Protein AF-0000000067521130 (afdb_homodimer)

Foldseek 3Di:
DVCLLCVLCVLCVVCLVVLLVLLLVLCPPCVAALLSLLLSLLCSLLVSLLVSQVSCVVVVVVVVVVPDPDALLVNLVSSLVSSVVSSVSSVVSNVVSNVCCCVVVVDPRDNDPQSNVLSVLLNLVLCLPLSLCCLQVNSVVNVVCSVVSSVVSSVSSVVSSVQCVDVVNVVCLVPDPVNVVVVVCSVVVSVVSNVVSSVSSSVNNVVDPD/DVCLLCVLCVLCVVCLVVLLVLLLVLCVPCVAALLSLLLSLLCSLLVSLLVSQVSCVVVVVVVVVVPDPDDLLVNLVSSLVSSVVSSVSSVVSNVVSNVCCCVVVVDPRDNDPQSNVLSVLLNLVLCLPLSLCCLQVNSVVNVVCSVVSSVVSSVSSVVSSVQCVDVVNVVVLVPDPVNVVVVVCSVVVSVVSNVVSSVSSSVNNVVDPD

Nearest PDB structures (foldseek):
  7o0y-assembly1_E  TM=5.458E-01  e=4.432E-02  Stutzerimonas stutzeri ATCC 14405 = CCUG 16156
  7o12-assembly1_E  TM=5.156E-01  e=4.635E-02  Stutzerimonas stutzeri ATCC 14405 = CCUG 16156
  7znq-assembly1_Y  TM=5.043E-01  e=9.487E-02  Stutzerimonas stutzeri ATCC 14405 = CCUG 16156
  7o0y-assembly1_E  TM=5.493E-01  e=5.165E-02  Stutzerimonas stutzeri ATCC 14405 = CCUG 16156
  7o12-assembly1_E  TM=5.156E-01  e=5.165E-02  Stutzerimonas stutzeri ATCC 14405 = CCUG 16156

InterPro domains:
  IPR025699 ABC-2 membrane transporter-like [PF13346] (3-206)

Organism: Bacillus anthracis (NCBI:txid1392)

Structure (mmCIF, N/CA/C/O backbone):
data_AF-0000000067521130-model_v1
#
loop_
_entity.id
_entity.type
_entity.pdbx_description
1 polymer 'ABC transporter substrate-binding protein'
#
loop_
_atom_site.group_PDB
_atom_site.id
_atom_site.type_symbol
_atom_site.label_atom_id
_atom_site.label_alt_id
_atom_site.label_comp_id
_atom_site.label_asym_id
_atom_site.label_entity_id
_atom_site.label_seq_id
_atom_site.pdbx_PDB_ins_code
_atom_site.Cartn_x
_atom_site.Cartn_y
_atom_site.Cartn_z
_atom_site.occupancy
_atom_site.B_iso_or_equiv
_atom_site.auth_seq_id
_atom_site.auth_comp_id
_atom_site.auth_asym_id
_atom_site.auth_atom_id
_atom_site.pdbx_PDB_model_num
ATOM 1 N N . MET A 1 1 ? -17.234 -4.734 -24.766 1 83.69 1 MET A N 1
ATOM 2 C CA . MET A 1 1 ? -16.625 -4.164 -23.562 1 83.69 1 MET A CA 1
ATOM 3 C C . MET A 1 1 ? -17.703 -3.779 -22.547 1 83.69 1 MET A C 1
ATOM 5 O O . MET A 1 1 ? -17.547 -4.043 -21.359 1 83.69 1 MET A O 1
ATOM 9 N N . GLN A 1 2 ? -18.797 -3.291 -23 1 87.56 2 GLN A N 1
ATOM 10 C CA . GLN A 1 2 ? -19.859 -2.873 -22.094 1 87.56 2 GLN A CA 1
ATOM 11 C C . GLN A 1 2 ? -20.375 -4.055 -21.281 1 87.56 2 GLN A C 1
ATOM 13 O O . GLN A 1 2 ? -20.641 -3.926 -20.078 1 87.56 2 GLN A O 1
ATOM 18 N N . GLN A 1 3 ? -20.438 -5.18 -21.906 1 88.44 3 GLN A N 1
ATOM 19 C CA . GLN A 1 3 ? -20.922 -6.359 -21.203 1 88.44 3 GLN A CA 1
ATOM 20 C C . GLN A 1 3 ? -19.938 -6.812 -20.125 1 88.44 3 GLN A C 1
ATOM 22 O O . GLN A 1 3 ? -20.359 -7.316 -19.078 1 88.44 3 GLN A O 1
ATOM 27 N N . LEU A 1 4 ? -18.719 -6.562 -20.406 1 90.06 4 LEU A N 1
ATOM 28 C CA . LEU A 1 4 ? -17.688 -6.926 -19.438 1 90.06 4 LEU A CA 1
ATOM 29 C C . LEU A 1 4 ? -17.75 -6.043 -18.203 1 90.06 4 LEU A C 1
ATOM 31 O O . LEU A 1 4 ? -17.578 -6.523 -17.078 1 90.06 4 LEU A O 1
ATOM 35 N N . ILE A 1 5 ? -18.078 -4.855 -18.484 1 91.38 5 ILE A N 1
ATOM 36 C CA . ILE A 1 5 ? -18.172 -3.883 -17.391 1 91.38 5 ILE A CA 1
ATOM 37 C C . ILE A 1 5 ? -19.422 -4.152 -16.562 1 91.38 5 ILE A C 1
ATOM 39 O O . ILE A 1 5 ? -19.375 -4.148 -15.336 1 91.38 5 ILE A O 1
ATOM 43 N N . LEU A 1 6 ? -20.5 -4.434 -17.266 1 90.06 6 LEU A N 1
ATOM 44 C CA . LEU A 1 6 ? -21.781 -4.629 -16.594 1 90.06 6 LEU A CA 1
ATOM 45 C C . LEU A 1 6 ? -21.797 -5.949 -15.828 1 90.06 6 LEU A C 1
ATOM 47 O O . LEU A 1 6 ? -22.547 -6.109 -14.867 1 90.06 6 LEU A O 1
ATOM 51 N N . LYS A 1 7 ? -20.969 -6.859 -16.281 1 90.38 7 LYS A N 1
ATOM 52 C CA . LYS A 1 7 ? -20.891 -8.164 -15.625 1 90.38 7 LYS A CA 1
ATOM 53 C C . LYS A 1 7 ? -20.562 -8.016 -14.148 1 90.38 7 LYS A C 1
ATOM 55 O O . LYS A 1 7 ? -21.078 -8.766 -13.312 1 90.38 7 LYS A O 1
ATOM 60 N N . GLU A 1 8 ? -19.688 -7.062 -13.805 1 90.25 8 GLU A N 1
ATOM 61 C CA . GLU A 1 8 ? -19.281 -6.863 -12.422 1 90.25 8 GLU A CA 1
ATOM 62 C C . GLU A 1 8 ? -20.453 -6.43 -11.547 1 90.25 8 GLU A C 1
ATOM 64 O O . GLU A 1 8 ? -20.531 -6.812 -10.383 1 90.25 8 GLU A O 1
ATOM 69 N N . PHE A 1 9 ? -21.344 -5.68 -12.148 1 89.88 9 PHE A N 1
ATOM 70 C CA . PHE A 1 9 ? -22.5 -5.199 -11.414 1 89.88 9 PHE A CA 1
ATOM 71 C C . PHE A 1 9 ? -23.547 -6.293 -11.289 1 89.88 9 PHE A C 1
ATOM 73 O O . PHE A 1 9 ? -24.188 -6.43 -10.242 1 89.88 9 PHE A O 1
ATOM 80 N N . PHE A 1 10 ? -23.594 -7.074 -12.297 1 89.25 10 PHE A N 1
ATOM 81 C CA . PHE A 1 10 ? -24.594 -8.148 -12.305 1 89.25 10 PHE A CA 1
ATOM 82 C C . PHE A 1 10 ? -24.203 -9.242 -11.32 1 89.25 10 PHE A C 1
ATOM 84 O O . PHE A 1 10 ? -25.062 -9.812 -10.648 1 89.25 10 PHE A O 1
ATOM 91 N N . LEU A 1 11 ? -22.906 -9.469 -11.242 1 87.88 11 LEU A N 1
ATOM 92 C CA . LEU A 1 11 ? -22.438 -10.539 -10.375 1 87.88 11 LEU A CA 1
ATOM 93 C C . LEU A 1 11 ? -22.641 -10.188 -8.906 1 87.88 11 LEU A C 1
ATOM 95 O O . LEU A 1 11 ? -22.812 -11.078 -8.07 1 87.88 11 LEU A O 1
ATOM 99 N N . GLN A 1 12 ? -22.688 -8.906 -8.609 1 91.56 12 GLN A N 1
ATOM 100 C CA . GLN A 1 12 ? -22.797 -8.5 -7.215 1 91.56 12 GLN A CA 1
ATOM 101 C C . GLN A 1 12 ? -24.188 -7.961 -6.902 1 91.56 12 GLN A C 1
ATOM 103 O O . GLN A 1 12 ? -24.406 -7.359 -5.848 1 91.56 12 GLN A O 1
ATOM 108 N N . LYS A 1 13 ? -25.141 -8.203 -7.738 1 90.94 13 LYS A N 1
ATOM 109 C CA . LYS A 1 13 ? -26.469 -7.602 -7.641 1 90.94 13 LYS A CA 1
ATOM 110 C C . LYS A 1 13 ? -27.125 -7.949 -6.312 1 90.94 13 LYS A C 1
ATOM 112 O O . LYS A 1 13 ? -27.781 -7.102 -5.703 1 90.94 13 LYS A O 1
ATOM 117 N N . LYS A 1 14 ? -26.922 -9.172 -5.863 1 90.81 14 LYS A N 1
ATOM 118 C CA . LYS A 1 14 ? -27.562 -9.617 -4.633 1 90.81 14 LYS A CA 1
ATOM 119 C C . LYS A 1 14 ? -26.906 -8.992 -3.406 1 90.81 14 LYS A C 1
ATOM 121 O O . LYS A 1 14 ? -27.5 -8.953 -2.326 1 90.81 14 LYS A O 1
ATOM 126 N N . MET A 1 15 ? -25.734 -8.484 -3.561 1 92.44 15 MET A N 1
ATOM 127 C CA . MET A 1 15 ? -24.969 -7.965 -2.43 1 92.44 15 MET A CA 1
ATOM 128 C C . MET A 1 15 ? -25.188 -6.465 -2.273 1 92.44 15 MET A C 1
ATOM 130 O O . MET A 1 15 ? -24.812 -5.883 -1.254 1 92.44 15 MET A O 1
ATOM 134 N N . PHE A 1 16 ? -25.828 -5.809 -3.127 1 89.94 16 PHE A N 1
ATOM 135 C CA . PHE A 1 16 ? -25.922 -4.355 -3.188 1 89.94 16 PHE A CA 1
ATOM 136 C C . PHE A 1 16 ? -26.5 -3.793 -1.897 1 89.94 16 PHE A C 1
ATOM 138 O O . PHE A 1 16 ? -25.953 -2.846 -1.325 1 89.94 16 PHE A O 1
ATOM 145 N N . PRO A 1 17 ? -27.562 -4.438 -1.424 1 91.19 17 PRO A N 1
ATOM 146 C CA . PRO A 1 17 ? -28.141 -3.891 -0.19 1 91.19 17 PRO A CA 1
ATOM 147 C C . PRO A 1 17 ? -27.172 -3.986 0.995 1 91.19 17 PRO A C 1
ATOM 149 O O . PRO A 1 17 ? -27.203 -3.139 1.89 1 91.19 17 PRO A O 1
ATOM 152 N N . PHE A 1 18 ? -26.328 -4.93 0.959 1 92.81 18 PHE A N 1
ATOM 153 C CA . PHE A 1 18 ? -25.422 -5.176 2.076 1 92.81 18 PHE A CA 1
ATOM 154 C C . PHE A 1 18 ? -24.344 -4.109 2.139 1 92.81 18 PHE A C 1
ATOM 156 O O . PHE A 1 18 ? -23.719 -3.912 3.186 1 92.81 18 PHE A O 1
ATOM 163 N N . TYR A 1 19 ? -24.125 -3.404 1.028 1 94 19 TYR A N 1
ATOM 164 C CA . TYR A 1 19 ? -23.062 -2.396 0.996 1 94 19 TYR A CA 1
ATOM 165 C C . TYR A 1 19 ? -23.469 -1.169 1.808 1 94 19 TYR A C 1
ATOM 167 O O . TYR A 1 19 ? -22.609 -0.364 2.184 1 94 19 TYR A O 1
ATOM 175 N N . PHE A 1 20 ? -24.75 -1.065 2.182 1 94.44 20 PHE A N 1
ATOM 176 C CA . PHE A 1 20 ? -25.234 0.073 2.953 1 94.44 20 PHE A CA 1
ATOM 177 C C . PHE A 1 20 ? -24.953 -0.12 4.438 1 94.44 20 PHE A C 1
ATOM 179 O O . PHE A 1 20 ? -24.984 0.837 5.215 1 94.44 20 PHE A O 1
ATOM 186 N N . LEU A 1 21 ? -24.656 -1.295 4.773 1 93.62 21 LEU A N 1
ATOM 187 C CA . LEU A 1 21 ? -24.516 -1.629 6.184 1 93.62 21 LEU A CA 1
ATOM 188 C C . LEU A 1 21 ? -23.266 -0.968 6.77 1 93.62 21 LEU A C 1
ATOM 190 O O . LEU A 1 21 ? -23.312 -0.427 7.879 1 93.62 21 LEU A O 1
ATOM 194 N N . ILE A 1 22 ? -22.234 -0.923 5.984 1 92.69 22 ILE A N 1
ATOM 195 C CA . ILE A 1 22 ? -20.969 -0.432 6.508 1 92.69 22 ILE A CA 1
ATOM 196 C C . ILE A 1 22 ? -21.062 1.07 6.766 1 92.69 22 ILE A C 1
ATOM 198 O O . ILE A 1 22 ? -20.75 1.538 7.863 1 92.69 22 ILE A O 1
ATOM 202 N N . PRO A 1 23 ? -21.531 1.847 5.832 1 91.81 23 PRO A N 1
ATOM 203 C CA . PRO A 1 23 ? -21.672 3.275 6.125 1 91.81 23 PRO A CA 1
ATOM 204 C C . PRO A 1 23 ? -22.688 3.549 7.234 1 91.81 23 PRO A C 1
ATOM 206 O O . PRO A 1 23 ? -22.531 4.504 7.996 1 91.81 23 PRO A O 1
ATOM 209 N N . ILE A 1 24 ? -23.672 2.779 7.34 1 90.44 24 ILE A N 1
ATOM 210 C CA . ILE A 1 24 ? -24.656 2.949 8.414 1 90.44 24 ILE A CA 1
ATOM 211 C C . ILE A 1 24 ? -23.984 2.738 9.766 1 90.44 24 ILE A C 1
ATOM 213 O O . ILE A 1 24 ? -24.172 3.527 10.695 1 90.44 24 ILE A O 1
ATOM 217 N N . LEU A 1 25 ? -23.188 1.777 9.875 1 89.06 25 LEU A N 1
ATOM 218 C CA . LEU A 1 25 ? -22.469 1.502 11.109 1 89.06 25 LEU A CA 1
ATOM 219 C C . LEU A 1 25 ? -21.484 2.617 11.422 1 89.06 25 LEU A C 1
ATOM 221 O O . LEU A 1 25 ? -21.266 2.951 12.594 1 89.06 25 LEU A O 1
ATOM 225 N N . SER A 1 26 ? -20.891 3.156 10.375 1 85.75 26 SER A N 1
ATOM 226 C CA . SER A 1 26 ? -19.891 4.211 10.547 1 85.75 26 SER A CA 1
ATOM 227 C C . SER A 1 26 ? -20.531 5.48 11.109 1 85.75 26 SER A C 1
ATOM 229 O O . SER A 1 26 ? -19.906 6.191 11.898 1 85.75 26 SER A O 1
ATOM 231 N N . ILE A 1 27 ? -21.703 5.793 10.75 1 83.06 27 ILE A N 1
ATOM 232 C CA . ILE A 1 27 ? -22.375 7.004 11.203 1 83.06 27 ILE A CA 1
ATOM 233 C C . ILE A 1 27 ? -22.891 6.801 12.625 1 83.06 27 ILE A C 1
ATOM 235 O O . ILE A 1 27 ? -22.984 7.75 13.406 1 83.06 27 ILE A O 1
ATOM 239 N N . PHE A 1 28 ? -23.188 5.594 12.984 1 79.5 28 PHE A N 1
ATOM 240 C CA . PHE A 1 28 ? -23.734 5.324 14.312 1 79.5 28 PHE A CA 1
ATOM 241 C C . PHE A 1 28 ? -22.641 5.312 15.359 1 79.5 28 PHE A C 1
ATOM 243 O O . PHE A 1 28 ? -22.859 5.691 16.516 1 79.5 28 PHE A O 1
ATOM 250 N N . LYS A 1 29 ? -21.547 4.699 15.117 1 66.88 29 LYS A N 1
ATOM 251 C CA . LYS A 1 29 ? -20.484 4.602 16.125 1 66.88 29 LYS A CA 1
ATOM 252 C C . LYS A 1 29 ? -19.922 5.977 16.453 1 66.88 29 LYS A C 1
ATOM 254 O O . LYS A 1 29 ? -19.734 6.316 17.625 1 66.88 29 LYS A O 1
ATOM 259 N N . ASN A 1 30 ? -19.281 6.672 15.516 1 60.44 30 ASN A N 1
ATOM 260 C CA . ASN A 1 30 ? -18.625 7.941 15.828 1 60.44 30 ASN A CA 1
ATOM 261 C C . ASN A 1 30 ? -19.016 9.031 14.836 1 60.44 30 ASN A C 1
ATOM 263 O O . ASN A 1 30 ? -18.234 9.414 13.977 1 60.44 30 ASN A O 1
ATOM 267 N N . SER A 1 31 ? -20.406 9.383 14.875 1 55.72 31 SER A N 1
ATOM 268 C CA . SER A 1 31 ? -21.094 10.219 13.891 1 55.72 31 SER A CA 1
ATOM 269 C C . SER A 1 31 ? -20.375 11.547 13.703 1 55.72 31 SER A C 1
ATOM 271 O O . SER A 1 31 ? -20.422 12.133 12.617 1 55.72 31 SER A O 1
ATOM 273 N N . VAL A 1 32 ? -19.516 11.875 14.703 1 58.59 32 VAL A N 1
ATOM 274 C CA . VAL A 1 32 ? -19.109 13.273 14.609 1 58.59 32 VAL A CA 1
ATOM 275 C C . VAL A 1 32 ? -17.672 13.359 14.094 1 58.59 32 VAL A C 1
ATOM 277 O O . VAL A 1 32 ? -17.234 14.398 13.602 1 58.59 32 VAL A O 1
ATOM 280 N N . GLU A 1 33 ? -17.062 12.266 13.914 1 76.12 33 GLU A N 1
ATOM 281 C CA . GLU A 1 33 ? -15.664 12.414 13.531 1 76.12 33 GLU A CA 1
ATOM 282 C C . GLU A 1 33 ? -15.445 12.055 12.062 1 76.12 33 GLU A C 1
ATOM 284 O O . GLU A 1 33 ? -15.789 10.953 11.633 1 76.12 33 GLU A O 1
ATOM 289 N N . PRO A 1 34 ? -15.055 12.977 11.281 1 83.81 34 PRO A N 1
ATOM 290 C CA . PRO A 1 34 ? -14.805 12.773 9.852 1 83.81 34 PRO A CA 1
ATOM 291 C C . PRO A 1 34 ? -13.961 11.539 9.578 1 83.81 34 PRO A C 1
ATOM 293 O O . PRO A 1 34 ? -14.102 10.906 8.523 1 83.81 34 PRO A O 1
ATOM 296 N N . MET A 1 35 ? -13.195 11.164 10.578 1 86.38 35 MET A N 1
ATOM 297 C CA . MET A 1 35 ? -12.328 10.008 10.398 1 86.38 35 MET A CA 1
ATOM 298 C C . MET A 1 35 ? -13.148 8.727 10.266 1 86.38 35 MET A C 1
ATOM 300 O O . MET A 1 35 ? -12.852 7.883 9.414 1 86.38 35 MET A O 1
ATOM 304 N N . GLY A 1 36 ? -14.211 8.586 11.102 1 86.69 36 GLY A N 1
ATOM 305 C CA . GLY A 1 36 ? -15.062 7.41 11.047 1 86.69 36 GLY A CA 1
ATOM 306 C C . GLY A 1 36 ? -15.773 7.246 9.711 1 86.69 36 GLY A C 1
ATOM 307 O O . GLY A 1 36 ? -15.828 6.145 9.164 1 86.69 36 GLY A O 1
ATOM 308 N N . ILE A 1 37 ? -16.219 8.289 9.172 1 88.94 37 ILE A N 1
ATOM 309 C CA . ILE A 1 37 ? -16.953 8.258 7.91 1 88.94 37 ILE A CA 1
ATOM 310 C C . ILE A 1 37 ? -15.984 7.941 6.77 1 88.94 37 ILE A C 1
ATOM 312 O O . ILE A 1 37 ? -16.328 7.195 5.848 1 88.94 37 ILE A O 1
ATOM 316 N N . ALA A 1 38 ? -14.797 8.531 6.887 1 92.38 38 ALA A N 1
ATOM 317 C CA . ALA A 1 38 ? -13.781 8.273 5.863 1 92.38 38 ALA A CA 1
ATOM 318 C C . ALA A 1 38 ? -13.391 6.801 5.844 1 92.38 38 ALA A C 1
ATOM 320 O O . ALA A 1 38 ? -13.266 6.199 4.773 1 92.38 38 ALA A O 1
ATOM 321 N N . ILE A 1 39 ? -13.234 6.258 7.031 1 91.38 39 ILE A N 1
ATOM 322 C CA . ILE A 1 39 ? -12.898 4.844 7.141 1 91.38 39 ILE A CA 1
ATOM 323 C C . ILE A 1 39 ? -14.047 3.994 6.602 1 91.38 39 ILE A C 1
ATOM 325 O O . ILE A 1 39 ? -13.82 3.016 5.887 1 91.38 39 ILE A O 1
ATOM 329 N N . GLY A 1 40 ? -15.281 4.387 6.973 1 92.31 40 GLY A N 1
ATOM 330 C CA . GLY A 1 40 ? -16.438 3.691 6.449 1 92.31 40 GLY A CA 1
ATOM 331 C C . GLY A 1 40 ? -16.531 3.717 4.934 1 92.31 40 GLY A C 1
ATOM 332 O O . GLY A 1 40 ? -16.844 2.705 4.309 1 92.31 40 GLY A O 1
ATOM 333 N N . LEU A 1 41 ? -16.25 4.84 4.387 1 94.56 41 LEU A N 1
ATOM 334 C CA . LEU A 1 41 ? -16.25 4.988 2.934 1 94.56 41 LEU A CA 1
ATOM 335 C C . LEU A 1 41 ? -15.203 4.09 2.289 1 94.56 41 LEU A C 1
ATOM 337 O O . LEU A 1 41 ? -15.484 3.398 1.31 1 94.56 41 LEU A O 1
ATOM 341 N N . PHE A 1 42 ? -14.016 4.047 2.83 1 96.19 42 PHE A N 1
ATOM 342 C CA . PHE A 1 42 ? -12.93 3.211 2.322 1 96.19 42 PHE A CA 1
ATOM 343 C C . PHE A 1 42 ? -13.312 1.736 2.389 1 96.19 42 PHE A C 1
ATOM 345 O O . PHE A 1 42 ? -13.148 1.002 1.412 1 96.19 42 PHE A O 1
ATOM 352 N N . ILE A 1 43 ? -13.844 1.347 3.531 1 95.38 43 ILE A N 1
ATOM 353 C CA . ILE A 1 43 ? -14.195 -0.057 3.717 1 95.38 43 ILE A CA 1
ATOM 354 C C . ILE A 1 43 ? -15.312 -0.443 2.75 1 95.38 43 ILE A C 1
ATOM 356 O O . ILE A 1 43 ? -15.305 -1.544 2.193 1 95.38 43 ILE A O 1
ATOM 360 N N . THR A 1 44 ? -16.234 0.429 2.566 1 96.31 44 THR A N 1
ATOM 361 C CA . THR A 1 44 ? -17.328 0.16 1.643 1 96.31 44 THR A CA 1
ATOM 362 C C . THR A 1 44 ? -16.812 -0.025 0.221 1 96.31 44 THR A C 1
ATOM 364 O O . THR A 1 44 ? -17.109 -1.026 -0.431 1 96.31 44 THR A O 1
ATOM 367 N N . CYS A 1 45 ? -15.969 0.908 -0.24 1 96.5 45 CYS A N 1
ATOM 368 C CA . CYS A 1 45 ? -15.438 0.833 -1.595 1 96.5 45 CYS A CA 1
ATOM 369 C C . CYS A 1 45 ? -14.539 -0.39 -1.759 1 96.5 45 CYS A C 1
ATOM 371 O O . CYS A 1 45 ? -14.641 -1.111 -2.752 1 96.5 45 CYS A O 1
ATOM 373 N N . SER A 1 46 ? -13.68 -0.657 -0.792 1 95.81 46 SER A N 1
ATOM 374 C CA . SER A 1 46 ? -12.766 -1.793 -0.881 1 95.81 46 SER A CA 1
ATOM 375 C C . SER A 1 46 ? -13.523 -3.115 -0.843 1 95.81 46 SER A C 1
ATOM 377 O O . SER A 1 46 ? -13.141 -4.074 -1.517 1 95.81 46 SER A O 1
ATOM 379 N N . THR A 1 47 ? -14.602 -3.141 -0.022 1 95.44 47 THR A N 1
ATOM 380 C CA . THR A 1 47 ? -15.406 -4.355 0.066 1 95.44 47 THR A CA 1
ATOM 381 C C . THR A 1 47 ? -16.109 -4.641 -1.262 1 95.44 47 THR A C 1
ATOM 383 O O . THR A 1 47 ? -16.156 -5.789 -1.707 1 95.44 47 THR A O 1
ATOM 386 N N . ILE A 1 48 ? -16.641 -3.611 -1.865 1 96.12 48 ILE A N 1
ATOM 387 C CA . ILE A 1 48 ? -17.312 -3.773 -3.152 1 96.12 48 ILE A CA 1
ATOM 388 C C . ILE A 1 48 ? -16.328 -4.348 -4.172 1 96.12 48 ILE A C 1
ATOM 390 O O . ILE A 1 48 ? -16.672 -5.273 -4.914 1 96.12 48 ILE A O 1
ATOM 394 N N . ILE A 1 49 ? -15.109 -3.85 -4.184 1 95.12 49 ILE A N 1
ATOM 395 C CA . ILE A 1 49 ? -14.086 -4.297 -5.121 1 95.12 49 ILE A CA 1
ATOM 396 C C . ILE A 1 49 ? -13.68 -5.734 -4.797 1 95.12 49 ILE A C 1
ATOM 398 O O . ILE A 1 49 ? -13.555 -6.566 -5.695 1 95.12 49 ILE A O 1
ATOM 402 N N . TYR A 1 50 ? -13.516 -5.996 -3.529 1 95.19 50 TYR A N 1
ATOM 403 C CA . TYR A 1 50 ? -13.125 -7.336 -3.109 1 95.19 50 TYR A CA 1
ATOM 404 C C . TYR A 1 50 ? -14.18 -8.359 -3.508 1 95.19 50 TYR A C 1
ATOM 406 O O . TYR A 1 50 ? -13.844 -9.453 -3.971 1 95.19 50 TYR A O 1
ATOM 414 N N . ILE A 1 51 ? -15.422 -8.016 -3.275 1 94.38 51 ILE A N 1
ATOM 415 C CA . ILE A 1 51 ? -16.516 -8.93 -3.602 1 94.38 51 ILE A CA 1
ATOM 416 C C . ILE A 1 51 ? -16.562 -9.164 -5.109 1 94.38 51 ILE A C 1
ATOM 418 O O . ILE A 1 51 ? -16.891 -10.266 -5.562 1 94.38 51 ILE A O 1
ATOM 422 N N . SER A 1 52 ? -16.234 -8.133 -5.855 1 93.81 52 SER A N 1
ATOM 423 C CA . SER A 1 52 ? -16.125 -8.305 -7.305 1 93.81 52 SER A CA 1
ATOM 424 C C . SER A 1 52 ? -15.125 -9.391 -7.66 1 93.81 52 SER A C 1
ATOM 426 O O . SER A 1 52 ? -15.391 -10.234 -8.516 1 93.81 52 SER A O 1
ATOM 428 N N . PHE A 1 53 ? -13.953 -9.453 -7 1 93.75 53 PHE A N 1
ATOM 429 C CA . PHE A 1 53 ? -12.953 -10.484 -7.242 1 93.75 53 PHE A CA 1
ATOM 430 C C . PHE A 1 53 ? -13.445 -11.844 -6.758 1 93.75 53 PHE A C 1
ATOM 432 O O . PHE A 1 53 ? -13.172 -12.867 -7.391 1 93.75 53 PHE A O 1
ATOM 439 N N . TYR A 1 54 ? -14.102 -11.766 -5.688 1 93.56 54 TYR A N 1
ATOM 440 C CA . TYR A 1 54 ? -14.625 -13 -5.113 1 93.56 54 TYR A CA 1
ATOM 441 C C . TYR A 1 54 ? -15.578 -13.688 -6.082 1 93.56 54 TYR A C 1
ATOM 443 O O . TYR A 1 54 ? -15.453 -14.891 -6.34 1 93.56 54 TYR A O 1
ATOM 451 N N . TYR A 1 55 ? -16.469 -13 -6.652 1 93 55 TYR A N 1
ATOM 452 C CA . TYR A 1 55 ? -17.453 -13.586 -7.562 1 93 55 TYR A CA 1
ATOM 453 C C . TYR A 1 55 ? -16.812 -13.961 -8.891 1 93 55 TYR A C 1
ATOM 455 O O . TYR A 1 55 ? -17.219 -14.938 -9.531 1 93 55 TYR A O 1
ATOM 463 N N . ASP A 1 56 ? -15.773 -13.188 -9.289 1 91.88 56 ASP A N 1
ATOM 464 C CA . ASP A 1 56 ? -15.016 -13.586 -10.469 1 91.88 56 ASP A CA 1
ATOM 465 C C . ASP A 1 56 ? -14.383 -14.961 -10.273 1 91.88 56 ASP A C 1
ATOM 467 O O . ASP A 1 56 ? -14.375 -15.781 -11.195 1 91.88 56 ASP A O 1
ATOM 471 N N . GLU A 1 57 ? -13.852 -15.164 -9.094 1 91.88 57 GLU A N 1
ATOM 472 C CA . GLU A 1 57 ? -13.203 -16.438 -8.789 1 91.88 57 GLU A CA 1
ATOM 473 C C . GLU A 1 57 ? -14.227 -17.562 -8.656 1 91.88 57 GLU A C 1
ATOM 475 O O . GLU A 1 57 ? -14.023 -18.656 -9.188 1 91.88 57 GLU A O 1
ATOM 480 N N . LYS A 1 58 ? -15.258 -17.266 -8.023 1 90.94 58 LYS A N 1
ATOM 481 C CA . LYS A 1 58 ? -16.312 -18.25 -7.785 1 90.94 58 LYS A CA 1
ATOM 482 C C . LYS A 1 58 ? -16.938 -18.703 -9.094 1 90.94 58 LYS A C 1
ATOM 484 O O . LYS A 1 58 ? -17.234 -19.891 -9.273 1 90.94 58 LYS A O 1
ATOM 489 N N . SER A 1 59 ? -17.156 -17.875 -10.023 1 89.12 59 SER A N 1
ATOM 490 C CA . SER A 1 59 ? -17.812 -18.172 -11.289 1 89.12 59 SER A CA 1
ATOM 491 C C . SER A 1 59 ? -16.797 -18.578 -12.352 1 89.12 59 SER A C 1
ATOM 493 O O . SER A 1 59 ? -17.172 -18.844 -13.5 1 89.12 59 SER A O 1
ATOM 495 N N . LYS A 1 60 ? -15.461 -18.562 -11.977 1 89.44 60 LYS A N 1
ATOM 496 C CA . LYS A 1 60 ? -14.398 -18.859 -12.938 1 89.44 60 LYS A CA 1
ATOM 497 C C . LYS A 1 60 ? -14.516 -17.953 -14.172 1 89.44 60 LYS A C 1
ATOM 499 O O . LYS A 1 60 ? -14.445 -18.438 -15.305 1 89.44 60 LYS A O 1
ATOM 504 N N . ALA A 1 61 ? -14.898 -16.766 -13.875 1 85.12 61 ALA A N 1
ATOM 505 C CA . ALA A 1 61 ? -15.18 -15.789 -14.93 1 85.12 61 ALA A CA 1
ATOM 506 C C . ALA A 1 61 ? -13.984 -15.633 -15.867 1 85.12 61 ALA A C 1
ATOM 508 O O . ALA A 1 61 ? -14.148 -15.547 -17.078 1 85.12 61 ALA A O 1
ATOM 509 N N . GLU A 1 62 ? -12.82 -15.625 -15.312 1 81.75 62 GLU A N 1
ATOM 510 C CA . GLU A 1 62 ? -11.625 -15.43 -16.125 1 81.75 62 GLU A CA 1
ATOM 511 C C . GLU A 1 62 ? -11.461 -16.547 -17.141 1 81.75 62 GLU A C 1
ATOM 513 O O . GLU A 1 62 ? -11.133 -16.297 -18.312 1 81.75 62 GLU A O 1
ATOM 518 N N . LYS A 1 63 ? -11.688 -17.719 -16.766 1 84.19 63 LYS A N 1
ATOM 519 C CA . LYS A 1 63 ? -11.578 -18.859 -17.672 1 84.19 63 LYS A CA 1
ATOM 520 C C . LYS A 1 63 ? -12.648 -18.797 -18.766 1 84.19 63 LYS A C 1
ATOM 522 O O . LYS A 1 63 ? -12.375 -19.125 -19.922 1 84.19 63 LYS A O 1
ATOM 527 N N . VAL A 1 64 ? -13.766 -18.359 -18.359 1 86.94 64 VAL A N 1
ATOM 528 C CA . VAL A 1 64 ? -14.883 -18.266 -19.297 1 86.94 64 VAL A CA 1
ATOM 529 C C . VAL A 1 64 ? -14.617 -17.156 -20.312 1 86.94 64 VAL A C 1
ATOM 531 O O . VAL A 1 64 ? -14.844 -17.328 -21.5 1 86.94 64 VAL A O 1
ATOM 534 N N . LEU A 1 65 ? -14.102 -16.078 -19.906 1 87.62 65 LEU A N 1
ATOM 535 C CA . LEU A 1 65 ? -13.891 -14.922 -20.766 1 87.62 65 LEU A CA 1
ATOM 536 C C . LEU A 1 65 ? -12.773 -15.188 -21.766 1 87.62 65 LEU A C 1
ATOM 538 O O . LEU A 1 65 ? -12.82 -14.695 -22.891 1 87.62 65 LEU A O 1
ATOM 542 N N . VAL A 1 66 ? -11.773 -15.969 -21.344 1 82.88 66 VAL A N 1
ATOM 543 C CA . VAL A 1 66 ? -10.648 -16.266 -22.219 1 82.88 66 VAL A CA 1
ATOM 544 C C . VAL A 1 66 ? -11.094 -17.203 -23.328 1 82.88 66 VAL A C 1
ATOM 546 O O . VAL A 1 66 ? -10.477 -17.25 -24.391 1 82.88 66 VAL A O 1
ATOM 549 N N . SER A 1 67 ? -12.164 -17.922 -23.078 1 83.69 67 SER A N 1
ATOM 550 C CA . SER A 1 67 ? -12.711 -18.812 -24.094 1 83.69 67 SER A CA 1
ATOM 551 C C . SER A 1 67 ? -13.57 -18.047 -25.094 1 83.69 67 SER A C 1
ATOM 553 O O . SER A 1 67 ? -13.891 -18.578 -26.172 1 83.69 67 SER A O 1
ATOM 555 N N . LEU A 1 68 ? -13.938 -16.891 -24.859 1 83.31 68 LEU A N 1
ATOM 556 C CA . LEU A 1 68 ? -14.727 -16.031 -25.734 1 83.31 68 LEU A CA 1
ATOM 557 C C . LEU A 1 68 ? -13.82 -15.234 -26.672 1 83.31 68 LEU A C 1
ATOM 559 O O . LEU A 1 68 ? -12.625 -15.094 -26.406 1 83.31 68 LEU A O 1
ATOM 563 N N . PRO A 1 69 ? -14.32 -14.82 -27.781 1 88.12 69 PRO A N 1
ATOM 564 C CA . PRO A 1 69 ? -13.508 -14.023 -28.703 1 88.12 69 PRO A CA 1
ATOM 565 C C . PRO A 1 69 ? -13.234 -12.617 -28.203 1 88.12 69 PRO A C 1
ATOM 567 O O . PRO A 1 69 ? -13.617 -11.633 -28.844 1 88.12 69 PRO A O 1
ATOM 570 N N . ILE A 1 70 ? -12.664 -12.453 -27.078 1 88.75 70 ILE A N 1
ATOM 571 C CA . ILE A 1 70 ? -12.297 -11.18 -26.469 1 88.75 70 ILE A CA 1
ATOM 572 C C . ILE A 1 70 ? -10.805 -11.18 -26.141 1 88.75 70 ILE A C 1
ATOM 574 O O . ILE A 1 70 ? -10.258 -12.203 -25.703 1 88.75 70 ILE A O 1
ATOM 578 N N . THR A 1 71 ? -10.258 -10.047 -26.375 1 87.94 71 THR A N 1
ATOM 579 C CA . THR A 1 71 ? -8.82 -9.969 -26.141 1 87.94 71 THR A CA 1
ATOM 580 C C . THR A 1 71 ? -8.523 -9.812 -24.656 1 87.94 71 THR A C 1
ATOM 582 O O . THR A 1 71 ? -9.336 -9.258 -23.906 1 87.94 71 THR A O 1
ATOM 585 N N . ARG A 1 72 ? -7.457 -10.305 -24.266 1 87.25 72 ARG A N 1
ATOM 586 C CA . ARG A 1 72 ? -7.02 -10.18 -22.875 1 87.25 72 ARG A CA 1
ATOM 587 C C . ARG A 1 72 ? -6.898 -8.719 -22.469 1 87.25 72 ARG A C 1
ATOM 589 O O . ARG A 1 72 ? -7.18 -8.359 -21.328 1 87.25 72 ARG A O 1
ATOM 596 N N . LYS A 1 73 ? -6.531 -7.941 -23.422 1 89.12 73 LYS A N 1
ATOM 597 C CA . LYS A 1 73 ? -6.418 -6.508 -23.188 1 89.12 73 LYS A CA 1
ATOM 598 C C . LYS A 1 73 ? -7.773 -5.898 -22.828 1 89.12 73 LYS A C 1
ATOM 600 O O . LYS A 1 73 ? -7.871 -5.07 -21.922 1 89.12 73 LYS A O 1
ATOM 605 N N . GLU A 1 74 ? -8.742 -6.309 -23.453 1 91.06 74 GLU A N 1
ATOM 606 C CA . GLU A 1 74 ? -10.086 -5.797 -23.203 1 91.06 74 GLU A CA 1
ATOM 607 C C . GLU A 1 74 ? -10.602 -6.211 -21.828 1 91.06 74 GLU A C 1
ATOM 609 O O . GLU A 1 74 ? -11.289 -5.441 -21.156 1 91.06 74 GLU A O 1
ATOM 614 N N . ILE A 1 75 ? -10.258 -7.352 -21.453 1 91.06 75 ILE A N 1
ATOM 615 C CA . ILE A 1 75 ? -10.688 -7.871 -20.156 1 91.06 75 ILE A CA 1
ATOM 616 C C . ILE A 1 75 ? -10.086 -7.023 -19.031 1 91.06 75 ILE A C 1
ATOM 618 O O . ILE A 1 75 ? -10.789 -6.629 -18.109 1 91.06 75 ILE A O 1
ATOM 622 N N . ILE A 1 76 ? -8.82 -6.707 -19.203 1 91.12 76 ILE A N 1
ATOM 623 C CA . ILE A 1 76 ? -8.109 -5.961 -18.172 1 91.12 76 ILE A CA 1
ATOM 624 C C . ILE A 1 76 ? -8.617 -4.523 -18.125 1 91.12 76 ILE A C 1
ATOM 626 O O . ILE A 1 76 ? -8.906 -3.992 -17.047 1 91.12 76 ILE A O 1
ATOM 630 N N . ILE A 1 77 ? -8.758 -3.938 -19.266 1 91.62 77 ILE A N 1
ATOM 631 C CA . ILE A 1 77 ? -9.234 -2.561 -19.328 1 91.62 77 ILE A CA 1
ATOM 632 C C . ILE A 1 77 ? -10.641 -2.473 -18.75 1 91.62 77 ILE A C 1
ATOM 634 O O . ILE A 1 77 ? -10.953 -1.533 -18.016 1 91.62 77 ILE A O 1
ATOM 638 N N . ALA A 1 78 ? -11.453 -3.408 -19.047 1 92.19 78 ALA A N 1
ATOM 639 C CA . ALA A 1 78 ? -12.812 -3.441 -18.516 1 92.19 78 ALA A CA 1
ATOM 640 C C . ALA A 1 78 ? -12.805 -3.533 -16.984 1 92.19 78 ALA A C 1
ATOM 642 O O . ALA A 1 78 ? -13.633 -2.914 -16.312 1 92.19 78 ALA A O 1
ATOM 643 N N . LYS A 1 79 ? -11.875 -4.305 -16.484 1 93.12 79 LYS A N 1
ATOM 644 C CA . LYS A 1 79 ? -11.789 -4.457 -15.031 1 93.12 79 LYS A CA 1
ATOM 645 C C . LYS A 1 79 ? -11.43 -3.135 -14.359 1 93.12 79 LYS A C 1
ATOM 647 O O . LYS A 1 79 ? -11.977 -2.797 -13.305 1 93.12 79 LYS A O 1
ATOM 652 N N . TYR A 1 80 ? -10.539 -2.406 -14.922 1 93.56 80 TYR A N 1
ATOM 653 C CA . TYR A 1 80 ? -10.141 -1.119 -14.359 1 93.56 80 TYR A CA 1
ATOM 654 C C . TYR A 1 80 ? -11.273 -0.108 -14.453 1 93.56 80 TYR A C 1
ATOM 656 O O . TYR A 1 80 ? -11.523 0.65 -13.516 1 93.56 80 TYR A O 1
ATOM 664 N N . ILE A 1 81 ? -11.969 -0.151 -15.516 1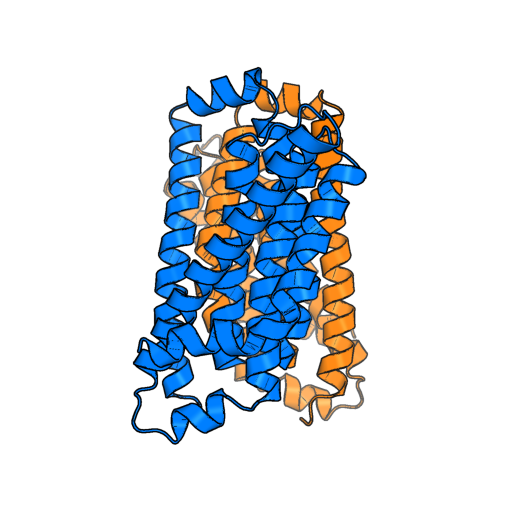 93.19 81 ILE A N 1
ATOM 665 C CA . ILE A 1 81 ? -13.109 0.742 -15.688 1 93.19 81 ILE A CA 1
ATOM 666 C C . ILE A 1 81 ? -14.219 0.359 -14.711 1 93.19 81 ILE A C 1
ATOM 668 O O . ILE A 1 81 ? -14.797 1.224 -14.047 1 93.19 81 ILE A O 1
ATOM 672 N N . SER A 1 82 ? -14.516 -0.903 -14.68 1 94.19 82 SER A N 1
ATOM 673 C CA . SER A 1 82 ? -15.547 -1.382 -13.766 1 94.19 82 SER A CA 1
ATOM 674 C C . SER A 1 82 ? -15.203 -1.04 -12.32 1 94.19 82 SER A C 1
ATOM 676 O O . SER A 1 82 ? -16.094 -0.677 -11.539 1 94.19 82 SER A O 1
ATOM 678 N N . SER A 1 83 ? -13.914 -1.183 -11.977 1 93.12 83 SER A N 1
ATOM 679 C CA . SER A 1 83 ? -13.492 -0.868 -10.617 1 93.12 83 SER A CA 1
ATOM 680 C C . SER A 1 83 ? -13.703 0.609 -10.297 1 93.12 83 SER A C 1
ATOM 682 O O . SER A 1 83 ? -14.078 0.962 -9.18 1 93.12 83 SER A O 1
ATOM 684 N N . THR A 1 84 ? -13.469 1.451 -11.273 1 92.5 84 THR A N 1
ATOM 685 C CA . THR A 1 84 ? -13.711 2.879 -11.094 1 92.5 84 THR A CA 1
ATOM 686 C C . THR A 1 84 ? -15.195 3.154 -10.875 1 92.5 84 THR A C 1
ATOM 688 O O . THR A 1 84 ? -15.562 3.959 -10.016 1 92.5 84 THR A O 1
ATOM 691 N N . LEU A 1 85 ? -15.992 2.488 -11.562 1 94.31 85 LEU A N 1
ATOM 692 C CA . LEU A 1 85 ? -17.438 2.646 -11.414 1 94.31 85 LEU A CA 1
ATOM 693 C C . LEU A 1 85 ? -17.906 2.105 -10.07 1 94.31 85 LEU A C 1
ATOM 695 O O . LEU A 1 85 ? -18.828 2.662 -9.461 1 94.31 85 LEU A O 1
ATOM 699 N N . LEU A 1 86 ? -17.312 1.057 -9.68 1 94.94 86 LEU A N 1
ATOM 700 C CA . LEU A 1 86 ? -17.656 0.48 -8.383 1 94.94 86 LEU A CA 1
ATOM 701 C C . LEU A 1 86 ? -17.266 1.417 -7.246 1 94.94 86 LEU A C 1
ATOM 703 O O . LEU A 1 86 ? -17.969 1.501 -6.238 1 94.94 86 LEU A O 1
ATOM 707 N N . ILE A 1 87 ? -16.172 2.1 -7.41 1 94.94 87 ILE A N 1
ATOM 708 C CA . ILE A 1 87 ? -15.766 3.1 -6.426 1 94.94 87 ILE A CA 1
ATOM 709 C C . ILE A 1 87 ? -16.797 4.223 -6.379 1 94.94 87 ILE A C 1
ATOM 711 O O . ILE A 1 87 ? -17.172 4.68 -5.297 1 94.94 87 ILE A O 1
ATOM 715 N N . MET A 1 88 ? -17.266 4.633 -7.535 1 95.5 88 MET A N 1
ATOM 716 C CA . MET A 1 88 ? -18.297 5.664 -7.602 1 95.5 88 MET A CA 1
ATOM 717 C C . MET A 1 88 ? -19.578 5.195 -6.926 1 95.5 88 MET A C 1
ATOM 719 O O . MET A 1 88 ? -20.266 5.984 -6.27 1 95.5 88 MET A O 1
ATOM 723 N N . ALA A 1 89 ? -19.891 3.975 -7.129 1 94.75 89 ALA A N 1
ATOM 724 C CA . ALA A 1 89 ? -21.062 3.402 -6.477 1 94.75 89 ALA A CA 1
ATOM 725 C C . ALA A 1 89 ? -20.922 3.414 -4.961 1 94.75 89 ALA A C 1
ATOM 727 O O . ALA A 1 89 ? -21.859 3.738 -4.238 1 94.75 89 ALA A O 1
ATOM 728 N N . GLY A 1 90 ? -19.719 3.033 -4.504 1 95.44 90 GLY A N 1
ATOM 729 C CA . GLY A 1 90 ? -19.469 3.078 -3.072 1 95.44 90 GLY A CA 1
ATOM 730 C C . GLY A 1 90 ? -19.578 4.477 -2.49 1 95.44 90 GLY A C 1
ATOM 731 O O . GLY A 1 90 ? -20.109 4.656 -1.391 1 95.44 90 GLY A O 1
ATOM 732 N N . LEU A 1 91 ? -19.047 5.43 -3.213 1 95.94 91 LEU A N 1
ATOM 733 C CA . LEU A 1 91 ? -19.172 6.824 -2.809 1 95.94 91 LEU A CA 1
ATOM 734 C C . LEU A 1 91 ? -20.625 7.242 -2.719 1 95.94 91 LEU A C 1
ATOM 736 O O . LEU A 1 91 ? -21.031 7.887 -1.75 1 95.94 91 LEU A O 1
ATOM 740 N N . SER A 1 92 ? -21.406 6.887 -3.707 1 96.12 92 SER A N 1
ATOM 741 C CA . SER A 1 92 ? -22.812 7.234 -3.75 1 96.12 92 SER A CA 1
ATOM 742 C C . SER A 1 92 ? -23.578 6.609 -2.582 1 96.12 92 SER A C 1
ATOM 744 O O . SER A 1 92 ? -24.391 7.27 -1.938 1 96.12 92 SER A O 1
ATOM 746 N N . VAL A 1 93 ? -23.328 5.348 -2.346 1 95.69 93 VAL A N 1
ATOM 747 C CA . VAL A 1 93 ? -23.969 4.637 -1.249 1 95.69 93 VAL A CA 1
ATOM 748 C C . VAL A 1 93 ? -23.688 5.352 0.069 1 95.69 93 VAL A C 1
ATOM 750 O O . VAL A 1 93 ? -24.594 5.539 0.888 1 95.69 93 VAL A O 1
ATOM 753 N N . THR A 1 94 ? -22.438 5.754 0.27 1 94.56 94 THR A N 1
ATOM 754 C CA . THR A 1 94 ? -22.047 6.434 1.503 1 94.56 94 THR A CA 1
ATOM 755 C C . THR A 1 94 ? -22.734 7.797 1.604 1 94.56 94 THR A C 1
ATOM 757 O O . THR A 1 94 ? -23.219 8.18 2.672 1 94.56 94 THR A O 1
ATOM 760 N N . PHE A 1 95 ? -22.797 8.5 0.515 1 93.94 95 PHE A N 1
ATOM 761 C CA . PHE A 1 95 ? -23.453 9.805 0.496 1 93.94 95 PHE A CA 1
ATOM 762 C C . PHE A 1 95 ? -24.938 9.672 0.819 1 93.94 95 PHE A C 1
ATOM 764 O O . PHE A 1 95 ? -25.484 10.492 1.555 1 93.94 95 PHE A O 1
ATOM 771 N N . ILE A 1 96 ? -25.578 8.742 0.246 1 95.06 96 ILE A N 1
ATOM 772 C CA . ILE A 1 96 ? -27 8.508 0.493 1 95.06 96 ILE A CA 1
ATOM 773 C C . ILE A 1 96 ? -27.219 8.234 1.979 1 95.06 96 ILE A C 1
ATOM 775 O O . ILE A 1 96 ? -28.141 8.781 2.584 1 95.06 96 ILE A O 1
ATOM 779 N N . VAL A 1 97 ? -26.391 7.434 2.625 1 92.75 97 VAL A N 1
ATOM 780 C CA . VAL A 1 97 ? -26.516 7.074 4.031 1 92.75 97 VAL A CA 1
ATOM 781 C C . VAL A 1 97 ? -26.312 8.312 4.906 1 92.75 97 VAL A C 1
ATOM 783 O O . VAL A 1 97 ? -27.031 8.5 5.895 1 92.75 97 VAL A O 1
ATOM 786 N N . VAL A 1 98 ? -25.391 9.172 4.531 1 90.31 98 VAL A N 1
ATOM 787 C CA . VAL A 1 98 ? -25.109 10.383 5.297 1 90.31 98 VAL A CA 1
ATOM 788 C C . VAL A 1 98 ? -26.312 11.32 5.215 1 90.31 98 VAL A C 1
ATOM 790 O O . VAL A 1 98 ? -26.734 11.891 6.227 1 90.31 98 VAL A O 1
ATOM 793 N N . ILE A 1 99 ? -26.844 11.484 4.004 1 91.38 99 ILE A N 1
ATOM 794 C CA . ILE A 1 99 ? -28 12.352 3.811 1 91.38 99 ILE A CA 1
ATOM 795 C C . ILE A 1 99 ? -29.188 11.805 4.609 1 91.38 99 ILE A C 1
ATOM 797 O O . ILE A 1 99 ? -29.859 12.555 5.309 1 91.38 99 ILE A O 1
ATOM 801 N N . LEU A 1 100 ? -29.406 10.516 4.512 1 90.81 100 LEU A N 1
ATOM 802 C CA . LEU A 1 100 ? -30.5 9.883 5.238 1 90.81 100 LEU A CA 1
ATOM 803 C C . LEU A 1 100 ? -30.297 10 6.742 1 90.81 100 LEU A C 1
ATOM 805 O O . LEU A 1 100 ? -31.25 10.164 7.496 1 90.81 100 LEU A O 1
ATOM 809 N N . GLY A 1 101 ? -29.047 9.828 7.184 1 87.38 101 GLY A N 1
ATOM 810 C CA . GLY A 1 101 ? -28.75 10 8.594 1 87.38 101 GLY A CA 1
ATOM 811 C C . GLY A 1 101 ? -29.047 11.398 9.102 1 87.38 101 GLY A C 1
ATOM 812 O O . GLY A 1 101 ? -29.531 11.562 10.227 1 87.38 101 GLY A O 1
ATOM 813 N N . ASN A 1 102 ? -28.781 12.375 8.234 1 88.31 102 ASN A N 1
ATOM 814 C CA . ASN A 1 102 ? -29.062 13.758 8.609 1 88.31 102 ASN A CA 1
ATOM 815 C C . ASN A 1 102 ? -30.562 14.039 8.648 1 88.31 102 ASN A C 1
ATOM 817 O O . ASN A 1 102 ? -31.031 14.773 9.523 1 88.31 102 ASN A O 1
ATOM 821 N N . ILE A 1 103 ? -31.234 13.43 7.762 1 90.06 103 ILE A N 1
ATOM 822 C CA . ILE A 1 103 ? -32.688 13.672 7.66 1 90.06 103 ILE A CA 1
ATOM 823 C C . ILE A 1 103 ? -33.406 12.891 8.75 1 90.06 103 ILE A C 1
ATOM 825 O O . ILE A 1 103 ? -34.281 13.438 9.438 1 90.06 103 ILE A O 1
ATOM 829 N N . LEU A 1 104 ? -33.062 11.633 8.961 1 88.31 104 LEU A N 1
ATOM 830 C CA . LEU A 1 104 ? -33.812 10.727 9.82 1 88.31 104 LEU A CA 1
ATOM 831 C C . LEU A 1 104 ? -33.375 10.875 11.273 1 88.31 104 LEU A C 1
ATOM 833 O O . LEU A 1 104 ? -34.188 10.68 12.188 1 88.31 104 LEU A O 1
ATOM 837 N N . LEU A 1 105 ? -32.125 11.109 11.477 1 84.31 105 LEU A N 1
ATOM 838 C CA . LEU A 1 105 ? -31.594 11.102 12.836 1 84.31 105 LEU A CA 1
ATOM 839 C C . LEU A 1 105 ? -31.266 12.516 13.297 1 84.31 105 LEU A C 1
ATOM 841 O O . LEU A 1 105 ? -30.844 12.719 14.438 1 84.31 105 LEU A O 1
ATOM 845 N N . ASP A 1 106 ? -31.469 13.508 12.422 1 80.75 106 ASP A N 1
ATOM 846 C CA . ASP A 1 106 ? -31.188 14.906 12.727 1 80.75 106 ASP A CA 1
ATOM 847 C C . ASP A 1 106 ? -29.766 15.094 13.242 1 80.75 106 ASP A C 1
ATOM 849 O O . ASP A 1 106 ? -29.562 15.703 14.297 1 80.75 106 ASP A O 1
ATOM 853 N N . ARG A 1 107 ? -28.969 14.297 12.531 1 77.69 107 ARG A N 1
ATOM 854 C CA . ARG A 1 107 ? -27.547 14.445 12.852 1 77.69 107 ARG A CA 1
ATOM 855 C C . ARG A 1 107 ? -26.875 15.445 11.93 1 77.69 107 ARG A C 1
ATOM 857 O O . ARG A 1 107 ? -27.375 15.734 10.844 1 77.69 107 ARG A O 1
ATOM 864 N N . ASP A 1 108 ? -26.031 16.359 12.344 1 81.31 108 ASP A N 1
ATOM 865 C CA . ASP A 1 108 ? -25.266 17.297 11.539 1 81.31 108 ASP A CA 1
ATOM 866 C C . ASP A 1 108 ? -23.938 16.672 11.094 1 81.31 108 ASP A C 1
ATOM 868 O O . ASP A 1 108 ? -22.859 17.188 11.43 1 81.31 108 ASP A O 1
ATOM 872 N N . ILE A 1 109 ? -24.328 15.594 10.32 1 83.62 109 ILE A N 1
ATOM 873 C CA . ILE A 1 109 ? -23.141 14.898 9.852 1 83.62 109 ILE A CA 1
ATOM 874 C C . ILE A 1 109 ? -22.578 15.602 8.625 1 83.62 109 ILE A C 1
ATOM 876 O O . ILE A 1 109 ? -23.281 15.789 7.629 1 83.62 109 ILE A O 1
ATOM 880 N N . VAL A 1 110 ? -21.438 16.109 8.727 1 83.12 110 VAL A N 1
ATOM 881 C CA . VAL A 1 110 ? -20.75 16.75 7.609 1 83.12 110 VAL A CA 1
ATOM 882 C C . VAL A 1 110 ? -19.625 15.867 7.109 1 83.12 110 VAL A C 1
ATOM 884 O O . VAL A 1 110 ? -18.906 15.266 7.91 1 83.12 110 VAL A O 1
ATOM 887 N N . MET A 1 111 ? -19.578 15.695 5.898 1 86 111 MET A N 1
ATOM 888 C CA . MET A 1 111 ? -18.484 14.977 5.258 1 86 111 MET A CA 1
ATOM 889 C C . MET A 1 111 ? -17.5 15.938 4.594 1 86 111 MET A C 1
ATOM 891 O O . MET A 1 111 ? -17.688 16.312 3.436 1 86 111 MET A O 1
ATOM 895 N N . PRO A 1 112 ? -16.469 16.203 5.352 1 88.25 112 PRO A N 1
ATOM 896 C CA . PRO A 1 112 ? -15.547 17.172 4.785 1 88.25 112 PRO A CA 1
ATOM 897 C C . PRO A 1 112 ? -14.781 16.625 3.582 1 88.25 112 PRO A C 1
ATOM 899 O O . PRO A 1 112 ? -14.586 15.414 3.465 1 88.25 112 PRO A O 1
ATOM 902 N N . GLY A 1 113 ? -14.328 17.516 2.674 1 87.69 113 GLY A N 1
ATOM 903 C CA . GLY A 1 113 ? -13.617 17.156 1.46 1 87.69 113 GLY A CA 1
ATOM 904 C C . GLY A 1 113 ? -12.344 16.375 1.726 1 87.69 113 GLY A C 1
ATOM 905 O O . GLY A 1 113 ? -12.016 15.445 0.988 1 87.69 113 GLY A O 1
ATOM 906 N N . TYR A 1 114 ? -11.656 16.766 2.846 1 87.06 114 TYR A N 1
ATOM 907 C CA . TYR A 1 114 ? -10.391 16.094 3.129 1 87.06 114 TYR A CA 1
ATOM 908 C C . TYR A 1 114 ? -10.617 14.648 3.531 1 87.06 114 TYR A C 1
ATOM 910 O O . TYR A 1 114 ? -9.773 13.789 3.273 1 87.06 114 TYR A O 1
ATOM 918 N N . ALA A 1 115 ? -11.773 14.367 4.184 1 90.12 115 ALA A N 1
ATOM 919 C CA . ALA A 1 115 ? -12.109 13 4.559 1 90.12 115 ALA A CA 1
ATOM 920 C C . ALA A 1 115 ? -12.391 12.148 3.324 1 90.12 115 ALA A C 1
ATOM 922 O O . ALA A 1 115 ? -11.883 11.031 3.205 1 90.12 115 ALA A O 1
ATOM 923 N N . VAL A 1 116 ? -13.141 12.695 2.395 1 92 116 VAL A N 1
ATOM 924 C CA . VAL A 1 116 ? -13.469 12.016 1.147 1 92 116 VAL A CA 1
ATOM 925 C C . VAL A 1 116 ? -12.195 11.773 0.339 1 92 116 VAL A C 1
ATOM 927 O O . VAL A 1 116 ? -11.984 10.68 -0.192 1 92 116 VAL A O 1
ATOM 930 N N . PHE A 1 117 ? -11.375 12.75 0.33 1 88.25 117 PHE A N 1
ATOM 931 C CA . PHE A 1 117 ? -10.109 12.664 -0.397 1 88.25 117 PHE A CA 1
ATOM 932 C C . PHE A 1 117 ? -9.242 11.547 0.16 1 88.25 117 PHE A C 1
ATOM 934 O O . PHE A 1 117 ? -8.711 10.727 -0.597 1 88.25 117 PHE A O 1
ATOM 941 N N . SER A 1 118 ? -9.102 11.516 1.434 1 89.31 118 SER A N 1
ATOM 942 C CA . SER A 1 118 ? -8.266 10.508 2.072 1 89.31 118 SER A CA 1
ATOM 943 C C . SER A 1 118 ? -8.789 9.102 1.792 1 89.31 118 SER A C 1
ATOM 945 O O . SER A 1 118 ? -8.016 8.18 1.521 1 89.31 118 SER A O 1
ATOM 947 N N . ALA A 1 119 ? -10.086 8.961 1.829 1 93.69 119 ALA A N 1
ATOM 948 C CA . ALA A 1 119 ? -10.703 7.656 1.594 1 93.69 119 ALA A CA 1
ATOM 949 C C . ALA A 1 119 ? -10.508 7.211 0.146 1 93.69 119 ALA A C 1
ATOM 951 O O . ALA A 1 119 ? -10.203 6.047 -0.118 1 93.69 119 ALA A O 1
ATOM 952 N N . ILE A 1 120 ? -10.617 8.133 -0.756 1 92.5 120 ILE A N 1
ATOM 953 C CA . ILE A 1 120 ? -10.508 7.805 -2.174 1 92.5 120 ILE A CA 1
ATOM 954 C C . ILE A 1 120 ? -9.062 7.457 -2.514 1 92.5 120 ILE A C 1
ATOM 956 O O . ILE A 1 120 ? -8.805 6.5 -3.25 1 92.5 120 ILE A O 1
ATOM 960 N N . VAL A 1 121 ? -8.148 8.211 -1.959 1 89.44 121 VAL A N 1
ATOM 961 C CA . VAL A 1 121 ? -6.734 7.93 -2.195 1 89.44 121 VAL A CA 1
ATOM 962 C C . VAL A 1 121 ? -6.391 6.531 -1.687 1 89.44 121 VAL A C 1
ATOM 964 O O . VAL A 1 121 ? -5.727 5.758 -2.381 1 89.44 121 VAL A O 1
ATOM 967 N N . ALA A 1 122 ? -6.848 6.246 -0.503 1 91.38 122 ALA A N 1
ATOM 968 C CA . ALA A 1 122 ? -6.602 4.922 0.063 1 91.38 122 ALA A CA 1
ATOM 969 C C . ALA A 1 122 ? -7.215 3.828 -0.808 1 91.38 122 ALA A C 1
ATOM 971 O O . ALA A 1 122 ? -6.602 2.783 -1.029 1 91.38 122 ALA A O 1
ATOM 972 N N . THR A 1 123 ? -8.398 4.074 -1.327 1 95 123 THR A N 1
ATOM 973 C CA . THR A 1 123 ? -9.078 3.102 -2.172 1 95 123 THR A CA 1
ATOM 974 C C . THR A 1 123 ? -8.328 2.893 -3.48 1 95 123 THR A C 1
ATOM 976 O O . THR A 1 123 ? -8.203 1.763 -3.959 1 95 123 THR A O 1
ATOM 979 N N . LEU A 1 124 ? -7.832 3.963 -4.023 1 92.31 124 LEU A N 1
ATOM 980 C CA . LEU A 1 124 ? -7.094 3.867 -5.277 1 92.31 124 LEU A CA 1
ATOM 981 C C . LEU A 1 124 ? -5.801 3.08 -5.086 1 92.31 124 LEU A C 1
ATOM 983 O O . LEU A 1 124 ? -5.422 2.281 -5.945 1 92.31 124 LEU A O 1
ATOM 987 N N . ILE A 1 125 ? -5.148 3.311 -3.967 1 91.19 125 ILE A N 1
ATOM 988 C CA . ILE A 1 125 ? -3.949 2.543 -3.656 1 91.19 125 ILE A CA 1
ATOM 989 C C . ILE A 1 125 ? -4.297 1.061 -3.543 1 91.19 125 ILE A C 1
ATOM 991 O O . ILE A 1 125 ? -3.58 0.205 -4.066 1 91.19 125 ILE A O 1
ATOM 995 N N . TYR A 1 126 ? -5.363 0.812 -2.881 1 93.38 126 TYR A N 1
ATOM 996 C CA . TYR A 1 126 ? -5.855 -0.554 -2.742 1 93.38 126 TYR A CA 1
ATOM 997 C C . TYR A 1 126 ? -6.07 -1.195 -4.109 1 93.38 126 TYR A C 1
ATOM 999 O O . TYR A 1 126 ? -5.652 -2.334 -4.34 1 93.38 126 TYR A O 1
ATOM 1007 N N . CYS A 1 127 ? -6.637 -0.497 -5.047 1 92 127 CYS A N 1
ATOM 1008 C CA . CYS A 1 127 ? -6.949 -1.014 -6.375 1 92 127 CYS A CA 1
ATOM 1009 C C . CYS A 1 127 ? -5.68 -1.226 -7.191 1 92 127 CYS A C 1
ATOM 1011 O O . CYS A 1 127 ? -5.559 -2.217 -7.914 1 92 127 CYS A O 1
ATOM 1013 N N . VAL A 1 128 ? -4.805 -0.294 -7.039 1 90.62 128 VAL A N 1
ATOM 1014 C CA . VAL A 1 128 ? -3.57 -0.332 -7.816 1 90.62 128 VAL A CA 1
ATOM 1015 C C . VAL A 1 128 ? -2.785 -1.597 -7.477 1 90.62 128 VAL A C 1
ATOM 1017 O O . VAL A 1 128 ? -2.119 -2.172 -8.344 1 90.62 128 VAL A O 1
ATOM 1020 N N . VAL A 1 129 ? -2.93 -2.09 -6.297 1 91.12 129 VAL A N 1
ATOM 1021 C CA . VAL A 1 129 ? -2.184 -3.258 -5.844 1 91.12 129 VAL A CA 1
ATOM 1022 C C . VAL A 1 129 ? -2.982 -4.527 -6.133 1 91.12 129 VAL A C 1
ATOM 1024 O O . VAL A 1 129 ? -2.445 -5.496 -6.672 1 91.12 129 VAL A O 1
ATOM 1027 N N . THR A 1 130 ? -4.223 -4.508 -5.898 1 92.75 130 THR A N 1
ATOM 1028 C CA . THR A 1 130 ? -5.008 -5.738 -5.887 1 92.75 130 THR A CA 1
ATOM 1029 C C . THR A 1 130 ? -5.309 -6.195 -7.312 1 92.75 130 THR A C 1
ATOM 1031 O O . THR A 1 130 ? -5.312 -7.398 -7.594 1 92.75 130 THR A O 1
ATOM 1034 N N . ILE A 1 131 ? -5.523 -5.254 -8.242 1 93.12 131 ILE A N 1
ATOM 1035 C CA . ILE A 1 131 ? -5.965 -5.645 -9.578 1 93.12 131 ILE A CA 1
ATOM 1036 C C . ILE A 1 131 ? -4.852 -6.418 -10.281 1 93.12 131 ILE A C 1
ATOM 1038 O O . ILE A 1 131 ? -5.059 -7.551 -10.727 1 93.12 131 ILE A O 1
ATOM 1042 N N . PRO A 1 132 ? -3.688 -5.906 -10.352 1 90.88 132 PRO A N 1
ATOM 1043 C CA . PRO A 1 132 ? -2.629 -6.68 -11.008 1 90.88 132 PRO A CA 1
ATOM 1044 C C . PRO A 1 132 ? -2.287 -7.965 -10.258 1 90.88 132 PRO A C 1
ATOM 1046 O O . PRO A 1 132 ? -1.956 -8.977 -10.883 1 90.88 132 PRO A O 1
ATOM 1049 N N . THR A 1 133 ? -2.312 -7.922 -8.961 1 91.19 133 THR A N 1
ATOM 1050 C CA . THR A 1 133 ? -2.002 -9.102 -8.164 1 91.19 133 THR A CA 1
ATOM 1051 C C . THR A 1 133 ? -2.98 -10.234 -8.469 1 91.19 133 THR A C 1
ATOM 1053 O O . THR A 1 133 ? -2.602 -11.406 -8.484 1 91.19 133 THR A O 1
ATOM 1056 N N . ASN A 1 134 ? -4.188 -9.812 -8.719 1 91.69 134 ASN A N 1
ATOM 1057 C CA . ASN A 1 134 ? -5.188 -10.828 -9.039 1 91.69 134 ASN A CA 1
ATOM 1058 C C . ASN A 1 134 ? -4.883 -11.508 -10.375 1 91.69 134 ASN A C 1
ATOM 1060 O O . ASN A 1 134 ? -5.004 -12.727 -10.492 1 91.69 134 ASN A O 1
ATOM 1064 N N . TYR A 1 135 ? -4.43 -10.758 -11.305 1 88.62 135 TYR A N 1
ATOM 1065 C CA . TYR A 1 135 ? -4.234 -11.305 -12.641 1 88.62 135 TYR A CA 1
ATOM 1066 C C . TYR A 1 135 ? -2.924 -12.07 -12.734 1 88.62 135 TYR A C 1
ATOM 1068 O O . TYR A 1 135 ? -2.762 -12.938 -13.602 1 88.62 135 TYR A O 1
ATOM 1076 N N . ILE A 1 136 ? -2.027 -11.812 -11.82 1 87.38 136 ILE A N 1
ATOM 1077 C CA . ILE A 1 136 ? -0.725 -12.461 -11.906 1 87.38 136 ILE A CA 1
ATOM 1078 C C . ILE A 1 136 ? -0.647 -13.594 -10.875 1 87.38 136 ILE A C 1
ATOM 1080 O O . ILE A 1 136 ? -0.158 -14.68 -11.18 1 87.38 136 ILE A O 1
ATOM 1084 N N . GLY A 1 137 ? -1.099 -13.375 -9.672 1 87.31 137 GLY A N 1
ATOM 1085 C CA . GLY A 1 137 ? -0.957 -14.328 -8.578 1 87.31 137 GLY A CA 1
ATOM 1086 C C . GLY A 1 137 ? -2.232 -15.094 -8.289 1 87.31 137 GLY A C 1
ATOM 1087 O O . GLY A 1 137 ? -2.191 -16.172 -7.68 1 87.31 137 GLY A O 1
ATOM 1088 N N . GLY A 1 138 ? -3.373 -14.477 -8.641 1 88.62 138 GLY A N 1
ATOM 1089 C CA . GLY A 1 138 ? -4.633 -15.172 -8.422 1 88.62 138 GLY A CA 1
ATOM 1090 C C . GLY A 1 138 ? -5.383 -14.672 -7.199 1 88.62 138 GLY A C 1
ATOM 1091 O O . GLY A 1 138 ? -4.887 -13.812 -6.465 1 88.62 138 GLY A O 1
ATOM 1092 N N . TYR A 1 139 ? -6.496 -15.219 -7.039 1 91.31 139 TYR A N 1
ATOM 1093 C CA . TYR A 1 139 ? -7.434 -14.773 -6.012 1 91.31 139 TYR A CA 1
ATOM 1094 C C . TYR A 1 139 ? -6.887 -15.07 -4.617 1 91.31 139 TYR A C 1
ATOM 1096 O O . TYR A 1 139 ? -7.141 -14.312 -3.674 1 91.31 139 TYR A O 1
ATOM 1104 N N . LYS A 1 140 ? -6.117 -16.094 -4.473 1 90 140 LYS A N 1
ATOM 1105 C CA . LYS A 1 140 ? -5.562 -16.469 -3.174 1 90 140 LYS A CA 1
ATOM 1106 C C . LYS A 1 140 ? -4.719 -15.328 -2.6 1 90 140 LYS A C 1
ATOM 1108 O O . LYS A 1 140 ? -4.773 -15.055 -1.399 1 90 140 LYS A O 1
ATOM 1113 N N . VAL A 1 141 ? -3.967 -14.664 -3.447 1 90.5 141 VAL A N 1
ATOM 1114 C CA . VAL A 1 141 ? -3.1 -13.578 -3.01 1 90.5 141 VAL A CA 1
ATOM 1115 C C . VAL A 1 141 ? -3.945 -12.383 -2.568 1 90.5 141 VAL A C 1
ATOM 1117 O O . VAL A 1 141 ? -3.645 -11.742 -1.562 1 90.5 141 VAL A O 1
ATOM 1120 N N . ILE A 1 142 ? -5.027 -12.188 -3.266 1 91.38 142 ILE A N 1
ATOM 1121 C CA . ILE A 1 142 ? -5.867 -11.023 -3.004 1 91.38 142 ILE A CA 1
ATOM 1122 C C . ILE A 1 142 ? -6.57 -11.188 -1.659 1 91.38 142 ILE A C 1
ATOM 1124 O O . ILE A 1 142 ? -6.789 -10.203 -0.942 1 91.38 142 ILE A O 1
ATOM 1128 N N . THR A 1 143 ? -6.906 -12.383 -1.31 1 91.38 143 THR A N 1
ATOM 1129 C CA . THR A 1 143 ? -7.574 -12.633 -0.039 1 91.38 143 THR A CA 1
ATOM 1130 C C . THR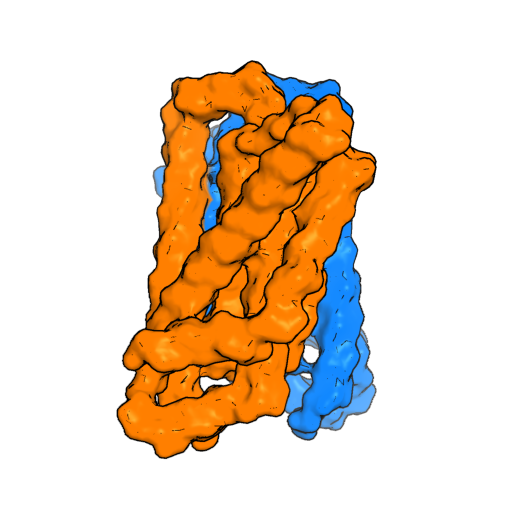 A 1 143 ? -6.68 -12.242 1.133 1 91.38 143 THR A C 1
ATOM 1132 O O . THR A 1 143 ? -7.152 -11.664 2.113 1 91.38 143 THR A O 1
ATOM 1135 N N . VAL A 1 144 ? -5.438 -12.453 0.972 1 89.56 144 VAL A N 1
ATOM 1136 C CA . VAL A 1 144 ? -4.473 -12.141 2.02 1 89.56 144 VAL A CA 1
ATOM 1137 C C . VAL A 1 144 ? -4.172 -10.641 2.008 1 89.56 144 VAL A C 1
ATOM 1139 O O . VAL A 1 144 ? -4.141 -10 3.059 1 89.56 144 VAL A O 1
ATOM 1142 N N . LEU A 1 145 ? -4.008 -10.094 0.848 1 90.31 145 LEU A N 1
ATOM 1143 C CA . LEU A 1 145 ? -3.686 -8.672 0.713 1 90.31 145 LEU A CA 1
ATOM 1144 C C . LEU A 1 145 ? -4.824 -7.805 1.23 1 90.31 145 LEU A C 1
ATOM 1146 O O . LEU A 1 145 ? -4.59 -6.73 1.79 1 90.31 145 LEU A O 1
ATOM 1150 N N . ASN A 1 146 ? -6.039 -8.297 0.982 1 91.75 146 ASN A N 1
ATOM 1151 C CA . ASN A 1 146 ? -7.199 -7.551 1.461 1 91.75 146 ASN A CA 1
ATOM 1152 C C . ASN A 1 146 ? -7.148 -7.344 2.971 1 91.75 146 ASN A C 1
ATOM 1154 O O . ASN A 1 146 ? -7.445 -6.254 3.465 1 91.75 146 ASN A O 1
ATOM 1158 N N . LEU A 1 147 ? -6.719 -8.336 3.627 1 89.06 147 LEU A N 1
ATOM 1159 C CA . LEU A 1 147 ? -6.672 -8.273 5.082 1 89.06 147 LEU A CA 1
ATOM 1160 C C . LEU A 1 147 ? -5.477 -7.457 5.555 1 89.06 147 LEU A C 1
ATOM 1162 O O . LEU A 1 147 ? -5.609 -6.605 6.438 1 89.06 147 LEU A O 1
ATOM 1166 N N . ILE A 1 148 ? -4.387 -7.633 4.945 1 88.81 148 ILE A N 1
ATOM 1167 C CA . ILE A 1 148 ? -3.139 -7.035 5.41 1 88.81 148 ILE A CA 1
ATOM 1168 C C . ILE A 1 148 ? -3.133 -5.543 5.098 1 88.81 148 ILE A C 1
ATOM 1170 O O . ILE A 1 148 ? -2.639 -4.738 5.891 1 88.81 148 ILE A O 1
ATOM 1174 N N . MET A 1 149 ? -3.684 -5.133 3.99 1 89.81 149 MET A N 1
ATOM 1175 C CA . MET A 1 149 ? -3.602 -3.744 3.549 1 89.81 149 MET A CA 1
ATOM 1176 C C . MET A 1 149 ? -4.59 -2.871 4.316 1 89.81 149 MET A C 1
ATOM 1178 O O . MET A 1 149 ? -4.449 -1.647 4.348 1 89.81 149 MET A O 1
ATOM 1182 N N . LEU A 1 150 ? -5.539 -3.469 4.969 1 89.88 150 LEU A N 1
ATOM 1183 C CA . LEU A 1 150 ? -6.566 -2.725 5.688 1 89.88 150 LEU A CA 1
ATOM 1184 C C . LEU A 1 150 ? -5.949 -1.876 6.797 1 89.88 150 LEU A C 1
ATOM 1186 O O . LEU A 1 150 ? -6.273 -0.694 6.93 1 89.88 150 LEU A O 1
ATOM 1190 N N . PHE A 1 151 ? -4.965 -2.273 7.445 1 87.56 151 PHE A N 1
ATOM 1191 C CA . PHE A 1 151 ? -4.457 -1.629 8.648 1 87.56 151 PHE A CA 1
ATOM 1192 C C . PHE A 1 151 ? -3.625 -0.402 8.297 1 87.56 151 PHE A C 1
ATOM 1194 O O . PHE A 1 151 ? -3.91 0.704 8.766 1 87.56 151 PHE A O 1
ATOM 1201 N N . PRO A 1 152 ? -2.646 -0.614 7.414 1 86.38 152 PRO A N 1
ATOM 1202 C CA . PRO A 1 152 ? -1.885 0.589 7.07 1 86.38 152 PRO A CA 1
ATOM 1203 C C . PRO A 1 152 ? -2.732 1.642 6.355 1 86.38 152 PRO A C 1
ATOM 1205 O O . PRO A 1 152 ? -2.514 2.842 6.539 1 86.38 152 PRO A O 1
ATOM 1208 N N . LEU A 1 153 ? -3.705 1.267 5.582 1 89.69 153 LEU A N 1
ATOM 1209 C CA . LEU A 1 153 ? -4.523 2.225 4.848 1 89.69 153 LEU A CA 1
ATOM 1210 C C . LEU A 1 153 ? -5.484 2.949 5.781 1 89.69 153 LEU A C 1
ATOM 1212 O O . LEU A 1 153 ? -5.715 4.152 5.629 1 89.69 153 LEU A O 1
ATOM 1216 N N . ILE A 1 154 ? -6.004 2.209 6.758 1 88.75 154 ILE A N 1
ATOM 1217 C CA . ILE A 1 154 ? -6.84 2.846 7.77 1 88.75 154 ILE A CA 1
ATOM 1218 C C . ILE A 1 154 ? -6.004 3.826 8.594 1 88.75 154 ILE A C 1
ATOM 1220 O O . ILE A 1 154 ? -6.461 4.926 8.914 1 88.75 154 ILE A O 1
ATOM 1224 N N . GLY A 1 155 ? -4.816 3.424 8.922 1 85.25 155 GLY A N 1
ATOM 1225 C CA . GLY A 1 155 ? -3.91 4.324 9.617 1 85.25 155 GLY A CA 1
ATOM 1226 C C . GLY A 1 155 ? -3.594 5.582 8.82 1 85.25 155 GLY A C 1
ATOM 1227 O O . GLY A 1 155 ? -3.527 6.676 9.391 1 85.25 155 GLY A O 1
ATOM 1228 N N . MET A 1 156 ? -3.42 5.406 7.551 1 85.81 156 MET A N 1
ATOM 1229 C CA . MET A 1 156 ? -3.139 6.539 6.672 1 85.81 156 MET A CA 1
ATOM 1230 C C . MET A 1 156 ? -4.32 7.5 6.633 1 85.81 156 MET A C 1
ATOM 1232 O O . MET A 1 156 ? -4.133 8.719 6.672 1 85.81 156 MET A O 1
ATOM 1236 N N . ILE A 1 157 ? -5.5 6.934 6.551 1 88.25 157 ILE A N 1
ATOM 1237 C CA . ILE A 1 157 ? -6.703 7.758 6.559 1 88.25 157 ILE A CA 1
ATOM 1238 C C . ILE A 1 157 ? -6.789 8.539 7.867 1 88.25 157 ILE A C 1
ATOM 1240 O O . ILE A 1 157 ? -7.074 9.734 7.867 1 88.25 157 ILE A O 1
ATOM 1244 N N . GLY A 1 158 ? -6.57 7.859 8.969 1 85 158 GLY A N 1
ATOM 1245 C CA . GLY A 1 158 ? -6.582 8.523 10.266 1 85 158 GLY A CA 1
ATOM 1246 C C . GLY A 1 158 ? -5.578 9.656 10.359 1 85 158 GLY A C 1
ATOM 1247 O O . GLY A 1 158 ? -5.898 10.734 10.875 1 85 158 GLY A O 1
ATOM 1248 N N . LEU A 1 159 ? -4.434 9.445 9.883 1 82.69 159 LEU A N 1
ATOM 1249 C CA . LEU A 1 159 ? -3.398 10.477 9.914 1 82.69 159 LEU A CA 1
ATOM 1250 C C . LEU A 1 159 ? -3.799 11.68 9.07 1 82.69 159 LEU A C 1
ATOM 1252 O O . LEU A 1 159 ? -3.686 12.82 9.516 1 82.69 159 LEU A O 1
ATOM 1256 N N . MET A 1 160 ? -4.289 11.43 7.895 1 84.5 160 MET A N 1
ATOM 1257 C CA . MET A 1 160 ? -4.68 12.5 6.98 1 84.5 160 MET A CA 1
ATOM 1258 C C . MET A 1 160 ? -5.844 13.305 7.555 1 84.5 160 MET A C 1
ATOM 1260 O O . MET A 1 160 ? -5.848 14.539 7.48 1 84.5 160 MET A O 1
ATOM 1264 N N . CYS A 1 161 ? -6.77 12.602 8.141 1 84.5 161 CYS A N 1
ATOM 1265 C CA . CYS A 1 161 ? -7.941 13.281 8.68 1 84.5 161 CYS A CA 1
ATOM 1266 C C . CYS A 1 161 ? -7.574 14.117 9.898 1 84.5 161 CYS A C 1
ATOM 1268 O O . CYS A 1 161 ? -8.156 15.172 10.133 1 84.5 161 CYS A O 1
ATOM 1270 N N . ASN A 1 162 ? -6.617 13.664 10.656 1 81.19 162 ASN A N 1
ATOM 1271 C CA . ASN A 1 162 ? -6.191 14.43 11.828 1 81.19 162 ASN A CA 1
ATOM 1272 C C . ASN A 1 162 ? -5.383 15.664 11.43 1 81.19 162 ASN A C 1
ATOM 1274 O O . ASN A 1 162 ? -5.504 16.719 12.062 1 81.19 162 ASN A O 1
ATOM 1278 N N . ILE A 1 163 ? -4.68 15.547 10.461 1 79.38 163 ILE A N 1
ATOM 1279 C CA . ILE A 1 163 ? -3.852 16.656 10.016 1 79.38 163 ILE A CA 1
ATOM 1280 C C . ILE A 1 163 ? -4.719 17.688 9.305 1 79.38 163 ILE A C 1
ATOM 1282 O O . ILE A 1 163 ? -4.645 18.891 9.609 1 79.38 163 ILE A O 1
ATOM 1286 N N . PHE A 1 164 ? -5.562 17.234 8.5 1 81.5 164 PHE A N 1
ATOM 1287 C CA . PHE A 1 164 ? -6.332 18.156 7.676 1 81.5 164 PHE A CA 1
ATOM 1288 C C . PHE A 1 164 ? -7.621 18.578 8.375 1 81.5 164 PHE A C 1
ATOM 1290 O O . PHE A 1 164 ? -8.297 19.5 7.945 1 81.5 164 PHE A O 1
ATOM 1297 N N . GLY A 1 165 ? -7.922 17.812 9.391 1 81 165 GLY A N 1
ATOM 1298 C CA . GLY A 1 165 ? -9.094 18.188 10.164 1 81 165 GLY A CA 1
ATOM 1299 C C . GLY A 1 165 ? -8.898 19.453 10.977 1 81 165 GLY A C 1
ATOM 1300 O O . GLY A 1 165 ? -9.867 20.109 11.367 1 81 165 GLY A O 1
ATOM 1301 N N . ASP A 1 166 ? -7.633 19.766 11.266 1 80.38 166 ASP A N 1
ATOM 1302 C CA . ASP A 1 166 ? -7.309 21.016 11.93 1 80.38 166 ASP A CA 1
ATOM 1303 C C . ASP A 1 166 ? -7.297 22.188 10.938 1 80.38 166 ASP A C 1
ATOM 1305 O O . ASP A 1 166 ? -6.477 22.203 10.016 1 80.38 166 ASP A O 1
ATOM 1309 N N . LYS A 1 167 ? -8.156 23.109 11.156 1 80.06 167 LYS A N 1
ATOM 1310 C CA . LYS A 1 167 ? -8.344 24.219 10.227 1 80.06 167 LYS A CA 1
ATOM 1311 C C . LYS A 1 167 ? -7.055 25.016 10.047 1 80.06 167 LYS A C 1
ATOM 1313 O O . LYS A 1 167 ? -6.73 25.438 8.945 1 80.06 167 LYS A O 1
ATOM 1318 N N . THR A 1 168 ? -6.359 25.156 11.172 1 78.88 168 THR A N 1
ATOM 1319 C CA . THR A 1 168 ? -5.129 25.938 11.117 1 78.88 168 THR A CA 1
ATOM 1320 C C . THR A 1 168 ? -4.078 25.234 10.266 1 78.88 168 THR A C 1
ATOM 1322 O O . THR A 1 168 ? -3.414 25.859 9.438 1 78.88 168 THR A O 1
ATOM 1325 N N . ILE A 1 169 ? -4.078 23.984 10.445 1 78 169 ILE A N 1
ATOM 1326 C CA . ILE A 1 169 ? -3.105 23.219 9.68 1 78 169 ILE A CA 1
ATOM 1327 C C . ILE A 1 169 ? -3.539 23.156 8.211 1 78 169 ILE A C 1
ATOM 1329 O O . ILE A 1 169 ? -2.719 23.312 7.309 1 78 169 ILE A O 1
ATOM 1333 N N . MET A 1 170 ? -4.781 22.906 8.047 1 80.06 170 MET A N 1
ATOM 1334 C CA . MET A 1 170 ? -5.316 22.797 6.695 1 80.06 170 MET A CA 1
ATOM 1335 C C . MET A 1 170 ? -5.07 24.078 5.906 1 80.06 170 MET A C 1
ATOM 1337 O O . MET A 1 170 ? -4.629 24.031 4.758 1 80.06 170 MET A O 1
ATOM 1341 N N . LEU A 1 171 ? -5.336 25.172 6.5 1 77.38 171 LEU A N 1
ATOM 1342 C CA . LEU A 1 171 ? -5.141 26.453 5.836 1 77.38 171 LEU A CA 1
ATOM 1343 C C . LEU A 1 171 ? -3.664 26.688 5.535 1 77.38 171 LEU A C 1
ATOM 1345 O O . LEU A 1 171 ? -3.316 27.188 4.465 1 77.38 171 LEU A O 1
ATOM 1349 N N . LYS A 1 172 ? -2.869 26.297 6.441 1 78 172 LYS A N 1
ATOM 1350 C CA . LYS A 1 172 ? -1.435 26.469 6.227 1 78 172 LYS A CA 1
ATOM 1351 C C . LYS A 1 172 ? -0.945 25.578 5.09 1 78 172 LYS A C 1
ATOM 1353 O O . LYS A 1 172 ? -0.137 26 4.262 1 78 172 LYS A O 1
ATOM 1358 N N . VAL A 1 173 ? -1.469 24.375 5.102 1 74.44 173 VAL A N 1
ATOM 1359 C CA . VAL A 1 173 ? -1.085 23.422 4.066 1 74.44 173 VAL A CA 1
ATOM 1360 C C . VAL A 1 173 ? -1.574 23.906 2.705 1 74.44 173 VAL A C 1
ATOM 1362 O O . VAL A 1 173 ? -0.85 23.812 1.711 1 74.44 173 VAL A O 1
ATOM 1365 N N . LEU A 1 174 ? -2.779 24.422 2.664 1 73.69 174 LEU A N 1
ATOM 1366 C CA . LEU A 1 174 ? -3.363 24.875 1.41 1 73.69 174 LEU A CA 1
ATOM 1367 C C . LEU A 1 174 ? -2.668 26.141 0.919 1 73.69 174 LEU A C 1
ATOM 1369 O O . LEU A 1 174 ? -2.592 26.391 -0.287 1 73.69 174 LEU A O 1
ATOM 1373 N N . HIS A 1 175 ? -2.15 26.859 1.917 1 76.19 175 HIS A N 1
ATOM 1374 C CA . HIS A 1 175 ? -1.503 28.109 1.535 1 76.19 175 HIS A CA 1
ATOM 1375 C C . HIS A 1 175 ? -0.006 27.906 1.32 1 76.19 175 HIS A C 1
ATOM 1377 O O . HIS A 1 175 ? 0.671 28.781 0.791 1 76.19 175 HIS A O 1
ATOM 1383 N N . SER A 1 176 ? 0.412 26.781 1.754 1 75.94 176 SER A N 1
ATOM 1384 C CA . SER A 1 176 ? 1.818 26.484 1.518 1 75.94 176 SER A CA 1
ATOM 1385 C C . SER A 1 176 ? 2.029 25.875 0.13 1 75.94 176 SER A C 1
ATOM 1387 O O . SER A 1 176 ? 1.401 24.875 -0.224 1 75.94 176 SER A O 1
ATOM 1389 N N . GLN A 1 177 ? 2.719 26.453 -0.713 1 73.75 177 GLN A N 1
ATOM 1390 C CA . GLN A 1 177 ? 3.006 25.984 -2.066 1 73.75 177 GLN A CA 1
ATOM 1391 C C . GLN A 1 177 ? 3.639 24.594 -2.047 1 73.75 177 GLN A C 1
ATOM 1393 O O . GLN A 1 177 ? 3.303 23.75 -2.869 1 73.75 177 GLN A O 1
ATOM 1398 N N . GLU A 1 178 ? 4.465 24.391 -1.031 1 71.38 178 GLU A N 1
ATOM 1399 C CA . GLU A 1 178 ? 5.172 23.109 -0.949 1 71.38 178 GLU A CA 1
ATOM 1400 C C . GLU A 1 178 ? 4.219 21.969 -0.615 1 71.38 178 GLU A C 1
ATOM 1402 O O . GLU A 1 178 ? 4.297 20.891 -1.211 1 71.38 178 GLU A O 1
ATOM 1407 N N . ALA A 1 179 ? 3.303 22.312 0.246 1 71.25 179 ALA A N 1
ATOM 1408 C CA . ALA A 1 179 ? 2.369 21.266 0.668 1 71.25 179 ALA A CA 1
ATOM 1409 C C . ALA A 1 179 ? 1.363 20.953 -0.435 1 71.25 179 ALA A C 1
ATOM 1411 O O . ALA A 1 179 ? 1.023 19.797 -0.66 1 71.25 179 ALA A O 1
ATOM 1412 N N . THR A 1 180 ? 0.922 22 -1.108 1 72.06 180 THR A N 1
ATOM 1413 C CA . THR A 1 180 ? -0.023 21.797 -2.199 1 72.06 180 THR A CA 1
ATOM 1414 C C . THR A 1 180 ? 0.633 21.016 -3.34 1 72.06 180 THR A C 1
ATOM 1416 O O . THR A 1 180 ? 0.005 20.156 -3.949 1 72.06 180 THR A O 1
ATOM 1419 N N . GLN A 1 181 ? 1.858 21.328 -3.537 1 74.56 181 GLN A N 1
ATOM 1420 C CA . GLN A 1 181 ? 2.602 20.594 -4.559 1 74.56 181 GLN A CA 1
ATOM 1421 C C . GLN A 1 181 ? 2.777 19.125 -4.168 1 74.56 181 GLN A C 1
ATOM 1423 O O . GLN A 1 181 ? 2.672 18.234 -5.016 1 74.56 181 GLN A O 1
ATOM 1428 N N . ALA A 1 182 ? 2.975 18.953 -2.871 1 73.25 182 ALA A N 1
ATOM 1429 C CA . ALA A 1 182 ? 3.166 17.594 -2.395 1 73.25 182 ALA A CA 1
ATOM 1430 C C . ALA A 1 182 ? 1.885 16.766 -2.545 1 73.25 182 ALA A C 1
ATOM 1432 O O . ALA A 1 182 ? 1.929 15.602 -2.936 1 73.25 182 ALA A O 1
ATOM 1433 N N . MET A 1 183 ? 0.748 17.312 -2.275 1 75.06 183 MET A N 1
ATOM 1434 C CA . MET A 1 183 ? -0.534 16.641 -2.449 1 75.06 183 MET A CA 1
ATOM 1435 C C . MET A 1 183 ? -0.784 16.312 -3.92 1 75.06 183 MET A C 1
ATOM 1437 O O . MET A 1 183 ? -1.296 15.242 -4.246 1 75.06 183 MET A O 1
ATOM 1441 N N . GLY A 1 184 ? -0.407 17.25 -4.727 1 74 184 GLY A N 1
ATOM 1442 C CA . GLY A 1 184 ? -0.512 17.031 -6.16 1 74 184 GLY A CA 1
ATOM 1443 C C . GLY A 1 184 ? 0.363 15.898 -6.652 1 74 184 GLY A C 1
ATOM 1444 O O . GLY A 1 184 ? -0.079 15.062 -7.445 1 74 184 GLY A O 1
ATOM 1445 N N . VAL A 1 185 ? 1.543 15.859 -6.105 1 73 185 VAL A N 1
ATOM 1446 C CA . VAL A 1 185 ? 2.484 14.82 -6.492 1 73 185 VAL A CA 1
ATOM 1447 C C . VAL A 1 185 ? 1.963 13.453 -6.039 1 73 185 VAL A C 1
ATOM 1449 O O . VAL A 1 185 ? 2.064 12.469 -6.77 1 73 185 VAL A O 1
ATOM 1452 N N . LEU A 1 186 ? 1.382 13.398 -4.84 1 75.38 186 LEU A N 1
ATOM 1453 C CA . LEU A 1 186 ? 0.792 12.148 -4.371 1 75.38 186 LEU A CA 1
ATOM 1454 C C . LEU A 1 186 ? -0.353 11.711 -5.277 1 75.38 186 LEU A C 1
ATOM 1456 O O . LEU A 1 186 ? -0.423 10.547 -5.68 1 75.38 186 LEU A O 1
ATOM 1460 N N . GLY A 1 187 ? -1.198 12.695 -5.625 1 76.38 187 GLY A N 1
ATOM 1461 C CA . GLY A 1 187 ? -2.311 12.391 -6.512 1 76.38 187 GLY A CA 1
ATOM 1462 C C . GLY A 1 187 ? -1.87 11.898 -7.875 1 76.38 187 GLY A C 1
ATOM 1463 O O . GLY A 1 187 ? -2.355 10.875 -8.359 1 76.38 187 GLY A O 1
ATOM 1464 N N . ILE A 1 188 ? -0.904 12.562 -8.398 1 76.44 188 ILE A N 1
ATOM 1465 C CA . ILE A 1 188 ? -0.376 12.188 -9.703 1 76.44 188 ILE 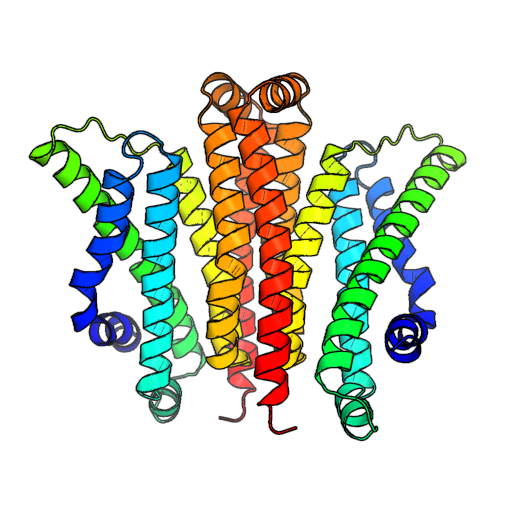A CA 1
ATOM 1466 C C . ILE A 1 188 ? 0.333 10.836 -9.602 1 76.44 188 ILE A C 1
ATOM 1468 O O . ILE A 1 188 ? 0.217 10 -10.5 1 76.44 188 ILE A O 1
ATOM 1472 N N . GLY A 1 189 ? 1.013 10.758 -8.5 1 77.69 189 GLY A N 1
ATOM 1473 C CA . GLY A 1 189 ? 1.688 9.484 -8.297 1 77.69 189 GLY A CA 1
ATOM 1474 C C . GLY A 1 189 ? 0.741 8.297 -8.297 1 77.69 189 GLY A C 1
ATOM 1475 O O . GLY A 1 189 ? 1.02 7.273 -8.914 1 77.69 189 GLY A O 1
ATOM 1476 N N . VAL A 1 190 ? -0.371 8.469 -7.691 1 83.06 190 VAL A N 1
ATOM 1477 C CA . VAL A 1 190 ? -1.356 7.395 -7.617 1 83.06 190 VAL A CA 1
ATOM 1478 C C . VAL A 1 190 ? -1.949 7.141 -9 1 83.06 190 VAL A C 1
ATOM 1480 O O . VAL A 1 190 ? -2.131 5.988 -9.406 1 83.06 190 VAL A O 1
ATOM 1483 N N . LEU A 1 191 ? -2.16 8.203 -9.773 1 82.38 191 LEU A N 1
ATOM 1484 C CA . LEU A 1 191 ? -2.725 8.055 -11.109 1 82.38 191 LEU A CA 1
ATOM 1485 C C . LEU A 1 191 ? -1.741 7.355 -12.039 1 82.38 191 LEU A C 1
ATOM 1487 O O . LEU A 1 191 ? -2.131 6.477 -12.812 1 82.38 191 LEU A O 1
ATOM 1491 N N . VAL A 1 192 ? -0.498 7.715 -11.938 1 83.94 192 VAL A N 1
ATOM 1492 C CA . VAL A 1 192 ? 0.545 7.062 -12.719 1 83.94 192 VAL A CA 1
ATOM 1493 C C . VAL A 1 192 ? 0.629 5.586 -12.352 1 83.94 192 VAL A C 1
ATOM 1495 O O . VAL A 1 192 ? 0.762 4.727 -13.219 1 83.94 192 VAL A O 1
ATOM 1498 N N . SER A 1 193 ? 0.468 5.355 -11.078 1 86.19 193 SER A N 1
ATOM 1499 C CA . SER A 1 193 ? 0.526 3.975 -10.609 1 86.19 193 SER A CA 1
ATOM 1500 C C . SER A 1 193 ? -0.611 3.145 -11.195 1 86.19 193 SER A C 1
ATOM 1502 O O . SER A 1 193 ? -0.441 1.954 -11.469 1 86.19 193 SER A O 1
ATOM 1504 N N . ILE A 1 194 ? -1.691 3.812 -11.438 1 88 194 ILE A N 1
ATOM 1505 C CA . ILE A 1 194 ? -2.832 3.107 -12.008 1 88 194 ILE A CA 1
ATOM 1506 C C . ILE A 1 194 ? -2.523 2.713 -13.453 1 88 194 ILE A C 1
ATOM 1508 O O . ILE A 1 194 ? -2.793 1.582 -13.859 1 88 194 ILE A O 1
ATOM 1512 N N . PHE A 1 195 ? -1.904 3.605 -14.125 1 88.88 195 PHE A N 1
ATOM 1513 C CA . PHE A 1 195 ? -1.566 3.33 -15.516 1 88.88 195 PHE A CA 1
ATOM 1514 C C . PHE A 1 195 ? -0.497 2.25 -15.609 1 88.88 195 PHE A C 1
ATOM 1516 O O . PHE A 1 195 ? -0.601 1.336 -16.438 1 88.88 195 PHE A O 1
ATOM 1523 N N . ILE A 1 196 ? 0.46 2.316 -14.789 1 88.5 196 ILE A N 1
ATOM 1524 C CA . ILE A 1 196 ? 1.518 1.312 -14.766 1 88.5 196 ILE A CA 1
ATOM 1525 C C . ILE A 1 196 ? 0.936 -0.041 -14.367 1 88.5 196 ILE A C 1
ATOM 1527 O O . ILE A 1 196 ? 1.271 -1.069 -14.953 1 88.5 196 ILE A O 1
ATOM 1531 N N . SER A 1 197 ? 0.109 0.04 -13.375 1 89.56 197 SER A N 1
ATOM 1532 C CA . SER A 1 197 ? -0.565 -1.169 -12.914 1 89.56 197 SER A CA 1
ATOM 1533 C C . SER A 1 197 ? -1.359 -1.823 -14.039 1 89.56 197 SER A C 1
ATOM 1535 O O . SER A 1 197 ? -1.306 -3.041 -14.219 1 89.56 197 SER A O 1
ATOM 1537 N N . MET A 1 198 ? -2.037 -1.008 -14.805 1 90.38 198 MET A N 1
ATOM 1538 C CA . MET A 1 198 ? -2.84 -1.523 -15.906 1 90.38 198 MET A CA 1
ATOM 1539 C C . MET A 1 198 ? -1.951 -2.135 -16.984 1 90.38 198 MET A C 1
ATOM 1541 O O . MET A 1 198 ? -2.215 -3.242 -17.469 1 90.38 198 MET A O 1
ATOM 1545 N N . PHE A 1 199 ? -0.878 -1.514 -17.312 1 89.81 199 PHE A N 1
ATOM 1546 C CA . PHE A 1 199 ? 0.036 -1.971 -18.359 1 89.81 199 PHE A CA 1
ATOM 1547 C C . PHE A 1 199 ? 0.722 -3.268 -17.938 1 89.81 199 PHE A C 1
ATOM 1549 O O . PHE A 1 199 ? 0.828 -4.199 -18.734 1 89.81 199 PHE A O 1
ATOM 1556 N N . LEU A 1 200 ? 1.092 -3.338 -16.719 1 85.81 200 LEU A N 1
ATOM 1557 C CA . LEU A 1 200 ? 1.777 -4.527 -16.234 1 85.81 200 LEU A CA 1
ATOM 1558 C C . LEU A 1 200 ? 0.813 -5.707 -16.125 1 85.81 200 LEU A C 1
ATOM 1560 O O . LEU A 1 200 ? 1.187 -6.848 -16.406 1 85.81 200 LEU A O 1
ATOM 1564 N N . SER A 1 201 ? -0.41 -5.355 -15.742 1 86.12 201 SER A N 1
ATOM 1565 C CA . SER A 1 201 ? -1.431 -6.398 -15.703 1 86.12 201 SER A CA 1
ATOM 1566 C C . SER A 1 201 ? -1.68 -6.98 -17.094 1 86.12 201 SER A C 1
ATOM 1568 O O . SER A 1 201 ? -1.831 -8.195 -17.234 1 86.12 201 SER A O 1
ATOM 1570 N N . MET A 1 202 ? -1.683 -6.121 -18.094 1 88.5 202 MET A N 1
ATOM 1571 C CA . MET A 1 202 ? -1.893 -6.566 -19.469 1 88.5 202 MET A CA 1
ATOM 1572 C C . MET A 1 202 ? -0.745 -7.457 -19.938 1 88.5 202 MET A C 1
ATOM 1574 O O . MET A 1 202 ? -0.975 -8.516 -20.531 1 88.5 202 MET A O 1
ATOM 1578 N N . LYS A 1 203 ? 0.446 -7.102 -19.625 1 86.12 203 LYS A N 1
ATOM 1579 C CA . LYS A 1 203 ? 1.629 -7.84 -20.062 1 86.12 203 LYS A CA 1
ATOM 1580 C C . LYS A 1 203 ? 1.715 -9.195 -19.359 1 86.12 203 LYS A C 1
ATOM 1582 O O . LYS A 1 203 ? 1.997 -10.211 -20 1 86.12 203 LYS A O 1
ATOM 1587 N N . MET A 1 204 ? 1.378 -9.234 -18.141 1 83.19 204 MET A N 1
ATOM 1588 C CA . MET A 1 204 ? 1.549 -10.461 -17.375 1 83.19 204 MET A CA 1
ATOM 1589 C C . MET A 1 204 ? 0.388 -11.414 -17.609 1 83.19 204 MET A C 1
ATOM 1591 O O . MET A 1 204 ? 0.575 -12.633 -17.609 1 83.19 204 MET A O 1
ATOM 1595 N N . PHE A 1 205 ? -0.725 -10.781 -17.734 1 82.31 205 PHE A N 1
ATOM 1596 C CA . PHE A 1 205 ? -1.889 -11.617 -18.016 1 82.31 205 PHE A CA 1
ATOM 1597 C C . PHE A 1 205 ? -1.762 -12.289 -19.375 1 82.31 205 PHE A C 1
ATOM 1599 O O . PHE A 1 205 ? -2.209 -13.422 -19.562 1 82.31 205 PHE A O 1
ATOM 1606 N N . GLN A 1 206 ? -1.147 -11.641 -20.25 1 81 206 GLN A N 1
ATOM 1607 C CA . GLN A 1 206 ? -0.922 -12.203 -21.578 1 81 206 GLN A CA 1
ATOM 1608 C C . GLN A 1 206 ? 0.046 -13.383 -21.516 1 81 206 GLN A C 1
ATOM 1610 O O . GLN A 1 206 ? -0.055 -14.32 -22.312 1 81 206 GLN A O 1
ATOM 1615 N N . GLN A 1 207 ? 0.925 -13.391 -20.531 1 76.5 207 GLN A N 1
ATOM 1616 C CA . GLN A 1 207 ? 1.928 -14.445 -20.391 1 76.5 207 GLN A CA 1
ATOM 16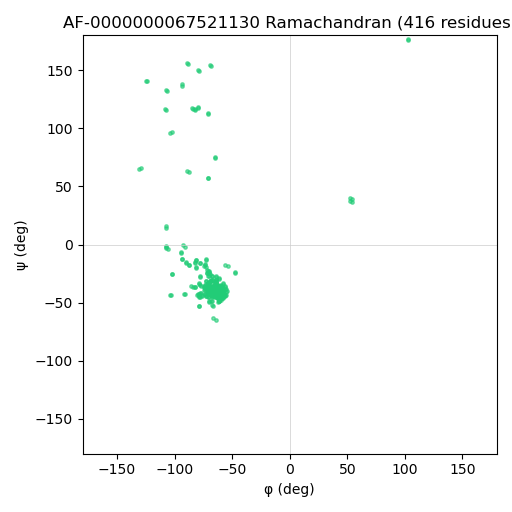17 C C . GLN A 1 207 ? 1.39 -15.625 -19.594 1 76.5 207 GLN A C 1
ATOM 1619 O O . GLN A 1 207 ? 1.975 -16.703 -19.594 1 76.5 207 GLN A O 1
ATOM 1624 N N . ALA A 1 208 ? 0.404 -15.375 -18.953 1 71.12 208 ALA A N 1
ATOM 1625 C CA . ALA A 1 208 ? -0.135 -16.422 -18.078 1 71.12 208 ALA A CA 1
ATOM 1626 C C . ALA A 1 208 ? -0.768 -17.547 -18.891 1 71.12 208 ALA A C 1
ATOM 1628 O O . ALA A 1 208 ? -1.49 -17.281 -19.859 1 71.12 208 ALA A O 1
ATOM 1629 N N . GLU A 1 209 ? -0.069 -18.688 -18.781 1 59.41 209 GLU A N 1
ATOM 1630 C CA . GLU A 1 209 ? -0.618 -19.875 -19.438 1 59.41 209 GLU A CA 1
ATOM 1631 C C . GLU A 1 209 ? -1.943 -20.281 -18.797 1 59.41 209 GLU A C 1
ATOM 1633 O O . GLU A 1 209 ? -1.997 -20.609 -17.609 1 59.41 209 GLU A O 1
ATOM 1638 N N . LEU A 1 210 ? -3.045 -19.578 -19.062 1 50.94 210 LEU A N 1
ATOM 1639 C CA . LEU A 1 210 ? -4.312 -20.078 -18.547 1 50.94 210 LEU A CA 1
ATOM 1640 C C . LEU A 1 210 ? -4.758 -21.312 -19.328 1 50.94 210 LEU A C 1
ATOM 1642 O O . LEU A 1 210 ? -4.43 -21.469 -20.5 1 50.94 210 LEU A O 1
ATOM 1646 N N . MET B 1 1 ? 18.078 -21.797 12.07 1 83.81 1 MET B N 1
ATOM 1647 C CA . MET B 1 1 ? 17.438 -20.531 11.734 1 83.81 1 MET B CA 1
ATOM 1648 C C . MET B 1 1 ? 18.484 -19.469 11.422 1 83.81 1 MET B C 1
ATOM 1650 O O . MET B 1 1 ? 18.344 -18.703 10.461 1 83.81 1 MET B O 1
ATOM 1654 N N . GLN B 1 2 ? 19.578 -19.484 12.094 1 87.5 2 GLN B N 1
ATOM 1655 C CA . GLN B 1 2 ? 20.609 -18.484 11.867 1 87.5 2 GLN B CA 1
ATOM 1656 C C . GLN B 1 2 ? 21.172 -18.562 10.445 1 87.5 2 GLN B C 1
ATOM 1658 O O . GLN B 1 2 ? 21.406 -17.547 9.805 1 87.5 2 GLN B O 1
ATOM 1663 N N . GLN B 1 3 ? 21.266 -19.766 9.969 1 88.31 3 GLN B N 1
ATOM 1664 C CA . GLN B 1 3 ? 21.781 -19.938 8.617 1 88.31 3 GLN B CA 1
ATOM 1665 C C . GLN B 1 3 ? 20.812 -19.406 7.574 1 88.31 3 GLN B C 1
ATOM 1667 O O . GLN B 1 3 ? 21.219 -18.906 6.531 1 88.31 3 GLN B O 1
ATOM 1672 N N . LEU B 1 4 ? 19.578 -19.484 7.918 1 90.12 4 LEU B N 1
ATOM 1673 C CA . LEU B 1 4 ? 18.531 -19 7.016 1 90.12 4 LEU B CA 1
ATOM 1674 C C . LEU B 1 4 ? 18.562 -17.469 6.93 1 90.12 4 LEU B C 1
ATOM 1676 O O . LEU B 1 4 ? 18.391 -16.906 5.852 1 90.12 4 LEU B O 1
ATOM 1680 N N . ILE B 1 5 ? 18.859 -16.953 8.047 1 91.31 5 ILE B N 1
ATOM 1681 C CA . ILE B 1 5 ? 18.906 -15.492 8.125 1 91.31 5 ILE B CA 1
ATOM 1682 C C . ILE B 1 5 ? 20.156 -14.977 7.414 1 91.31 5 ILE B C 1
ATOM 1684 O O . ILE B 1 5 ? 20.078 -14.008 6.648 1 91.31 5 ILE B O 1
ATOM 1688 N N . LEU B 1 6 ? 21.25 -15.664 7.656 1 89.94 6 LEU B N 1
ATOM 1689 C CA . LEU B 1 6 ? 22.516 -15.219 7.098 1 89.94 6 LEU B CA 1
ATOM 1690 C C . LEU B 1 6 ? 22.562 -15.445 5.59 1 89.94 6 LEU B C 1
ATOM 1692 O O . LEU B 1 6 ? 23.312 -14.773 4.879 1 89.94 6 LEU B O 1
ATOM 1696 N N . LYS B 1 7 ? 21.781 -16.391 5.145 1 90.12 7 LYS B N 1
ATOM 1697 C CA . LYS B 1 7 ? 21.719 -16.703 3.719 1 90.12 7 LYS B CA 1
ATOM 1698 C C . LYS B 1 7 ? 21.375 -15.469 2.9 1 90.12 7 LYS B C 1
ATOM 1700 O O . LYS B 1 7 ? 21.906 -15.266 1.806 1 90.12 7 LYS B O 1
ATOM 1705 N N . GLU B 1 8 ? 20.469 -14.625 3.426 1 90.12 8 GLU B N 1
ATOM 1706 C CA . GLU B 1 8 ? 20.031 -13.43 2.709 1 90.12 8 GLU B CA 1
ATOM 1707 C C . GLU B 1 8 ? 21.188 -12.445 2.52 1 90.12 8 GLU B C 1
ATOM 1709 O O . GLU B 1 8 ? 21.281 -11.773 1.491 1 90.12 8 GLU B O 1
ATOM 1714 N N . PHE B 1 9 ? 22.062 -12.422 3.502 1 89.69 9 PHE B N 1
ATOM 1715 C CA . PHE B 1 9 ? 23.203 -11.508 3.438 1 89.69 9 PHE B CA 1
ATOM 1716 C C . PHE B 1 9 ? 24.297 -12.07 2.521 1 89.69 9 PHE B C 1
ATOM 1718 O O . PHE B 1 9 ? 24.922 -11.32 1.772 1 89.69 9 PHE B O 1
ATOM 1725 N N . PHE B 1 10 ? 24.375 -13.352 2.543 1 89.06 10 PHE B N 1
ATOM 1726 C CA . PHE B 1 10 ? 25.391 -13.992 1.729 1 89.06 10 PHE B CA 1
ATOM 1727 C C . PHE B 1 10 ? 25.031 -13.922 0.25 1 89.06 10 PHE B C 1
ATOM 1729 O O . PHE B 1 10 ? 25.906 -13.734 -0.6 1 89.06 10 PHE B O 1
ATOM 1736 N N . LEU B 1 11 ? 23.75 -14.031 0.005 1 87.69 11 LEU B N 1
ATOM 1737 C CA . LEU B 1 11 ? 23.297 -14.039 -1.381 1 87.69 11 LEU B CA 1
ATOM 1738 C C . LEU B 1 11 ? 23.469 -12.664 -2.021 1 87.69 11 LEU B C 1
ATOM 1740 O O . LEU B 1 11 ? 23.656 -12.562 -3.234 1 87.69 11 LEU B O 1
ATOM 1744 N N . GLN B 1 12 ? 23.484 -11.641 -1.203 1 91.44 12 GLN B N 1
ATOM 1745 C CA . GLN B 1 12 ? 23.562 -10.289 -1.745 1 91.44 12 GLN B CA 1
ATOM 1746 C C . GLN B 1 12 ? 24.938 -9.672 -1.512 1 91.44 12 GLN B C 1
ATOM 1748 O O . GLN B 1 12 ? 25.125 -8.469 -1.693 1 91.44 12 GLN B O 1
ATOM 1753 N N . LYS B 1 13 ? 25.891 -10.445 -1.168 1 90.88 13 LYS B N 1
ATOM 1754 C CA . LYS B 1 13 ? 27.203 -9.961 -0.744 1 90.88 13 LYS B CA 1
ATOM 1755 C C . LYS B 1 13 ? 27.859 -9.117 -1.838 1 90.88 13 LYS B C 1
ATOM 1757 O O . LYS B 1 13 ? 28.484 -8.102 -1.552 1 90.88 13 LYS B O 1
ATOM 1762 N N . LYS B 1 14 ? 27.688 -9.539 -3.074 1 90.81 14 LYS B N 1
ATOM 1763 C CA . LYS B 1 14 ? 28.328 -8.844 -4.184 1 90.81 14 LYS B CA 1
ATOM 1764 C C . LYS B 1 14 ? 27.625 -7.512 -4.473 1 90.81 14 LYS B C 1
ATOM 1766 O O . LYS B 1 14 ? 28.203 -6.633 -5.113 1 90.81 14 LYS B O 1
ATOM 1771 N N . MET B 1 15 ? 26.438 -7.352 -3.984 1 92.44 15 MET B N 1
ATOM 1772 C CA . MET B 1 15 ? 25.656 -6.164 -4.297 1 92.44 15 MET B CA 1
ATOM 1773 C C . MET B 1 15 ? 25.828 -5.098 -3.221 1 92.44 15 MET B C 1
ATOM 1775 O O . MET B 1 15 ? 25.422 -3.949 -3.406 1 92.44 15 MET B O 1
ATOM 1779 N N . PHE B 1 16 ? 26.469 -5.336 -2.172 1 89.81 16 PHE B N 1
ATOM 1780 C CA . PHE B 1 16 ? 26.516 -4.469 -0.999 1 89.81 16 PHE B CA 1
ATOM 1781 C C . PHE B 1 16 ? 27.062 -3.096 -1.36 1 89.81 16 PHE B C 1
ATOM 1783 O O . PHE B 1 16 ? 26.484 -2.072 -0.993 1 89.81 16 PHE B O 1
ATOM 1790 N N . PRO B 1 17 ? 28.141 -3.104 -2.148 1 91.12 17 PRO B N 1
ATOM 1791 C CA . PRO B 1 17 ? 28.672 -1.783 -2.486 1 91.12 17 PRO B CA 1
ATOM 1792 C C . PRO B 1 17 ? 27.703 -0.947 -3.318 1 91.12 17 PRO B C 1
ATOM 1794 O O . PRO B 1 17 ? 27.703 0.282 -3.217 1 91.12 17 PRO B O 1
ATOM 1797 N N . PHE B 1 18 ? 26.875 -1.589 -4.043 1 92.81 18 PHE B N 1
ATOM 1798 C CA . PHE B 1 18 ? 25.969 -0.897 -4.949 1 92.81 18 PHE B CA 1
ATOM 1799 C C . PHE B 1 18 ? 24.844 -0.216 -4.176 1 92.81 18 PHE B C 1
ATOM 1801 O O . PHE B 1 18 ? 24.219 0.709 -4.684 1 92.81 18 PHE B O 1
ATOM 1808 N N . TYR B 1 19 ? 24.625 -0.65 -2.938 1 94 19 TYR B N 1
ATOM 1809 C CA . TYR B 1 19 ? 23.547 -0.075 -2.148 1 94 19 TYR B CA 1
ATOM 1810 C C . TYR B 1 19 ? 23.891 1.337 -1.693 1 94 19 TYR B C 1
ATOM 1812 O O . TYR B 1 19 ? 23.016 2.111 -1.319 1 94 19 TYR B O 1
ATOM 1820 N N . PHE B 1 20 ? 25.172 1.717 -1.822 1 94.5 20 PHE B N 1
ATOM 1821 C CA . PHE B 1 20 ? 25.625 3.043 -1.407 1 94.5 20 PHE B CA 1
ATOM 1822 C C . PHE B 1 20 ? 25.328 4.074 -2.488 1 94.5 20 PHE B C 1
ATOM 1824 O O . PHE B 1 20 ? 25.328 5.281 -2.223 1 94.5 20 PHE B O 1
ATOM 1831 N N . LEU B 1 21 ? 25.062 3.6 -3.613 1 93.75 21 LEU B N 1
ATOM 1832 C CA . LEU B 1 21 ? 24.906 4.492 -4.758 1 93.75 21 LEU B CA 1
ATOM 1833 C C . LEU B 1 21 ? 23.641 5.324 -4.629 1 93.75 21 LEU B C 1
ATOM 1835 O O . LEU B 1 21 ? 23.656 6.523 -4.91 1 93.75 21 LEU B O 1
ATOM 1839 N N . ILE B 1 22 ? 22.609 4.703 -4.117 1 92.88 22 ILE B N 1
ATOM 1840 C CA . ILE B 1 22 ? 21.328 5.383 -4.086 1 92.88 22 ILE B CA 1
ATOM 1841 C C . ILE B 1 22 ? 21.359 6.527 -3.078 1 92.88 22 ILE B C 1
ATOM 1843 O O . ILE B 1 22 ? 21.031 7.668 -3.41 1 92.88 22 ILE B O 1
ATOM 1847 N N . PRO B 1 23 ? 21.812 6.305 -1.875 1 92.06 23 PRO B N 1
ATOM 1848 C CA . PRO B 1 23 ? 21.906 7.434 -0.945 1 92.06 23 PRO B CA 1
ATOM 1849 C C . PRO B 1 23 ? 22.906 8.5 -1.411 1 92.06 23 PRO B C 1
ATOM 1851 O O . PRO B 1 23 ? 22.703 9.688 -1.149 1 92.06 23 PRO B O 1
ATOM 1854 N N . ILE B 1 24 ? 23.922 8.125 -2.055 1 90.75 24 ILE B N 1
ATOM 1855 C CA . ILE B 1 24 ? 24.875 9.086 -2.576 1 90.75 24 ILE B CA 1
ATOM 1856 C C . ILE B 1 24 ? 24.203 9.992 -3.602 1 90.75 24 ILE B C 1
ATOM 1858 O O . ILE B 1 24 ? 24.359 11.211 -3.564 1 90.75 24 ILE B O 1
ATOM 1862 N N . LEU B 1 25 ? 23.453 9.445 -4.441 1 89.38 25 LEU B N 1
ATOM 1863 C CA . LEU B 1 25 ? 22.719 10.211 -5.445 1 89.38 25 LEU B CA 1
ATOM 1864 C C . LEU B 1 25 ? 21.688 11.125 -4.789 1 89.38 25 LEU B C 1
ATOM 1866 O O . LEU B 1 25 ? 21.453 12.242 -5.262 1 89.38 25 LEU B O 1
ATOM 1870 N N . SER B 1 26 ? 21.094 10.633 -3.721 1 86.12 26 SER B N 1
ATOM 1871 C CA . SER B 1 26 ? 20.062 11.406 -3.02 1 86.12 26 SER B CA 1
ATOM 1872 C C . SER B 1 26 ? 20.656 12.656 -2.375 1 86.12 26 SER B C 1
ATOM 1874 O O . SER B 1 26 ? 20.016 13.703 -2.346 1 86.12 26 SER B O 1
ATOM 1876 N N . ILE B 1 27 ? 21.812 12.602 -1.886 1 83.44 27 ILE B N 1
ATOM 1877 C CA . ILE B 1 27 ? 22.438 13.742 -1.222 1 83.44 27 ILE B CA 1
ATOM 1878 C C . ILE B 1 27 ? 22.953 14.734 -2.266 1 83.44 27 ILE B C 1
ATOM 1880 O O . ILE B 1 27 ? 23 15.938 -2.02 1 83.44 27 ILE B O 1
ATOM 1884 N N . PHE B 1 28 ? 23.266 14.266 -3.428 1 79.94 28 PHE B N 1
ATOM 1885 C CA . PHE B 1 28 ? 23.812 15.141 -4.465 1 79.94 28 PHE B CA 1
ATOM 1886 C C . PHE B 1 28 ? 22.688 15.914 -5.145 1 79.94 28 PHE B C 1
ATOM 1888 O O . PHE B 1 28 ? 22.891 17.062 -5.562 1 79.94 28 PHE B O 1
ATOM 1895 N N . LYS B 1 29 ? 21.609 15.312 -5.465 1 67.19 29 LYS B N 1
ATOM 1896 C CA . LYS B 1 29 ? 20.547 16 -6.191 1 67.19 29 LYS B CA 1
ATOM 1897 C C . LYS B 1 29 ? 19.922 17.094 -5.332 1 67.19 29 LYS B C 1
ATOM 1899 O O . LYS B 1 29 ? 19.719 18.219 -5.805 1 67.19 29 LYS B O 1
ATOM 1904 N N . ASN B 1 30 ? 19.281 16.781 -4.211 1 60.69 30 ASN B N 1
ATOM 1905 C CA . ASN B 1 30 ? 18.578 17.781 -3.424 1 60.69 30 ASN B CA 1
ATOM 1906 C C . ASN B 1 30 ? 18.984 17.719 -1.952 1 60.69 30 ASN B C 1
ATOM 1908 O O . ASN B 1 30 ? 18.219 17.25 -1.111 1 60.69 30 ASN B O 1
ATOM 1912 N N . SER B 1 31 ? 20.359 18.078 -1.685 1 56.12 31 SER B N 1
ATOM 1913 C CA . SER B 1 31 ? 21.047 17.859 -0.419 1 56.12 31 SER B CA 1
ATOM 1914 C C . SER B 1 31 ? 20.297 18.516 0.738 1 56.12 31 SER B C 1
ATOM 1916 O O . SER B 1 31 ? 20.359 18.047 1.873 1 56.12 31 SER B O 1
ATOM 1918 N N . VAL B 1 32 ? 19.406 19.453 0.366 1 59.09 32 VAL B N 1
ATOM 1919 C CA . VAL B 1 32 ? 18.969 20.234 1.519 1 59.09 32 VAL B CA 1
ATOM 1920 C C . VAL B 1 32 ? 17.531 19.859 1.888 1 59.09 32 VAL B C 1
ATOM 1922 O O . VAL B 1 32 ? 17.078 20.109 3.006 1 59.09 32 VAL B O 1
ATOM 1925 N N . GLU B 1 33 ? 16.969 19 1.141 1 76.56 33 GLU B N 1
ATOM 1926 C CA . GLU B 1 33 ? 15.562 18.75 1.476 1 76.5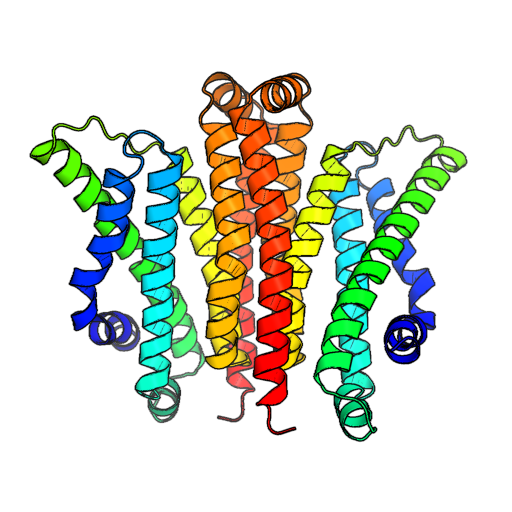6 33 GLU B CA 1
ATOM 1927 C C . GLU B 1 33 ? 15.383 17.375 2.105 1 76.56 33 GLU B C 1
ATOM 1929 O O . GLU B 1 33 ? 15.766 16.359 1.517 1 76.56 33 GLU B O 1
ATOM 1934 N N . PRO B 1 34 ? 14.969 17.328 3.307 1 84.06 34 PRO B N 1
ATOM 1935 C CA . PRO B 1 34 ? 14.742 16.062 4.031 1 84.06 34 PRO B CA 1
ATOM 1936 C C . PRO B 1 34 ? 13.938 15.055 3.223 1 84.06 34 PRO B C 1
ATOM 1938 O O . PRO B 1 34 ? 14.102 13.852 3.395 1 84.06 34 PRO B O 1
ATOM 1941 N N . MET B 1 35 ? 13.18 15.594 2.285 1 86.56 35 MET B N 1
ATOM 1942 C CA . MET B 1 35 ? 12.352 14.711 1.476 1 86.56 35 MET B CA 1
ATOM 1943 C C . MET B 1 35 ? 13.211 13.828 0.578 1 86.56 35 MET B C 1
ATOM 1945 O O . MET B 1 35 ? 12.953 12.633 0.443 1 86.56 35 MET B O 1
ATOM 1949 N N . GLY B 1 36 ? 14.258 14.422 -0.03 1 86.94 36 GLY B N 1
ATOM 1950 C CA . GLY B 1 36 ? 15.156 13.672 -0.896 1 86.94 36 GLY B CA 1
ATOM 1951 C C . GLY B 1 36 ? 15.875 12.547 -0.177 1 86.94 36 GLY B C 1
ATOM 1952 O O . GLY B 1 36 ? 15.977 11.438 -0.694 1 86.94 36 GLY B O 1
ATOM 1953 N N . ILE B 1 37 ? 16.312 12.789 0.979 1 89.12 37 ILE B N 1
ATOM 1954 C CA . ILE B 1 37 ? 17.047 11.805 1.76 1 89.12 37 ILE B CA 1
ATOM 1955 C C . ILE B 1 37 ? 16.094 10.688 2.207 1 89.12 37 ILE B C 1
ATOM 1957 O O . ILE B 1 37 ? 16.469 9.516 2.215 1 89.12 37 ILE B O 1
ATOM 1961 N N . ALA B 1 38 ? 14.891 11.117 2.574 1 92.5 38 ALA B N 1
ATOM 1962 C CA . ALA B 1 38 ? 13.898 10.133 2.992 1 92.5 38 ALA B CA 1
ATOM 1963 C C . ALA B 1 38 ? 13.547 9.18 1.848 1 92.5 38 ALA B C 1
ATOM 1965 O O . ALA B 1 38 ? 13.461 7.969 2.045 1 92.5 38 ALA B O 1
ATOM 1966 N N . ILE B 1 39 ? 13.406 9.758 0.676 1 91.56 39 ILE B N 1
ATOM 1967 C CA . ILE B 1 39 ? 13.109 8.953 -0.504 1 91.56 39 ILE B CA 1
ATOM 1968 C C . ILE B 1 39 ? 14.289 8.031 -0.808 1 91.56 39 ILE B C 1
ATOM 1970 O O . ILE B 1 39 ? 14.102 6.859 -1.128 1 91.56 39 ILE B O 1
ATOM 1974 N N . GLY B 1 40 ? 15.508 8.602 -0.718 1 92.44 40 GLY B N 1
ATOM 1975 C CA . GLY B 1 40 ? 16.703 7.789 -0.911 1 92.44 40 GLY B CA 1
ATOM 1976 C C . GLY B 1 40 ? 16.797 6.625 0.057 1 92.44 40 GLY B C 1
ATOM 1977 O O . GLY B 1 40 ? 17.156 5.512 -0.334 1 92.44 40 GLY B O 1
ATOM 1978 N N . LEU B 1 41 ? 16.484 6.898 1.271 1 94.69 41 LEU B N 1
ATOM 1979 C CA . LEU B 1 41 ? 16.484 5.859 2.297 1 94.69 41 LEU B CA 1
ATOM 1980 C C . LEU B 1 41 ? 15.477 4.77 1.979 1 94.69 41 LEU B C 1
ATOM 1982 O O . LEU B 1 41 ? 15.789 3.58 2.059 1 94.69 41 LEU B O 1
ATOM 1986 N N . PHE B 1 42 ? 14.289 5.125 1.587 1 96.19 42 PHE B N 1
ATOM 1987 C CA . PHE B 1 42 ? 13.234 4.18 1.231 1 96.19 42 PHE B CA 1
ATOM 1988 C C . PHE B 1 42 ? 13.656 3.32 0.045 1 96.19 42 PHE B C 1
ATOM 1990 O O . PHE B 1 42 ? 13.523 2.096 0.08 1 96.19 42 PHE B O 1
ATOM 1997 N N . ILE B 1 43 ? 14.188 3.98 -0.96 1 95.5 43 ILE B N 1
ATOM 1998 C CA . ILE B 1 43 ? 14.578 3.256 -2.164 1 95.5 43 ILE B CA 1
ATOM 1999 C C . ILE B 1 43 ? 15.719 2.293 -1.842 1 95.5 43 ILE B C 1
ATOM 2001 O O . ILE B 1 43 ? 15.758 1.172 -2.354 1 95.5 43 ILE B O 1
ATOM 2005 N N . THR B 1 44 ? 16.625 2.725 -1.035 1 96.31 44 THR B N 1
ATOM 2006 C CA . THR B 1 44 ? 17.734 1.866 -0.645 1 96.31 44 THR B CA 1
ATOM 2007 C C . THR B 1 44 ? 17.234 0.626 0.089 1 96.31 44 THR B C 1
ATOM 2009 O O . THR B 1 44 ? 17.562 -0.5 -0.28 1 96.31 44 THR B O 1
ATOM 2012 N N . CYS B 1 45 ? 16.359 0.824 1.088 1 96.5 45 CYS B N 1
ATOM 2013 C CA . CYS B 1 45 ? 15.844 -0.295 1.867 1 96.5 45 CYS B CA 1
ATOM 2014 C C . CYS B 1 45 ? 14.992 -1.212 1.001 1 96.5 45 CYS B C 1
ATOM 2016 O O . CYS B 1 45 ? 15.125 -2.436 1.06 1 96.5 45 CYS B O 1
ATOM 2018 N N . SER B 1 46 ? 14.133 -0.64 0.184 1 95.88 46 SER B N 1
ATOM 2019 C CA . SER B 1 46 ? 13.25 -1.444 -0.66 1 95.88 46 SER B CA 1
ATOM 2020 C C . SER B 1 46 ? 14.047 -2.221 -1.703 1 95.88 46 SER B C 1
ATOM 2022 O O . SER B 1 46 ? 13.703 -3.355 -2.037 1 95.88 46 SER B O 1
ATOM 2024 N N . THR B 1 47 ? 15.117 -1.566 -2.23 1 95.38 47 THR B N 1
ATOM 2025 C CA . THR B 1 47 ? 15.953 -2.234 -3.219 1 95.38 47 THR B CA 1
ATOM 2026 C C . THR B 1 47 ? 16.672 -3.43 -2.6 1 95.38 47 THR B C 1
ATOM 2028 O O . THR B 1 47 ? 16.766 -4.492 -3.215 1 95.38 47 THR B O 1
ATOM 2031 N N . ILE B 1 48 ? 17.188 -3.244 -1.403 1 96.06 48 ILE B N 1
ATOM 2032 C CA . ILE B 1 48 ? 17.875 -4.332 -0.713 1 96.06 48 ILE B CA 1
ATOM 2033 C C . ILE B 1 48 ? 16.922 -5.512 -0.538 1 96.06 48 ILE B C 1
ATOM 2035 O O . ILE B 1 48 ? 17.297 -6.66 -0.791 1 96.06 48 ILE B O 1
ATOM 2039 N N . ILE B 1 49 ? 15.688 -5.246 -0.165 1 95.06 49 ILE B N 1
ATOM 2040 C CA . ILE B 1 49 ? 14.688 -6.285 0.058 1 95.06 49 ILE B CA 1
ATOM 2041 C C . ILE B 1 49 ? 14.32 -6.941 -1.271 1 95.06 49 ILE B C 1
ATOM 2043 O O . ILE B 1 49 ? 14.227 -8.172 -1.359 1 95.06 49 ILE B O 1
ATOM 2047 N N . TYR B 1 50 ? 14.148 -6.129 -2.264 1 95.19 50 TYR B N 1
ATOM 2048 C CA . TYR B 1 50 ? 13.789 -6.648 -3.576 1 95.19 50 TYR B CA 1
ATOM 2049 C C . TYR B 1 50 ? 14.875 -7.574 -4.113 1 95.19 50 TYR B C 1
ATOM 2051 O O . TYR B 1 50 ? 14.578 -8.625 -4.684 1 95.19 50 TYR B O 1
ATOM 2059 N N . ILE B 1 51 ? 16.109 -7.133 -3.971 1 94.38 51 ILE B N 1
ATOM 2060 C CA . ILE B 1 51 ? 17.234 -7.926 -4.457 1 94.38 51 ILE B CA 1
ATOM 2061 C C . ILE B 1 51 ? 17.297 -9.242 -3.695 1 94.38 51 ILE B C 1
ATOM 2063 O O . ILE B 1 51 ? 17.672 -10.281 -4.262 1 94.38 51 ILE B O 1
ATOM 2067 N N . SER B 1 52 ? 16.953 -9.195 -2.434 1 93.75 52 SER B N 1
ATOM 2068 C CA . SER B 1 52 ? 16.875 -10.43 -1.658 1 93.75 52 SER B CA 1
ATOM 2069 C C . SER B 1 52 ? 15.906 -11.422 -2.295 1 93.75 52 SER B C 1
ATOM 2071 O O . SER B 1 52 ? 16.203 -12.609 -2.408 1 93.75 52 SER B O 1
ATOM 2073 N N . PHE B 1 53 ? 14.734 -10.977 -2.771 1 93.69 53 PHE B N 1
ATOM 2074 C CA . PHE B 1 53 ? 13.766 -11.836 -3.438 1 93.69 53 PHE B CA 1
ATOM 2075 C C . PHE B 1 53 ? 14.297 -12.297 -4.789 1 93.69 53 PHE B C 1
ATOM 2077 O O . PHE B 1 53 ? 14.062 -13.438 -5.199 1 93.69 53 PHE B O 1
ATOM 2084 N N . TYR B 1 54 ? 14.938 -11.398 -5.406 1 93.44 54 TYR B N 1
ATOM 2085 C CA . TYR B 1 54 ? 15.5 -11.703 -6.715 1 93.44 54 TYR B CA 1
ATOM 2086 C C . TYR B 1 54 ? 16.484 -12.867 -6.629 1 93.44 54 TYR B C 1
ATOM 2088 O O . TYR B 1 54 ? 16.391 -13.82 -7.41 1 93.44 54 TYR B O 1
ATOM 2096 N N . TYR B 1 55 ? 17.359 -12.859 -5.719 1 92.94 55 TYR B N 1
ATOM 2097 C CA . TYR B 1 55 ? 18.359 -13.906 -5.586 1 92.94 55 TYR B CA 1
ATOM 2098 C C . TYR B 1 55 ? 17.734 -15.195 -5.062 1 92.94 55 TYR B C 1
ATOM 2100 O O . TYR B 1 55 ? 18.172 -16.297 -5.414 1 92.94 55 TYR B O 1
ATOM 2108 N N . ASP B 1 56 ? 16.688 -15.047 -4.227 1 91.88 56 ASP B N 1
ATOM 2109 C CA . ASP B 1 56 ? 15.953 -16.234 -3.811 1 91.88 56 ASP B CA 1
ATOM 2110 C C . ASP B 1 56 ? 15.352 -16.969 -5.016 1 91.88 56 ASP B C 1
ATOM 2112 O O . ASP B 1 56 ? 15.383 -18.188 -5.078 1 91.88 56 ASP B O 1
ATOM 2116 N N . GLU B 1 57 ? 14.812 -16.172 -5.918 1 92 57 GLU B N 1
ATOM 2117 C CA . GLU B 1 57 ? 14.195 -16.75 -7.109 1 92 57 GLU B CA 1
ATOM 2118 C C . GLU B 1 57 ? 15.25 -17.312 -8.055 1 92 57 GLU B C 1
ATOM 2120 O O . GLU B 1 57 ? 15.086 -18.422 -8.586 1 92 57 GLU B O 1
ATOM 2125 N N . LYS B 1 58 ? 16.281 -16.609 -8.211 1 90.94 58 LYS B N 1
ATOM 2126 C CA . LYS B 1 58 ? 17.344 -17.016 -9.117 1 90.94 58 LYS B CA 1
ATOM 2127 C C . LYS B 1 58 ? 18.016 -18.312 -8.641 1 90.94 58 LYS B C 1
ATOM 2129 O O . LYS B 1 58 ? 18.344 -19.172 -9.453 1 90.94 58 LYS B O 1
ATOM 2134 N N . SER B 1 59 ? 18.203 -18.516 -7.406 1 88.94 59 SER B N 1
ATOM 2135 C CA . SER B 1 59 ? 18.891 -19.672 -6.848 1 88.94 59 SER B CA 1
ATOM 2136 C C . SER B 1 59 ? 17.891 -20.781 -6.504 1 88.94 59 SER B C 1
ATOM 2138 O O . SER B 1 59 ? 18.281 -21.828 -5.992 1 88.94 59 SER B O 1
ATOM 2140 N N . LYS B 1 60 ? 16.562 -20.516 -6.758 1 89.56 60 LYS B N 1
ATOM 2141 C CA . LYS B 1 60 ? 15.516 -21.469 -6.395 1 89.56 60 LYS B CA 1
ATOM 2142 C C . LYS B 1 60 ? 15.625 -21.875 -4.926 1 89.56 60 LYS B C 1
ATOM 2144 O O . LYS B 1 60 ? 15.578 -23.062 -4.59 1 89.56 60 LYS B O 1
ATOM 2149 N N . ALA B 1 61 ? 15.969 -20.891 -4.164 1 85.12 61 ALA B N 1
ATOM 2150 C CA . ALA B 1 61 ? 16.234 -21.094 -2.746 1 85.12 61 ALA B CA 1
ATOM 2151 C C . ALA B 1 61 ? 15.047 -21.75 -2.051 1 85.12 61 ALA B C 1
ATOM 2153 O O . ALA B 1 61 ? 15.219 -22.641 -1.22 1 85.12 61 ALA B O 1
ATOM 2154 N N . GLU B 1 62 ? 13.883 -21.328 -2.4 1 81.81 62 GLU B N 1
ATOM 2155 C CA . GLU B 1 62 ? 12.688 -21.875 -1.751 1 81.81 62 GLU B CA 1
ATOM 2156 C C . GLU B 1 62 ? 12.562 -23.375 -1.992 1 81.81 62 GLU B C 1
ATOM 2158 O O . GLU B 1 62 ? 12.234 -24.125 -1.073 1 81.81 62 GLU B O 1
ATOM 2163 N N . LYS B 1 63 ? 12.812 -23.797 -3.137 1 84.19 63 LYS B N 1
ATOM 2164 C CA . LYS B 1 63 ? 12.742 -25.219 -3.465 1 84.19 63 LYS B CA 1
ATOM 2165 C C . LYS B 1 63 ? 13.82 -26.016 -2.727 1 84.19 63 LYS B C 1
ATOM 2167 O O . LYS B 1 63 ? 13.57 -27.125 -2.25 1 84.19 63 LYS B O 1
ATOM 2172 N N . VAL B 1 64 ? 14.914 -25.391 -2.615 1 87.12 64 VAL B N 1
ATOM 2173 C CA . VAL B 1 64 ? 16.047 -26.047 -1.947 1 87.12 64 VAL B CA 1
ATOM 2174 C C . VAL B 1 64 ? 15.758 -26.156 -0.45 1 87.12 64 VAL B C 1
ATOM 2176 O O . VAL B 1 64 ? 16 -27.188 0.161 1 87.12 64 VAL B O 1
ATOM 2179 N N . LEU B 1 65 ? 15.211 -25.172 0.13 1 87.5 65 LEU B N 1
ATOM 2180 C CA . LEU B 1 65 ? 14.984 -25.125 1.569 1 87.5 65 LEU B CA 1
ATOM 2181 C C . LEU B 1 65 ? 13.883 -26.094 1.979 1 87.5 65 LEU B C 1
ATOM 2183 O O . LEU B 1 65 ? 13.938 -26.672 3.066 1 87.5 65 LEU B O 1
ATOM 2187 N N . VAL B 1 66 ? 12.898 -26.281 1.082 1 83 66 VAL B N 1
ATOM 2188 C CA . VAL B 1 66 ? 11.789 -27.172 1.387 1 83 66 VAL B CA 1
ATOM 2189 C C . VAL B 1 66 ? 12.266 -28.625 1.358 1 83 66 VAL B C 1
ATOM 2191 O O . VAL B 1 66 ? 11.656 -29.5 1.979 1 83 66 VAL B O 1
ATOM 2194 N N . SER B 1 67 ? 13.359 -28.844 0.653 1 83.69 67 SER B N 1
ATOM 2195 C CA . SER B 1 67 ? 13.945 -30.188 0.594 1 83.69 67 SER B CA 1
ATOM 2196 C C . SER B 1 67 ? 14.797 -30.469 1.825 1 83.69 67 SER B C 1
ATOM 2198 O O . SER B 1 67 ? 15.133 -31.625 2.094 1 83.69 67 SER B O 1
ATOM 2200 N N . LEU B 1 68 ? 15.133 -29.547 2.594 1 83.56 68 LEU B N 1
ATOM 2201 C CA . LEU B 1 68 ? 15.906 -29.688 3.822 1 83.56 68 LEU B CA 1
ATOM 2202 C C . LEU B 1 68 ? 14.984 -29.938 5.016 1 83.56 68 LEU B C 1
ATOM 2204 O O . LEU B 1 68 ? 13.781 -29.672 4.945 1 83.56 68 LEU B O 1
ATOM 2208 N N . PRO B 1 69 ? 15.484 -30.531 6.031 1 88.12 69 PRO B N 1
ATOM 2209 C CA . PRO B 1 69 ? 14.664 -30.781 7.219 1 88.12 69 PRO B CA 1
ATOM 2210 C C . PRO B 1 69 ? 14.344 -29.5 7.996 1 88.12 69 PRO B C 1
ATOM 2212 O O . PRO B 1 69 ? 14.703 -29.391 9.172 1 88.12 69 PRO B O 1
ATOM 2215 N N . ILE B 1 70 ? 13.758 -28.547 7.414 1 88.62 70 ILE B N 1
ATOM 2216 C CA . ILE B 1 70 ? 13.344 -27.281 8.016 1 88.62 70 ILE B CA 1
ATOM 2217 C C . ILE B 1 70 ? 11.852 -27.062 7.781 1 88.62 70 ILE B C 1
ATOM 2219 O O . ILE B 1 70 ? 11.336 -27.375 6.711 1 88.62 70 ILE B O 1
ATOM 2223 N N . THR B 1 71 ? 11.281 -26.547 8.805 1 88.19 71 THR B N 1
ATOM 2224 C CA . THR B 1 71 ? 9.836 -26.359 8.688 1 88.19 71 THR B CA 1
ATOM 2225 C C . THR B 1 71 ? 9.523 -25.109 7.875 1 88.19 71 THR B C 1
ATOM 2227 O O . THR B 1 71 ? 10.312 -24.156 7.855 1 88.19 71 THR B O 1
ATOM 2230 N N . ARG B 1 72 ? 8.461 -25.125 7.23 1 87.25 72 ARG B N 1
ATOM 2231 C CA . ARG B 1 72 ? 8 -23.984 6.461 1 87.25 72 ARG B CA 1
ATOM 2232 C C . ARG B 1 72 ? 7.84 -22.75 7.352 1 87.25 72 ARG B C 1
ATOM 2234 O O . ARG B 1 72 ? 8.102 -21.625 6.918 1 87.25 72 ARG B O 1
ATOM 2241 N N . LYS B 1 73 ? 7.457 -23.031 8.547 1 89.19 73 LYS B N 1
ATOM 2242 C CA . LYS B 1 73 ? 7.301 -21.953 9.516 1 89.19 73 LYS B CA 1
ATOM 2243 C C . LYS B 1 73 ? 8.633 -21.266 9.781 1 89.19 73 LYS B C 1
ATOM 2245 O O . LYS B 1 73 ? 8.703 -20.031 9.867 1 89.19 73 LYS B O 1
ATOM 2250 N N . GLU B 1 74 ? 9.617 -21.984 9.867 1 91 74 GLU B N 1
ATOM 2251 C CA . GLU B 1 74 ? 10.953 -21.438 10.141 1 91 74 GLU B CA 1
ATOM 2252 C C . GLU B 1 74 ? 11.453 -20.609 8.961 1 91 74 GLU B C 1
ATOM 2254 O O . GLU B 1 74 ? 12.109 -19.578 9.156 1 91 74 GLU B O 1
ATOM 2259 N N . ILE B 1 75 ? 11.148 -21.031 7.832 1 91.06 75 ILE B N 1
ATOM 2260 C CA . ILE B 1 75 ? 11.578 -20.328 6.621 1 91.06 75 ILE B CA 1
ATOM 2261 C C . ILE B 1 75 ? 10.945 -18.953 6.574 1 91.06 75 ILE B C 1
ATOM 2263 O O . ILE B 1 75 ? 11.625 -17.953 6.312 1 91.06 75 ILE B O 1
ATOM 2267 N N . ILE B 1 76 ? 9.672 -18.906 6.902 1 91.12 76 ILE B N 1
ATOM 2268 C CA . ILE B 1 76 ? 8.922 -17.656 6.832 1 91.12 76 ILE B CA 1
ATOM 2269 C C . ILE B 1 76 ? 9.391 -16.719 7.934 1 91.12 76 ILE B C 1
ATOM 2271 O O . ILE B 1 76 ? 9.656 -15.531 7.68 1 91.12 76 ILE B O 1
ATOM 2275 N N . ILE B 1 77 ? 9.531 -17.234 9.102 1 91.62 77 ILE B N 1
ATOM 2276 C CA . ILE B 1 77 ? 9.969 -16.406 10.227 1 91.62 77 ILE B CA 1
ATOM 2277 C C . ILE B 1 77 ? 11.367 -15.859 9.953 1 91.62 77 ILE B C 1
ATOM 2279 O O . ILE B 1 77 ? 11.641 -14.695 10.227 1 91.62 77 ILE B O 1
ATOM 2283 N N . ALA B 1 78 ? 12.203 -16.656 9.422 1 92.19 78 ALA B N 1
ATOM 2284 C CA . ALA B 1 78 ? 13.562 -16.234 9.086 1 92.19 78 ALA B CA 1
ATOM 2285 C C . ALA B 1 78 ? 13.539 -15.102 8.055 1 92.19 78 ALA B C 1
ATOM 2287 O O . ALA B 1 78 ? 14.344 -14.164 8.133 1 92.19 78 ALA B O 1
ATOM 2288 N N . LYS B 1 79 ? 12.617 -15.203 7.113 1 93.19 79 LYS B N 1
ATOM 2289 C CA . LYS B 1 79 ? 12.516 -14.172 6.086 1 93.19 79 LYS B CA 1
ATOM 2290 C C . LYS B 1 79 ? 12.109 -12.828 6.691 1 93.19 79 LYS B C 1
ATOM 2292 O O . LYS B 1 79 ? 12.633 -11.781 6.305 1 93.19 79 LYS B O 1
ATOM 2297 N N . TYR B 1 80 ? 11.211 -12.836 7.598 1 93.56 80 TYR B N 1
ATOM 2298 C CA . TYR B 1 80 ? 10.766 -11.609 8.25 1 93.56 80 TYR B CA 1
ATOM 2299 C C . TYR B 1 80 ? 11.875 -11.016 9.117 1 93.56 80 TYR B C 1
ATOM 2301 O O . TYR B 1 80 ? 12.086 -9.805 9.125 1 93.56 80 TYR B O 1
ATOM 2309 N N . ILE B 1 81 ? 12.57 -11.852 9.758 1 93.12 81 ILE B N 1
ATOM 2310 C CA . ILE B 1 81 ? 13.688 -11.391 10.586 1 93.12 81 ILE B CA 1
ATOM 2311 C C . ILE B 1 81 ? 14.797 -10.836 9.695 1 93.12 81 ILE B C 1
ATOM 2313 O O . ILE B 1 81 ? 15.336 -9.766 9.961 1 93.12 81 ILE B O 1
ATOM 2317 N N . SER B 1 82 ? 15.133 -11.594 8.695 1 94.06 82 SER B N 1
ATOM 2318 C CA . SER B 1 82 ? 16.172 -11.148 7.77 1 94.06 82 SER B CA 1
ATOM 2319 C C . SER B 1 82 ? 15.797 -9.82 7.125 1 94.06 82 SER B C 1
ATOM 2321 O O . SER B 1 82 ? 16.656 -8.961 6.93 1 94.06 82 SER B O 1
ATOM 2323 N N . SER B 1 83 ? 14.508 -9.688 6.777 1 93 83 SER B N 1
ATOM 2324 C CA . SER B 1 83 ? 14.062 -8.438 6.164 1 93 83 SER B CA 1
ATOM 2325 C C . SER B 1 83 ? 14.227 -7.262 7.121 1 93 83 SER B C 1
ATOM 2327 O O . SER B 1 83 ? 14.578 -6.156 6.703 1 93 83 SER B O 1
ATOM 2329 N N . THR B 1 84 ? 13.984 -7.496 8.375 1 92.5 84 THR B N 1
ATOM 2330 C CA . THR B 1 84 ? 14.188 -6.457 9.383 1 92.5 84 THR B CA 1
ATOM 2331 C C . THR B 1 84 ? 15.656 -6.078 9.484 1 92.5 84 THR B C 1
ATOM 2333 O O . THR B 1 84 ? 15.992 -4.895 9.586 1 92.5 84 THR B O 1
ATOM 2336 N N . LEU B 1 85 ? 16.484 -7.004 9.414 1 94.19 85 LEU B N 1
ATOM 2337 C CA . LEU B 1 85 ? 17.922 -6.754 9.469 1 94.19 85 LEU B CA 1
ATOM 2338 C C . LEU B 1 85 ? 18.391 -6.027 8.211 1 94.19 85 LEU B C 1
ATOM 2340 O O . LEU B 1 85 ? 19.281 -5.18 8.281 1 94.19 85 LEU B O 1
ATOM 2344 N N . LEU B 1 86 ? 17.812 -6.398 7.141 1 94.88 86 LEU B N 1
ATOM 2345 C CA . LEU B 1 86 ? 18.156 -5.738 5.887 1 94.88 86 LEU B CA 1
ATOM 2346 C C . LEU B 1 86 ? 17.734 -4.277 5.902 1 94.88 86 LEU B C 1
ATOM 2348 O O . LEU B 1 86 ? 18.422 -3.416 5.348 1 94.88 86 LEU B O 1
ATOM 2352 N N . ILE B 1 87 ? 16.609 -4 6.512 1 94.88 87 ILE B N 1
ATOM 2353 C CA . ILE B 1 87 ? 16.172 -2.621 6.672 1 94.88 87 ILE B CA 1
ATOM 2354 C C . ILE B 1 87 ? 17.156 -1.854 7.539 1 94.88 87 ILE B C 1
ATOM 2356 O O . ILE B 1 87 ? 17.516 -0.716 7.227 1 94.88 87 ILE B O 1
ATOM 2360 N N . MET B 1 88 ? 17.625 -2.482 8.586 1 95.44 88 MET B N 1
ATOM 2361 C CA . MET B 1 88 ? 18.625 -1.861 9.453 1 95.44 88 MET B CA 1
ATOM 2362 C C . MET B 1 88 ? 19.922 -1.59 8.68 1 95.44 88 MET B C 1
ATOM 2364 O O . MET B 1 88 ? 20.578 -0.568 8.898 1 95.44 88 MET B O 1
ATOM 2368 N N . ALA B 1 89 ? 20.281 -2.5 7.867 1 94.62 89 ALA B N 1
ATOM 2369 C CA . ALA B 1 89 ? 21.469 -2.318 7.031 1 94.62 89 ALA B CA 1
ATOM 2370 C C . ALA B 1 89 ? 21.297 -1.13 6.09 1 94.62 89 ALA B C 1
ATOM 2372 O O . ALA B 1 89 ? 22.219 -0.335 5.906 1 94.62 89 ALA B O 1
ATOM 2373 N N . GLY B 1 90 ? 20.109 -1.051 5.488 1 95.5 90 GLY B N 1
ATOM 2374 C CA . GLY B 1 90 ? 19.844 0.087 4.625 1 95.5 90 GLY B CA 1
ATOM 2375 C C . GLY B 1 90 ? 19.906 1.417 5.352 1 95.5 90 GLY B C 1
ATOM 2376 O O . GLY B 1 90 ? 20.406 2.402 4.812 1 95.5 90 GLY B O 1
ATOM 2377 N N . LEU B 1 91 ? 19.344 1.432 6.535 1 96 91 LEU B N 1
ATOM 2378 C CA . LEU B 1 91 ? 19.422 2.623 7.375 1 96 91 LEU B CA 1
ATOM 2379 C C . LEU B 1 91 ? 20.875 2.996 7.668 1 96 91 LEU B C 1
ATOM 2381 O O . LEU B 1 91 ? 21.25 4.168 7.574 1 96 91 LEU B O 1
ATOM 2385 N N . SER B 1 92 ? 21.656 2.02 8.023 1 96.19 92 SER B N 1
ATOM 2386 C CA . SER B 1 92 ? 23.062 2.242 8.336 1 96.19 92 SER B CA 1
ATOM 2387 C C . SER B 1 92 ? 23.812 2.783 7.133 1 96.19 92 SER B C 1
ATOM 2389 O O . SER B 1 92 ? 24.609 3.723 7.258 1 9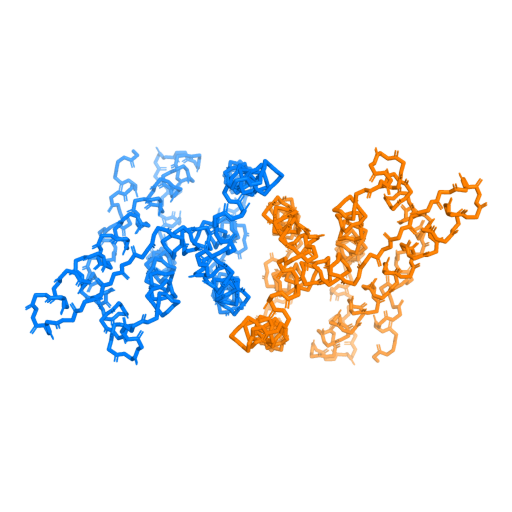6.19 92 SER B O 1
ATOM 2391 N N . VAL B 1 93 ? 23.609 2.178 5.996 1 95.69 93 VAL B N 1
ATOM 2392 C CA . VAL B 1 93 ? 24.266 2.607 4.766 1 95.69 93 VAL B CA 1
ATOM 2393 C C . VAL B 1 93 ? 23.953 4.074 4.496 1 95.69 93 VAL B C 1
ATOM 2395 O O . VAL B 1 93 ? 24.828 4.859 4.148 1 95.69 93 VAL B O 1
ATOM 2398 N N . THR B 1 94 ? 22.672 4.445 4.664 1 94.69 94 THR B N 1
ATOM 2399 C CA . THR B 1 94 ? 22.266 5.82 4.418 1 94.69 94 THR B CA 1
ATOM 2400 C C . THR B 1 94 ? 22.891 6.77 5.43 1 94.69 94 THR B C 1
ATOM 2402 O O . THR B 1 94 ? 23.344 7.859 5.066 1 94.69 94 THR B O 1
ATOM 2405 N N . PHE B 1 95 ? 22.953 6.363 6.656 1 94 95 PHE B N 1
ATOM 2406 C CA . PHE B 1 95 ? 23.562 7.184 7.695 1 94 95 PHE B CA 1
ATOM 2407 C C . PHE B 1 95 ? 25.047 7.398 7.418 1 94 95 PHE B C 1
ATOM 2409 O O . PHE B 1 95 ? 25.562 8.5 7.602 1 94 95 PHE B O 1
ATOM 2416 N N . ILE B 1 96 ? 25.719 6.371 7.055 1 95.06 96 ILE B N 1
ATOM 2417 C CA . ILE B 1 96 ? 27.141 6.461 6.742 1 95.06 96 ILE B CA 1
ATOM 2418 C C . ILE B 1 96 ? 27.359 7.453 5.602 1 95.06 96 ILE B C 1
ATOM 2420 O O . ILE B 1 96 ? 28.266 8.289 5.664 1 95.06 96 ILE B O 1
ATOM 2424 N N . VAL B 1 97 ? 26.547 7.438 4.562 1 92.88 97 VAL B N 1
ATOM 2425 C CA . VAL B 1 97 ? 26.672 8.312 3.4 1 92.88 97 VAL B CA 1
ATOM 2426 C C . VAL B 1 97 ? 26.422 9.758 3.812 1 92.88 97 VAL B C 1
ATOM 2428 O O . VAL B 1 97 ? 27.125 10.672 3.352 1 92.88 97 VAL B O 1
ATOM 2431 N N . VAL B 1 98 ? 25.453 9.992 4.695 1 90.38 98 VAL B N 1
ATOM 2432 C CA . VAL B 1 98 ? 25.141 11.336 5.152 1 90.38 98 VAL B CA 1
ATOM 2433 C C . VAL B 1 98 ? 26.312 11.898 5.957 1 90.38 98 VAL B C 1
ATOM 2435 O O . VAL B 1 98 ? 26.703 13.055 5.773 1 90.38 98 VAL B O 1
ATOM 2438 N N . ILE B 1 99 ? 26.844 11.062 6.848 1 91.44 99 ILE B N 1
ATOM 2439 C CA . ILE B 1 99 ? 27.984 11.484 7.664 1 91.44 99 ILE B CA 1
ATOM 2440 C C . ILE B 1 99 ? 29.172 11.797 6.762 1 91.44 99 ILE B C 1
ATOM 2442 O O . ILE B 1 99 ? 29.812 12.836 6.918 1 91.44 99 ILE B O 1
ATOM 2446 N N . LEU B 1 100 ? 29.438 10.922 5.832 1 90.94 100 LEU B N 1
ATOM 2447 C CA . LEU B 1 100 ? 30.547 11.125 4.906 1 90.94 100 LEU B CA 1
ATOM 2448 C C . LEU B 1 100 ? 30.328 12.367 4.047 1 90.94 100 LEU B C 1
ATOM 2450 O O . LEU B 1 100 ? 31.281 13.086 3.725 1 90.94 100 LEU B O 1
ATOM 2454 N N . GLY B 1 101 ? 29.078 12.562 3.615 1 87.44 101 GLY B N 1
ATOM 2455 C CA . GLY B 1 101 ? 28.766 13.766 2.859 1 87.44 101 GLY B CA 1
ATOM 2456 C C . GLY B 1 101 ? 29.016 15.039 3.633 1 87.44 101 GLY B C 1
ATOM 2457 O O . GLY B 1 101 ? 29.469 16.031 3.066 1 87.44 101 GLY B O 1
ATOM 2458 N N . ASN B 1 102 ? 28.719 14.969 4.93 1 88.38 102 ASN B N 1
ATOM 2459 C CA . ASN B 1 102 ? 28.953 16.141 5.77 1 88.38 102 ASN B CA 1
ATOM 2460 C C . ASN B 1 102 ? 30.438 16.391 5.992 1 88.38 102 ASN B C 1
ATOM 2462 O O . ASN B 1 102 ? 30.875 17.547 6.02 1 88.38 102 ASN B O 1
ATOM 2466 N N . ILE B 1 103 ? 31.141 15.336 6.078 1 90.06 103 ILE B N 1
ATOM 2467 C CA . ILE B 1 103 ? 32.562 15.453 6.355 1 90.06 103 ILE B CA 1
ATOM 2468 C C . ILE B 1 103 ? 33.312 15.828 5.074 1 90.06 103 ILE B C 1
ATOM 2470 O O . ILE B 1 103 ? 34.156 16.734 5.082 1 90.06 103 ILE B O 1
ATOM 2474 N N . LEU B 1 104 ? 33.031 15.195 3.969 1 88.44 104 LEU B N 1
ATOM 2475 C CA . LEU B 1 104 ? 33.781 15.32 2.732 1 88.44 104 LEU B CA 1
ATOM 2476 C C . LEU B 1 104 ? 33.312 16.531 1.934 1 88.44 104 LEU B C 1
ATOM 2478 O O . LEU B 1 104 ? 34.125 17.156 1.224 1 88.44 104 LEU B O 1
ATOM 2482 N N . LEU B 1 105 ? 32.062 16.797 1.968 1 84.31 105 LEU B N 1
ATOM 2483 C CA . LEU B 1 105 ? 31.5 17.844 1.11 1 84.31 105 LEU B CA 1
ATOM 2484 C C . LEU B 1 105 ? 31.125 19.078 1.927 1 84.31 105 LEU B C 1
ATOM 2486 O O . LEU B 1 105 ? 30.688 20.078 1.369 1 84.31 105 LEU B O 1
ATOM 2490 N N . ASP B 1 106 ? 31.297 19.016 3.248 1 81 106 ASP B N 1
ATOM 2491 C CA . ASP B 1 106 ? 31 20.125 4.148 1 81 106 ASP B CA 1
ATOM 2492 C C . ASP B 1 106 ? 29.562 20.609 3.959 1 81 106 ASP B C 1
ATOM 2494 O O . ASP B 1 106 ? 29.328 21.812 3.779 1 81 106 ASP B O 1
ATOM 2498 N N . ARG B 1 107 ? 28.797 19.547 3.775 1 77.88 107 ARG B N 1
ATOM 2499 C CA . ARG B 1 107 ? 27.375 19.844 3.664 1 77.88 107 ARG B CA 1
ATOM 2500 C C . ARG B 1 107 ? 26.688 19.734 5.016 1 77.88 107 ARG B C 1
ATOM 2502 O O . ARG B 1 107 ? 27.219 19.094 5.938 1 77.88 107 ARG B O 1
ATOM 2509 N N . ASP B 1 108 ? 25.797 20.594 5.43 1 81.25 108 ASP B N 1
ATOM 2510 C CA . ASP B 1 108 ? 25.016 20.5 6.656 1 81.25 108 ASP B CA 1
ATOM 2511 C C . ASP B 1 108 ? 23.719 19.734 6.422 1 81.25 108 ASP B C 1
ATOM 2513 O O . ASP B 1 108 ? 22.625 20.281 6.594 1 81.25 108 ASP B O 1
ATOM 2517 N N . ILE B 1 109 ? 24.141 18.484 6.07 1 83.69 109 ILE B N 1
ATOM 2518 C CA . ILE B 1 109 ? 22.969 17.641 5.797 1 83.69 109 ILE B CA 1
ATOM 2519 C C . ILE B 1 109 ? 22.406 17.109 7.105 1 83.69 109 ILE B C 1
ATOM 2521 O O . ILE B 1 109 ? 23.125 16.469 7.883 1 83.69 109 ILE B O 1
ATOM 2525 N N . VAL B 1 110 ? 21.266 17.453 7.414 1 83.19 110 VAL B N 1
ATOM 2526 C CA . VAL B 1 110 ? 20.578 16.969 8.602 1 83.19 110 VAL B CA 1
ATOM 2527 C C . VAL B 1 110 ? 19.484 15.984 8.203 1 83.19 110 VAL B C 1
ATOM 2529 O O . VAL B 1 110 ? 18.781 16.203 7.215 1 83.19 110 VAL B O 1
ATOM 2532 N N . MET B 1 111 ? 19.438 14.938 8.844 1 86.12 111 MET B N 1
ATOM 2533 C CA . MET B 1 111 ? 18.375 13.953 8.664 1 86.12 111 MET B CA 1
ATOM 2534 C C . MET B 1 111 ? 17.375 14.016 9.82 1 86.12 111 MET B C 1
ATOM 2536 O O . MET B 1 111 ? 17.562 13.336 10.836 1 86.12 111 MET B O 1
ATOM 2540 N N . PRO B 1 112 ? 16.359 14.75 9.531 1 88.31 112 PRO B N 1
ATOM 2541 C CA . PRO B 1 112 ? 15.398 14.898 10.633 1 88.31 112 PRO B CA 1
ATOM 2542 C C . PRO B 1 112 ? 14.664 13.594 10.945 1 88.31 112 PRO B C 1
ATOM 2544 O O . PRO B 1 112 ? 14.508 12.742 10.07 1 88.31 112 PRO B O 1
ATOM 2547 N N . GLY B 1 113 ? 14.195 13.43 12.203 1 87.69 113 GLY B N 1
ATOM 2548 C CA . GLY B 1 113 ? 13.508 12.234 12.664 1 87.69 113 GLY B CA 1
ATOM 2549 C C . GLY B 1 113 ? 12.25 11.922 11.875 1 87.69 113 GLY B C 1
ATOM 2550 O O . GLY B 1 113 ? 11.961 10.758 11.602 1 87.69 113 GLY B O 1
ATOM 2551 N N . TYR B 1 114 ? 11.547 13.031 11.469 1 87.12 114 TYR B N 1
ATOM 2552 C CA . TYR B 1 114 ? 10.297 12.797 10.75 1 87.12 114 TYR B CA 1
ATOM 2553 C C . TYR B 1 114 ? 10.57 12.211 9.367 1 87.12 114 TYR B C 1
ATOM 2555 O O . TYR B 1 114 ? 9.75 11.453 8.836 1 87.12 114 TYR B O 1
ATOM 2563 N N . ALA B 1 115 ? 11.719 12.586 8.758 1 90.31 115 ALA B N 1
ATOM 2564 C CA . ALA B 1 115 ? 12.094 12.031 7.461 1 90.31 115 ALA B CA 1
ATOM 2565 C C . ALA B 1 115 ? 12.414 10.539 7.57 1 90.31 115 ALA B C 1
ATOM 2567 O O . ALA B 1 115 ? 11.945 9.734 6.766 1 90.31 115 ALA B O 1
ATOM 2568 N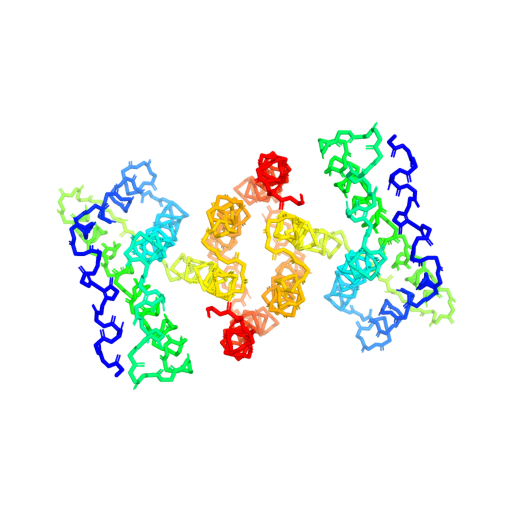 N . VAL B 1 116 ? 13.156 10.188 8.602 1 92.12 116 VAL B N 1
ATOM 2569 C CA . VAL B 1 116 ? 13.516 8.797 8.844 1 92.12 116 VAL B CA 1
ATOM 2570 C C . VAL B 1 116 ? 12.266 7.98 9.148 1 92.12 116 VAL B C 1
ATOM 2572 O O . VAL B 1 116 ? 12.094 6.879 8.625 1 92.12 116 VAL B O 1
ATOM 2575 N N . PHE B 1 117 ? 11.414 8.555 9.898 1 88.38 117 PHE B N 1
ATOM 2576 C CA . PHE B 1 117 ? 10.164 7.902 10.266 1 88.38 117 PHE B CA 1
ATOM 2577 C C . PHE B 1 117 ? 9.32 7.613 9.031 1 88.38 117 PHE B C 1
ATOM 2579 O O . PHE B 1 117 ? 8.82 6.5 8.859 1 88.38 117 PHE B O 1
ATOM 2586 N N . SER B 1 118 ? 9.172 8.586 8.211 1 89.44 118 SER B N 1
ATOM 2587 C CA . SER B 1 118 ? 8.359 8.43 7.004 1 89.44 118 SER B CA 1
ATOM 2588 C C . SER B 1 118 ? 8.93 7.344 6.094 1 89.44 118 SER B C 1
ATOM 2590 O O . SER B 1 118 ? 8.18 6.539 5.535 1 89.44 118 SER B O 1
ATOM 2592 N N . ALA B 1 119 ? 10.234 7.316 5.988 1 93.81 119 ALA B N 1
ATOM 2593 C CA . ALA B 1 119 ? 10.883 6.332 5.125 1 93.81 119 ALA B CA 1
ATOM 2594 C C . ALA B 1 119 ? 10.719 4.922 5.684 1 93.81 119 ALA B C 1
ATOM 2596 O O . ALA B 1 119 ? 10.453 3.977 4.938 1 93.81 119 ALA B O 1
ATOM 2597 N N . ILE B 1 120 ? 10.812 4.797 6.961 1 92.69 120 ILE B N 1
ATOM 2598 C CA . ILE B 1 120 ? 10.727 3.484 7.594 1 92.69 120 ILE B CA 1
ATOM 2599 C C . ILE B 1 120 ? 9.297 2.961 7.508 1 92.69 120 ILE B C 1
ATOM 2601 O O . ILE B 1 120 ? 9.07 1.783 7.223 1 92.69 120 ILE B O 1
ATOM 2605 N N . VAL B 1 121 ? 8.352 3.842 7.734 1 89.62 121 VAL B N 1
ATOM 2606 C CA . VAL B 1 121 ? 6.953 3.445 7.641 1 89.62 121 VAL B CA 1
ATOM 2607 C C . VAL B 1 121 ? 6.645 2.957 6.227 1 89.62 121 VAL B C 1
ATOM 2609 O O . VAL B 1 121 ? 6.016 1.911 6.051 1 89.62 121 VAL B O 1
ATOM 2612 N N . ALA B 1 122 ? 7.086 3.713 5.27 1 91.56 122 ALA B N 1
ATOM 2613 C CA . ALA B 1 122 ? 6.875 3.32 3.881 1 91.56 122 ALA B CA 1
ATOM 2614 C C . ALA B 1 122 ? 7.531 1.975 3.584 1 91.56 122 ALA B C 1
ATOM 2616 O O . ALA B 1 122 ? 6.949 1.131 2.898 1 91.56 122 ALA B O 1
ATOM 2617 N N . THR B 1 123 ? 8.719 1.757 4.117 1 95 123 THR B N 1
ATOM 2618 C CA . THR B 1 123 ? 9.445 0.51 3.898 1 95 123 THR B CA 1
ATOM 2619 C C . THR B 1 123 ? 8.711 -0.662 4.543 1 95 123 THR B C 1
ATOM 2621 O O . THR B 1 123 ? 8.625 -1.745 3.959 1 95 123 THR B O 1
ATOM 2624 N N . LEU B 1 124 ? 8.188 -0.431 5.707 1 92.31 124 LEU B N 1
ATOM 2625 C CA . LEU B 1 124 ? 7.465 -1.488 6.406 1 92.31 124 LEU B CA 1
ATOM 2626 C C . LEU B 1 124 ? 6.195 -1.868 5.652 1 92.31 124 LEU B C 1
ATOM 2628 O O . LEU B 1 124 ? 5.848 -3.049 5.566 1 92.31 124 LEU B O 1
ATOM 2632 N N . ILE B 1 125 ? 5.527 -0.867 5.121 1 91.19 125 ILE B N 1
ATOM 2633 C CA . ILE B 1 125 ? 4.348 -1.139 4.312 1 91.19 125 ILE B CA 1
ATOM 2634 C C . ILE B 1 125 ? 4.742 -1.968 3.09 1 91.19 125 ILE B C 1
ATOM 2636 O O . ILE B 1 125 ? 4.055 -2.93 2.738 1 91.19 125 ILE B O 1
ATOM 2640 N N . TYR B 1 126 ? 5.797 -1.577 2.494 1 93.44 126 TYR B N 1
ATOM 2641 C CA . TYR B 1 126 ? 6.332 -2.311 1.353 1 93.44 126 TYR B CA 1
ATOM 2642 C C . TYR B 1 126 ? 6.578 -3.771 1.712 1 93.44 126 TYR B C 1
ATOM 2644 O O . TYR B 1 126 ? 6.203 -4.676 0.961 1 93.44 126 TYR B O 1
ATOM 2652 N N . CYS B 1 127 ? 7.137 -4.051 2.861 1 92 127 CYS B N 1
ATOM 2653 C CA . CYS B 1 127 ? 7.473 -5.402 3.295 1 92 127 CYS B CA 1
ATOM 2654 C C . CYS B 1 127 ? 6.219 -6.203 3.617 1 92 127 CYS B C 1
ATOM 2656 O O . CYS B 1 127 ? 6.133 -7.387 3.295 1 92 127 CYS B O 1
ATOM 2658 N N . VAL B 1 128 ? 5.316 -5.527 4.234 1 90.62 128 VAL B N 1
ATOM 2659 C CA . VAL B 1 128 ? 4.086 -6.188 4.668 1 90.62 128 VAL B CA 1
ATOM 2660 C C . VAL B 1 128 ? 3.34 -6.738 3.459 1 90.62 128 VAL B C 1
ATOM 2662 O O . VAL B 1 128 ? 2.701 -7.789 3.541 1 90.62 128 VAL B O 1
ATOM 2665 N N . VAL B 1 129 ? 3.484 -6.121 2.344 1 91.19 129 VAL B N 1
ATOM 2666 C CA . VAL B 1 129 ? 2.77 -6.52 1.135 1 91.19 129 VAL B CA 1
ATOM 2667 C C . VAL B 1 129 ? 3.611 -7.516 0.34 1 91.19 129 VAL B C 1
ATOM 2669 O O . VAL B 1 129 ? 3.111 -8.562 -0.082 1 91.19 129 VAL B O 1
ATOM 2672 N N . THR B 1 130 ? 4.84 -7.289 0.221 1 92.69 130 THR B N 1
ATOM 2673 C CA . THR B 1 130 ? 5.668 -8.023 -0.729 1 92.69 130 THR B CA 1
ATOM 2674 C C . THR B 1 130 ? 5.996 -9.414 -0.193 1 92.69 130 THR B C 1
ATOM 2676 O O . THR B 1 130 ? 6.039 -10.383 -0.953 1 92.69 130 THR B O 1
ATOM 2679 N N . ILE B 1 131 ? 6.195 -9.547 1.125 1 93.06 131 ILE B N 1
ATOM 2680 C CA . ILE B 1 131 ? 6.668 -10.812 1.66 1 93.06 131 ILE B CA 1
ATOM 2681 C C . ILE B 1 131 ? 5.586 -11.883 1.488 1 93.06 131 ILE B C 1
ATOM 2683 O O . ILE B 1 131 ? 5.828 -12.93 0.882 1 93.06 131 ILE B O 1
ATOM 2687 N N . PRO B 1 132 ? 4.414 -11.648 1.907 1 90.94 132 PRO B N 1
ATOM 2688 C CA . PRO B 1 132 ? 3.385 -12.672 1.704 1 90.94 132 PRO B CA 1
ATOM 2689 C C . PRO B 1 132 ? 3.068 -12.906 0.228 1 90.94 132 PRO B C 1
ATOM 2691 O O . PRO B 1 132 ? 2.775 -14.031 -0.174 1 90.94 132 PRO B O 1
ATOM 2694 N N . THR B 1 133 ? 3.072 -11.867 -0.547 1 91.25 133 THR B N 1
ATOM 2695 C CA . THR B 1 133 ? 2.785 -11.992 -1.972 1 91.25 133 THR B CA 1
ATOM 2696 C C . THR B 1 133 ? 3.801 -12.906 -2.646 1 91.25 133 THR B C 1
ATOM 2698 O O . THR B 1 133 ? 3.455 -13.664 -3.557 1 91.25 133 THR B O 1
ATOM 2701 N N . ASN B 1 134 ? 5.008 -12.805 -2.154 1 91.75 134 ASN B N 1
ATOM 2702 C CA . ASN B 1 134 ? 6.043 -13.664 -2.727 1 91.75 134 ASN B CA 1
ATOM 2703 C C . ASN B 1 134 ? 5.777 -15.141 -2.424 1 91.75 134 ASN B C 1
ATOM 2705 O O . ASN B 1 134 ? 5.934 -15.992 -3.297 1 91.75 134 ASN B O 1
ATOM 2709 N N . TYR B 1 135 ? 5.312 -15.398 -1.262 1 88.69 135 TYR B N 1
ATOM 2710 C CA . TYR B 1 135 ? 5.152 -16.797 -0.848 1 88.69 135 TYR B CA 1
ATOM 2711 C C . TYR B 1 135 ? 3.867 -17.391 -1.409 1 88.69 135 TYR B C 1
ATOM 2713 O O . TYR B 1 135 ? 3.748 -18.609 -1.551 1 88.69 135 TYR B O 1
ATOM 2721 N N . ILE B 1 136 ? 2.949 -16.531 -1.781 1 87.38 136 ILE B N 1
ATOM 2722 C CA . ILE B 1 136 ? 1.67 -17.047 -2.26 1 87.38 136 ILE B CA 1
ATOM 2723 C C . ILE B 1 136 ? 1.614 -16.953 -3.783 1 87.38 136 ILE B C 1
ATOM 2725 O O . ILE B 1 136 ? 1.165 -17.891 -4.453 1 87.38 136 ILE B O 1
ATOM 2729 N N . GLY B 1 137 ? 2.037 -15.875 -4.371 1 87.31 137 GLY B N 1
ATOM 2730 C CA . GLY B 1 137 ? 1.909 -15.625 -5.797 1 87.31 137 GLY B CA 1
ATOM 2731 C C . GLY B 1 137 ? 3.203 -15.844 -6.559 1 87.31 137 GLY B C 1
ATOM 2732 O O . GLY B 1 137 ? 3.188 -16.031 -7.777 1 87.31 137 GLY B O 1
ATOM 2733 N N . GLY B 1 138 ? 4.32 -15.695 -5.848 1 88.62 138 GLY B N 1
ATOM 2734 C CA . GLY B 1 138 ? 5.598 -15.914 -6.504 1 88.62 138 GLY B CA 1
ATOM 2735 C C . GLY B 1 138 ? 6.316 -14.633 -6.867 1 88.62 138 GLY B C 1
ATOM 2736 O O . GLY B 1 138 ? 5.781 -13.539 -6.672 1 88.62 138 GLY B O 1
ATOM 2737 N N . TYR B 1 139 ? 7.457 -14.812 -7.363 1 91.44 139 TYR B N 1
ATOM 2738 C CA . TYR B 1 139 ? 8.367 -13.703 -7.648 1 91.44 139 TYR B CA 1
ATOM 2739 C C . TYR B 1 139 ? 7.812 -12.82 -8.758 1 91.44 139 TYR B C 1
ATOM 2741 O O . TYR B 1 139 ? 8.031 -11.602 -8.758 1 91.44 139 TYR B O 1
ATOM 2749 N N . LYS B 1 140 ? 7.066 -13.375 -9.664 1 90 140 LYS B N 1
ATOM 2750 C CA . LYS B 1 140 ? 6.504 -12.609 -10.773 1 90 140 LYS B CA 1
ATOM 2751 C C . LYS B 1 140 ? 5.617 -11.477 -10.258 1 90 140 LYS B C 1
ATOM 2753 O O . LYS B 1 140 ? 5.648 -10.367 -10.797 1 90 140 LYS B O 1
ATOM 2758 N N . VAL B 1 141 ? 4.855 -11.75 -9.227 1 90.38 141 VAL B N 1
ATOM 2759 C CA . VAL B 1 141 ? 3.947 -10.758 -8.664 1 90.38 141 VAL B CA 1
ATOM 2760 C C . VAL B 1 141 ? 4.75 -9.641 -7.996 1 90.38 141 VAL B C 1
ATOM 2762 O O . VAL B 1 141 ? 4.418 -8.461 -8.133 1 90.38 141 VAL B O 1
ATOM 2765 N N . ILE B 1 142 ? 5.832 -10.023 -7.383 1 91.31 142 ILE B N 1
ATOM 2766 C CA . ILE B 1 142 ? 6.621 -9.062 -6.621 1 91.31 142 ILE B CA 1
ATOM 2767 C C . ILE B 1 142 ? 7.324 -8.102 -7.578 1 91.31 142 ILE B C 1
ATOM 2769 O O . ILE B 1 142 ? 7.508 -6.922 -7.262 1 91.31 142 ILE B O 1
ATOM 2773 N N . THR B 1 143 ? 7.691 -8.57 -8.727 1 91.38 143 THR B N 1
ATOM 2774 C CA . THR B 1 143 ? 8.359 -7.719 -9.711 1 91.38 143 THR B CA 1
ATOM 2775 C C . THR B 1 143 ? 7.438 -6.586 -10.156 1 91.38 143 THR B C 1
ATOM 2777 O O . THR B 1 143 ? 7.879 -5.445 -10.305 1 91.38 143 THR B O 1
ATOM 2780 N N . VAL B 1 144 ? 6.203 -6.879 -10.25 1 89.5 144 VAL B N 1
ATOM 2781 C CA . VAL B 1 144 ? 5.215 -5.891 -10.68 1 89.5 144 VAL B CA 1
ATOM 2782 C C . VAL B 1 144 ? 4.867 -4.969 -9.516 1 89.5 144 VAL B C 1
ATOM 2784 O O . VAL B 1 144 ? 4.809 -3.748 -9.672 1 89.5 144 VAL B O 1
ATOM 2787 N N . LEU B 1 145 ? 4.703 -5.535 -8.359 1 90.38 145 LEU B N 1
ATOM 2788 C CA . LEU B 1 145 ? 4.34 -4.762 -7.176 1 90.38 145 LEU B CA 1
ATOM 2789 C C . LEU B 1 145 ? 5.449 -3.785 -6.801 1 90.38 145 LEU B C 1
ATOM 2791 O O . LEU B 1 145 ? 5.176 -2.686 -6.316 1 90.38 145 LEU B O 1
ATOM 2795 N N . ASN B 1 146 ? 6.676 -4.25 -7.016 1 91.88 146 ASN B N 1
ATOM 2796 C CA . ASN B 1 146 ? 7.805 -3.379 -6.711 1 91.88 146 ASN B CA 1
ATOM 2797 C C . ASN B 1 146 ? 7.73 -2.072 -7.5 1 91.88 146 ASN B C 1
ATOM 2799 O O . ASN B 1 146 ? 7.988 -0.999 -6.953 1 91.88 146 ASN B O 1
ATOM 2803 N N . LEU B 1 147 ? 7.336 -2.197 -8.695 1 89.19 147 LEU B N 1
ATOM 2804 C CA . LEU B 1 147 ? 7.27 -1.022 -9.562 1 89.19 147 LEU B CA 1
ATOM 2805 C C . LEU B 1 147 ? 6.043 -0.177 -9.234 1 89.19 147 LEU B C 1
ATOM 2807 O O . LEU B 1 147 ? 6.141 1.047 -9.117 1 89.19 147 LEU B O 1
ATOM 2811 N N . ILE B 1 148 ? 4.961 -0.795 -9 1 88.75 148 ILE B N 1
ATOM 2812 C CA . ILE B 1 148 ? 3.688 -0.101 -8.844 1 88.75 148 ILE B CA 1
ATOM 2813 C C . ILE B 1 148 ? 3.648 0.596 -7.484 1 88.75 148 ILE B C 1
ATOM 2815 O O . ILE B 1 148 ? 3.131 1.708 -7.363 1 88.75 148 ILE B O 1
ATOM 2819 N N . MET B 1 149 ? 4.207 0.007 -6.465 1 89.88 149 MET B N 1
ATOM 2820 C CA . MET B 1 149 ? 4.094 0.535 -5.109 1 89.88 149 MET B CA 1
ATOM 2821 C C . MET B 1 149 ? 5.047 1.704 -4.898 1 89.88 149 MET B C 1
ATOM 2823 O O . MET B 1 149 ? 4.879 2.49 -3.963 1 89.88 149 MET B O 1
ATOM 2827 N N . LEU B 1 150 ? 6 1.856 -5.754 1 90 150 LEU B N 1
ATOM 2828 C CA . LEU B 1 150 ? 7 2.91 -5.613 1 90 150 LEU B CA 1
ATOM 2829 C C . LEU B 1 150 ? 6.344 4.289 -5.656 1 90 150 LEU B C 1
ATOM 2831 O O . LEU B 1 150 ? 6.637 5.141 -4.816 1 90 150 LEU B O 1
ATOM 2835 N N . PHE B 1 151 ? 5.367 4.527 -6.391 1 87.62 151 PHE B N 1
ATOM 2836 C CA . PHE B 1 151 ? 4.824 5.855 -6.648 1 87.62 151 PHE B CA 1
ATOM 2837 C C . PHE B 1 151 ? 3.963 6.324 -5.48 1 87.62 151 PHE B C 1
ATOM 2839 O O . PHE B 1 151 ? 4.215 7.387 -4.906 1 87.62 151 PHE B O 1
ATOM 2846 N N . PRO B 1 152 ? 3.004 5.48 -5.094 1 86.56 152 PRO B N 1
ATOM 2847 C CA . PRO B 1 152 ? 2.213 5.945 -3.955 1 86.56 152 PRO B CA 1
ATOM 2848 C C . PRO B 1 152 ? 3.037 6.07 -2.676 1 86.56 152 PRO B C 1
ATOM 2850 O O . PRO B 1 152 ? 2.785 6.961 -1.858 1 86.56 152 PRO B O 1
ATOM 2853 N N . LEU B 1 153 ? 4.023 5.258 -2.475 1 89.81 153 LEU B N 1
ATOM 2854 C CA . LEU B 1 153 ? 4.82 5.305 -1.254 1 89.81 153 LEU B CA 1
ATOM 2855 C C . LEU B 1 153 ? 5.75 6.512 -1.257 1 89.81 153 LEU B C 1
ATOM 2857 O O . LEU B 1 153 ? 5.945 7.156 -0.223 1 89.81 153 LEU B O 1
ATOM 2861 N N . ILE B 1 154 ? 6.289 6.82 -2.443 1 88.88 154 ILE B N 1
ATOM 2862 C CA . ILE B 1 154 ? 7.098 8.031 -2.566 1 88.88 154 ILE B CA 1
ATOM 2863 C C . ILE B 1 154 ? 6.223 9.258 -2.332 1 88.88 154 ILE B C 1
ATOM 2865 O O . ILE B 1 154 ? 6.645 10.211 -1.669 1 88.88 154 ILE B O 1
ATOM 2869 N N . GLY B 1 155 ? 5.035 9.234 -2.865 1 85.25 155 GLY B N 1
ATOM 2870 C CA . GLY B 1 155 ? 4.098 10.312 -2.615 1 85.25 155 GLY B CA 1
ATOM 2871 C C . GLY B 1 155 ? 3.75 10.477 -1.146 1 85.25 155 GLY B C 1
ATOM 2872 O O . GLY B 1 155 ? 3.645 11.602 -0.647 1 85.25 155 GLY B O 1
ATOM 2873 N N . MET B 1 156 ? 3.598 9.359 -0.482 1 85.94 156 MET B N 1
ATOM 2874 C CA . MET B 1 156 ? 3.291 9.383 0.946 1 85.94 156 MET B CA 1
ATOM 2875 C C . MET B 1 156 ? 4.445 9.984 1.741 1 85.94 156 MET B C 1
ATOM 2877 O O . MET B 1 156 ? 4.223 10.766 2.664 1 85.94 156 MET B O 1
ATOM 2881 N N . ILE B 1 157 ? 5.645 9.594 1.372 1 88.44 157 ILE B N 1
ATOM 2882 C CA . ILE B 1 157 ? 6.82 10.148 2.031 1 88.44 157 ILE B CA 1
ATOM 2883 C C . ILE B 1 157 ? 6.871 11.656 1.818 1 88.44 157 ILE B C 1
ATOM 2885 O O . ILE B 1 157 ? 7.125 12.414 2.758 1 88.44 157 ILE B O 1
ATOM 2889 N N . GLY B 1 158 ? 6.66 12.086 0.596 1 85.19 158 GLY B N 1
ATOM 2890 C CA . GLY B 1 158 ? 6.645 13.508 0.297 1 85.19 158 GLY B CA 1
ATOM 2891 C C . GLY B 1 158 ? 5.609 14.273 1.1 1 85.19 158 GLY B C 1
ATOM 2892 O O . GLY B 1 158 ? 5.895 15.352 1.625 1 85.19 158 GLY B O 1
ATOM 2893 N N . LEU B 1 159 ? 4.477 13.742 1.215 1 82.75 159 LEU B N 1
ATOM 2894 C CA . LEU B 1 159 ? 3.41 14.383 1.978 1 82.75 159 LEU B CA 1
ATOM 2895 C C . LEU B 1 159 ? 3.783 14.484 3.453 1 82.75 159 LEU B C 1
ATOM 2897 O O . LEU B 1 159 ? 3.637 15.547 4.062 1 82.75 159 LEU B O 1
ATOM 2901 N N . MET B 1 160 ? 4.293 13.43 4.004 1 84.5 160 MET B N 1
ATOM 2902 C CA . MET B 1 160 ? 4.66 13.398 5.418 1 84.5 160 MET B CA 1
ATOM 2903 C C . MET B 1 160 ? 5.793 14.375 5.711 1 84.5 160 MET B C 1
ATOM 2905 O O . MET B 1 160 ? 5.758 15.094 6.711 1 84.5 160 MET B O 1
ATOM 2909 N N . CYS B 1 161 ? 6.734 14.414 4.812 1 84.69 161 CYS B N 1
ATOM 2910 C CA . CYS B 1 161 ? 7.883 15.289 5.023 1 84.69 161 CYS B CA 1
ATOM 2911 C C . CYS B 1 161 ? 7.484 16.75 4.898 1 84.69 161 CYS B C 1
ATOM 2913 O O . CYS B 1 161 ? 8.039 17.609 5.586 1 84.69 161 CYS B O 1
ATOM 2915 N N . ASN B 1 162 ? 6.535 17.047 4.051 1 81.38 162 ASN B N 1
ATOM 2916 C CA . ASN B 1 162 ? 6.086 18.422 3.896 1 81.38 162 ASN B CA 1
ATOM 2917 C C . ASN B 1 162 ? 5.242 18.875 5.086 1 81.38 162 ASN B C 1
ATOM 2919 O O . ASN B 1 162 ? 5.324 20.031 5.512 1 81.38 162 ASN B O 1
ATOM 2923 N N . ILE B 1 163 ? 4.543 18.031 5.59 1 79.56 163 ILE B N 1
ATOM 2924 C CA . ILE B 1 163 ? 3.682 18.359 6.715 1 79.56 163 ILE B CA 1
ATOM 2925 C C . ILE B 1 163 ? 4.516 18.469 7.988 1 79.56 163 ILE B C 1
ATOM 2927 O O . ILE B 1 163 ? 4.41 19.453 8.727 1 79.56 163 ILE B O 1
ATOM 2931 N N . PHE B 1 164 ? 5.379 17.594 8.164 1 81.62 164 PHE B N 1
ATOM 2932 C CA . PHE B 1 164 ? 6.125 17.531 9.414 1 81.62 164 PHE B CA 1
ATOM 2933 C C . PHE B 1 164 ? 7.395 18.375 9.32 1 81.62 164 PHE B C 1
ATOM 2935 O O . PHE B 1 164 ? 8.047 18.641 10.336 1 81.62 164 PHE B O 1
ATOM 2942 N N . GLY B 1 165 ? 7.723 18.703 8.109 1 81.19 165 GLY B N 1
ATOM 2943 C CA . GLY B 1 165 ? 8.875 19.562 7.938 1 81.19 165 GLY B CA 1
ATOM 2944 C C . GLY B 1 165 ? 8.633 20.984 8.414 1 81.19 165 GLY B C 1
ATOM 2945 O O . GLY B 1 165 ? 9.586 21.719 8.695 1 81.19 165 GLY B O 1
ATOM 2946 N N . ASP B 1 166 ? 7.359 21.359 8.445 1 80.44 166 ASP B N 1
ATOM 2947 C CA . ASP B 1 166 ? 6.992 22.656 9.008 1 80.44 166 ASP B CA 1
ATOM 2948 C C . ASP B 1 166 ? 6.961 22.609 10.531 1 80.44 166 ASP B C 1
ATOM 2950 O O . ASP B 1 166 ? 6.156 21.891 11.117 1 80.44 166 ASP B O 1
ATOM 2954 N N . LYS B 1 167 ? 7.785 23.375 11.133 1 79.75 167 LYS B N 1
ATOM 2955 C CA . LYS B 1 167 ? 7.953 23.359 12.586 1 79.75 167 LYS B CA 1
ATOM 2956 C C . LYS B 1 167 ? 6.641 23.672 13.297 1 79.75 167 LYS B C 1
ATOM 2958 O O . LYS B 1 167 ? 6.32 23.078 14.32 1 79.75 167 LYS B O 1
ATOM 2963 N N . THR B 1 168 ? 5.938 24.641 12.695 1 78.88 168 THR B N 1
ATOM 2964 C CA . THR B 1 168 ? 4.688 25.047 13.32 1 78.88 168 THR B CA 1
ATOM 2965 C C . THR B 1 168 ? 3.666 23.922 13.289 1 78.88 168 THR B C 1
ATOM 2967 O O . THR B 1 168 ? 2.998 23.656 14.289 1 78.88 168 THR B O 1
ATOM 2970 N N . ILE B 1 169 ? 3.693 23.281 12.211 1 78 169 ILE B N 1
ATOM 2971 C CA . ILE B 1 169 ? 2.752 22.172 12.078 1 78 169 ILE B CA 1
ATOM 2972 C C . ILE B 1 169 ? 3.207 21 12.945 1 78 169 ILE B C 1
ATOM 2974 O O . ILE B 1 169 ? 2.393 20.375 13.633 1 78 169 ILE B O 1
ATOM 2978 N N . MET B 1 170 ? 4.457 20.75 12.875 1 79.75 170 MET B N 1
ATOM 2979 C CA . MET B 1 170 ? 5.012 19.625 13.641 1 79.75 170 MET B CA 1
ATOM 2980 C C . MET B 1 170 ? 4.746 19.812 15.133 1 79.75 170 MET B C 1
ATOM 2982 O O . MET B 1 170 ? 4.324 18.875 15.812 1 79.75 170 MET B O 1
ATOM 2986 N N . LEU B 1 171 ? 4.965 20.969 15.609 1 77.38 171 LEU B N 1
ATOM 2987 C CA . LEU B 1 171 ? 4.742 21.266 17.016 1 77.38 171 LEU B CA 1
ATOM 2988 C C . LEU B 1 171 ? 3.266 21.125 17.375 1 77.38 171 LEU B C 1
ATOM 2990 O O . LEU B 1 171 ? 2.922 20.609 18.438 1 77.38 171 LEU B O 1
ATOM 2994 N N . LYS B 1 172 ? 2.475 21.562 16.5 1 77.75 172 LYS B N 1
ATOM 2995 C CA . LYS B 1 172 ? 1.04 21.453 16.734 1 77.75 172 LYS B CA 1
ATOM 2996 C C . LYS B 1 172 ? 0.596 19.984 16.75 1 77.75 172 LYS B C 1
ATOM 2998 O O . LYS B 1 172 ? -0.213 19.594 17.594 1 77.75 172 LYS B O 1
ATOM 3003 N N . VAL B 1 173 ? 1.158 19.281 15.82 1 74.25 173 VAL B N 1
ATOM 3004 C CA . VAL B 1 173 ? 0.823 17.859 15.727 1 74.25 173 VAL B CA 1
ATOM 3005 C C . VAL B 1 173 ? 1.318 17.125 16.969 1 74.25 173 VAL B C 1
ATOM 3007 O O . VAL B 1 173 ? 0.613 16.266 17.516 1 74.25 173 VAL B O 1
ATOM 3010 N N . LEU B 1 174 ? 2.502 17.453 17.406 1 73.44 174 LEU B N 1
ATOM 3011 C CA . LEU B 1 174 ? 3.092 16.781 18.562 1 73.44 174 LEU B CA 1
ATOM 3012 C C . LEU B 1 174 ? 2.365 17.172 19.844 1 73.44 174 LEU B C 1
ATOM 3014 O O . LEU B 1 174 ? 2.301 16.391 20.797 1 73.44 174 LEU B O 1
ATOM 3018 N N . HIS B 1 175 ? 1.809 18.375 19.75 1 75.88 175 HIS B N 1
ATOM 3019 C CA . HIS B 1 175 ? 1.129 18.844 20.953 1 75.88 175 HIS B CA 1
ATOM 3020 C C . HIS B 1 175 ? -0.358 18.5 20.906 1 75.88 175 HIS B C 1
ATOM 3022 O O . HIS B 1 175 ? -1.057 18.641 21.922 1 75.88 175 HIS B O 1
ATOM 3028 N N . SER B 1 176 ? -0.748 18.125 19.766 1 75.62 176 SER B N 1
ATOM 3029 C CA . SER B 1 176 ? -2.141 17.688 19.656 1 75.62 176 SER B CA 1
ATOM 3030 C C . SER B 1 176 ? -2.307 16.234 20.047 1 75.62 176 SER B C 1
ATOM 3032 O O . SER B 1 176 ? -1.652 15.352 19.5 1 75.62 176 SER B O 1
ATOM 3034 N N . GLN B 1 177 ? -3.004 15.914 21.031 1 72.88 177 GLN B N 1
ATOM 3035 C CA . GLN B 1 177 ? -3.252 14.555 21.5 1 72.88 177 GLN B CA 1
ATOM 3036 C C . GLN B 1 177 ? -3.852 13.688 20.406 1 72.88 177 GLN B C 1
ATOM 3038 O O . GLN B 1 177 ? -3.48 12.523 20.25 1 72.88 177 GLN B O 1
ATOM 3043 N N . GLU B 1 178 ? -4.691 14.32 19.594 1 70.81 178 GLU B N 1
ATOM 3044 C CA . GLU B 1 178 ? -5.367 13.57 18.547 1 70.81 178 GLU B CA 1
ATOM 3045 C C . GLU B 1 178 ? -4.383 13.148 17.453 1 70.81 178 GLU B C 1
ATOM 3047 O O . GLU B 1 178 ? -4.426 12.008 16.969 1 70.81 178 GLU B O 1
ATOM 3052 N N . ALA B 1 179 ? -3.49 14.062 17.203 1 71.06 179 ALA B N 1
ATOM 3053 C CA . ALA B 1 179 ? -2.535 13.766 16.141 1 71.06 179 ALA B CA 1
ATOM 3054 C C . ALA B 1 179 ? -1.503 12.742 16.594 1 71.06 179 ALA B C 1
ATOM 3056 O O . ALA B 1 179 ? -1.13 11.844 15.828 1 71.06 179 ALA B O 1
ATOM 3057 N N . THR B 1 180 ? -1.078 12.875 17.828 1 71.81 180 THR B N 1
ATOM 3058 C CA . THR B 1 180 ? -0.111 11.922 18.359 1 71.81 180 THR B CA 1
ATOM 3059 C C . THR B 1 180 ? -0.727 10.531 18.453 1 71.81 180 THR B C 1
ATOM 3061 O O . THR B 1 180 ? -0.065 9.531 18.172 1 71.81 180 THR B O 1
ATOM 3064 N N . GLN B 1 181 ? -1.968 10.531 18.781 1 74 181 GLN B N 1
ATOM 3065 C CA . GLN B 1 181 ? -2.674 9.258 18.844 1 74 181 GLN B CA 1
ATOM 3066 C C . GLN B 1 181 ? -2.812 8.641 17.453 1 74 181 GLN B C 1
ATOM 3068 O O . GLN B 1 181 ? -2.668 7.43 17.281 1 74 181 GLN B O 1
ATOM 3073 N N . ALA B 1 182 ? -3.023 9.531 16.5 1 72.81 182 ALA B N 1
ATOM 3074 C CA . ALA B 1 182 ? -3.182 9.047 15.133 1 72.81 182 ALA B CA 1
ATOM 3075 C C . ALA B 1 182 ? -1.876 8.453 14.609 1 72.81 182 ALA B C 1
ATOM 3077 O O . ALA B 1 182 ? -1.88 7.418 13.938 1 72.81 182 ALA B O 1
ATOM 3078 N N . MET B 1 183 ? -0.755 9.047 14.875 1 75.06 183 MET B N 1
ATOM 3079 C CA . MET B 1 183 ? 0.548 8.531 14.477 1 75.06 183 MET B CA 1
ATOM 3080 C C . MET B 1 183 ? 0.831 7.191 15.148 1 75.06 183 MET B C 1
ATOM 3082 O O . MET B 1 183 ? 1.376 6.277 14.523 1 75.06 183 MET B O 1
ATOM 3086 N N . GLY B 1 184 ? 0.442 7.137 16.391 1 73.88 184 GLY B N 1
ATOM 3087 C CA . GLY B 1 184 ? 0.576 5.883 17.109 1 73.88 184 GLY B CA 1
ATOM 3088 C C . GLY B 1 184 ? -0.261 4.762 16.531 1 73.88 184 GLY B C 1
ATOM 3089 O O . GLY B 1 184 ? 0.214 3.633 16.391 1 73.88 184 GLY B O 1
ATOM 3090 N N . VAL B 1 185 ? -1.452 5.133 16.141 1 72.62 185 VAL B N 1
ATOM 3091 C CA . VAL B 1 185 ? -2.359 4.148 15.555 1 72.62 185 VAL B CA 1
ATOM 3092 C C . VAL B 1 185 ? -1.806 3.666 14.219 1 72.62 185 VAL B C 1
ATOM 3094 O O . VAL B 1 185 ? -1.871 2.475 13.906 1 72.62 185 VAL B O 1
ATOM 3097 N N . LEU B 1 186 ? -1.24 4.59 13.422 1 75.19 186 LEU B N 1
ATOM 3098 C CA . LEU B 1 186 ? -0.623 4.191 12.164 1 75.19 186 LEU B CA 1
ATOM 3099 C C . LEU B 1 186 ? 0.544 3.242 12.406 1 75.19 186 LEU B C 1
ATOM 3101 O O . LEU B 1 186 ? 0.648 2.199 11.758 1 75.19 186 LEU B O 1
ATOM 3105 N N . GLY B 1 187 ? 1.371 3.613 13.406 1 76.31 187 GLY B N 1
ATOM 3106 C CA . GLY B 1 187 ? 2.504 2.76 13.742 1 76.31 187 GLY B CA 1
ATOM 3107 C C . GLY B 1 187 ? 2.092 1.377 14.203 1 76.31 187 GLY B C 1
ATOM 3108 O O . GLY B 1 187 ? 2.607 0.371 13.711 1 76.31 187 GLY B O 1
ATOM 3109 N N . ILE B 1 188 ? 1.113 1.357 15.039 1 76.38 188 ILE B N 1
ATOM 3110 C CA . ILE B 1 188 ? 0.614 0.089 15.562 1 76.38 188 ILE B CA 1
ATOM 3111 C C . ILE B 1 188 ? -0.064 -0.697 14.438 1 76.38 188 ILE B C 1
ATOM 3113 O O . ILE B 1 188 ? 0.081 -1.919 14.352 1 76.38 188 ILE B O 1
ATOM 3117 N N . GLY B 1 189 ? -0.755 0.086 13.68 1 77.69 189 GLY B N 1
ATOM 3118 C CA . GLY B 1 189 ? -1.404 -0.57 12.555 1 77.69 189 GLY B CA 1
ATOM 3119 C C . GLY B 1 189 ? -0.429 -1.283 11.633 1 77.69 189 GLY B C 1
ATOM 3120 O O . GLY B 1 189 ? -0.673 -2.42 11.227 1 77.69 189 GLY B O 1
ATOM 3121 N N . VAL B 1 190 ? 0.673 -0.677 11.398 1 83.06 190 VAL B N 1
ATOM 3122 C CA . VAL B 1 190 ? 1.683 -1.268 10.523 1 83.06 190 VAL B CA 1
ATOM 3123 C C . VAL B 1 190 ? 2.303 -2.488 11.203 1 83.06 190 VAL B C 1
ATOM 3125 O O . VAL B 1 190 ? 2.518 -3.518 10.555 1 83.06 190 VAL B O 1
ATOM 3128 N N . LEU B 1 191 ? 2.5 -2.418 12.523 1 82.25 191 LEU B N 1
ATOM 3129 C CA . LEU B 1 191 ? 3.088 -3.539 13.25 1 82.25 191 LEU B CA 1
ATOM 3130 C C . LEU B 1 191 ? 2.135 -4.727 13.281 1 82.25 191 LEU B C 1
ATOM 3132 O O . LEU B 1 191 ? 2.553 -5.871 13.078 1 82.25 191 LEU B O 1
ATOM 3136 N N . VAL B 1 192 ? 0.877 -4.449 13.484 1 83.88 192 VAL B N 1
ATOM 3137 C CA . VAL B 1 192 ? -0.138 -5.496 13.461 1 83.88 192 VAL B CA 1
ATOM 3138 C C . VAL B 1 192 ? -0.193 -6.133 12.07 1 83.88 192 VAL B C 1
ATOM 3140 O O . VAL B 1 192 ? -0.294 -7.355 11.945 1 83.88 192 VAL B O 1
ATOM 3143 N N . SER B 1 193 ? -0.05 -5.277 11.094 1 86.12 193 SER B N 1
ATOM 3144 C CA . SER B 1 193 ? -0.083 -5.781 9.727 1 86.12 193 SER B CA 1
ATOM 3145 C C . SER B 1 193 ? 1.082 -6.727 9.461 1 86.12 193 SER B C 1
ATOM 3147 O O . SER B 1 193 ? 0.945 -7.688 8.695 1 86.12 193 SER B O 1
ATOM 3149 N N . ILE B 1 194 ? 2.154 -6.465 10.141 1 87.94 194 ILE B N 1
ATOM 3150 C CA . ILE B 1 194 ? 3.318 -7.324 9.961 1 87.94 194 ILE B CA 1
ATOM 3151 C C . ILE B 1 194 ? 3.039 -8.703 10.555 1 87.94 194 ILE B C 1
ATOM 3153 O O . ILE B 1 194 ? 3.346 -9.727 9.938 1 87.94 194 ILE B O 1
ATOM 3157 N N . PHE B 1 195 ? 2.404 -8.695 11.656 1 88.75 195 PHE B N 1
ATOM 3158 C CA . PHE B 1 195 ? 2.094 -9.961 12.312 1 88.75 195 PHE B CA 1
ATOM 3159 C C . PHE B 1 195 ? 1.053 -10.734 11.523 1 88.75 195 PHE B C 1
ATOM 3161 O O . PHE B 1 195 ? 1.188 -11.945 11.328 1 88.75 195 PHE B O 1
ATOM 3168 N N . ILE B 1 196 ? 0.086 -10.078 11.047 1 88.5 196 ILE B N 1
ATOM 3169 C CA . ILE B 1 196 ? -0.945 -10.719 10.242 1 88.5 196 ILE B CA 1
ATOM 3170 C C . ILE B 1 196 ? -0.335 -11.234 8.938 1 88.5 196 ILE B C 1
ATOM 3172 O O . ILE B 1 196 ? -0.634 -12.352 8.508 1 88.5 196 ILE B O 1
ATOM 3176 N N . SER B 1 197 ? 0.466 -10.398 8.391 1 89.5 197 SER B N 1
ATOM 3177 C CA . SER B 1 197 ? 1.166 -10.773 7.168 1 89.5 197 S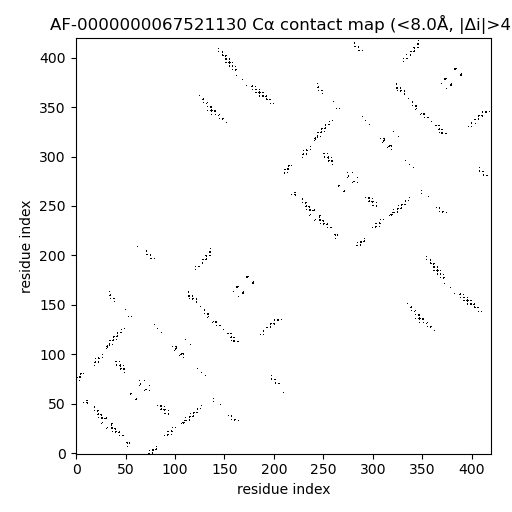ER B CA 1
ATOM 3178 C C . SER B 1 197 ? 1.993 -12.039 7.375 1 89.5 197 SER B C 1
ATOM 3180 O O . SER B 1 197 ? 1.975 -12.945 6.535 1 89.5 197 SER B O 1
ATOM 3182 N N . MET B 1 198 ? 2.666 -12.094 8.5 1 90.31 198 MET B N 1
ATOM 3183 C CA . MET B 1 198 ? 3.498 -13.258 8.797 1 90.31 198 MET B CA 1
ATOM 3184 C C . MET B 1 198 ? 2.641 -14.508 8.984 1 90.31 198 MET B C 1
ATOM 3186 O O . MET B 1 198 ? 2.941 -15.562 8.422 1 90.31 198 MET B O 1
ATOM 3190 N N . PHE B 1 199 ? 1.549 -14.414 9.656 1 89.81 199 PHE B N 1
ATOM 3191 C CA . PHE B 1 199 ? 0.661 -15.531 9.938 1 89.81 199 PHE B CA 1
ATOM 3192 C C . PHE B 1 199 ? 0.006 -16.047 8.656 1 89.81 199 PHE B C 1
ATOM 3194 O O . PHE B 1 199 ? -0.066 -17.25 8.43 1 89.81 199 PHE B O 1
ATOM 3201 N N . LEU B 1 200 ? -0.376 -15.125 7.844 1 85.94 200 LEU B N 1
ATOM 3202 C CA . LEU B 1 200 ? -1.035 -15.508 6.598 1 85.94 200 LEU B CA 1
ATOM 3203 C C . LEU B 1 200 ? -0.04 -16.141 5.629 1 85.94 200 LEU B C 1
ATOM 3205 O O . LEU B 1 200 ? -0.382 -17.078 4.902 1 85.94 200 LEU B O 1
ATOM 3209 N N . SER B 1 201 ? 1.175 -15.594 5.672 1 86.31 201 SER B N 1
ATOM 3210 C CA . SER B 1 201 ? 2.223 -16.188 4.848 1 86.31 201 SER B CA 1
ATOM 3211 C C . SER B 1 201 ? 2.502 -17.625 5.262 1 86.31 201 SER B C 1
ATOM 3213 O O . SER B 1 201 ? 2.684 -18.5 4.41 1 86.31 201 SER B O 1
ATOM 3215 N N . MET B 1 202 ? 2.49 -17.875 6.562 1 88.5 202 MET B N 1
ATOM 3216 C CA . MET B 1 202 ? 2.73 -19.219 7.078 1 88.5 202 MET B CA 1
ATOM 3217 C C . MET B 1 202 ? 1.611 -20.172 6.664 1 88.5 202 MET B C 1
ATOM 3219 O O . MET B 1 202 ? 1.874 -21.281 6.207 1 88.5 202 MET B O 1
ATOM 3223 N N . LYS B 1 203 ? 0.408 -19.734 6.738 1 86.38 203 LYS B N 1
ATOM 3224 C CA . LYS B 1 203 ? -0.75 -20.562 6.418 1 86.38 203 LYS B CA 1
ATOM 3225 C C . LYS B 1 203 ? -0.81 -20.875 4.922 1 86.38 203 LYS B C 1
ATOM 3227 O O . LYS B 1 203 ? -1.052 -22.016 4.531 1 86.38 203 LYS B O 1
ATOM 3232 N N . MET B 1 204 ? -0.484 -19.938 4.125 1 83.31 204 MET B N 1
ATOM 3233 C CA . MET B 1 204 ? -0.633 -20.109 2.682 1 83.31 204 MET B CA 1
ATOM 3234 C C . MET B 1 204 ? 0.558 -20.859 2.098 1 83.31 204 MET B C 1
ATOM 3236 O O . MET B 1 204 ? 0.405 -21.625 1.146 1 83.31 204 MET B O 1
ATOM 3240 N N . PHE B 1 205 ? 1.65 -20.531 2.693 1 82.25 205 PHE B N 1
ATOM 3241 C CA . PHE B 1 205 ? 2.842 -21.234 2.232 1 82.25 205 PHE B CA 1
ATOM 3242 C C . PHE B 1 205 ? 2.748 -22.719 2.555 1 82.25 205 PHE B C 1
ATOM 3244 O O . PHE B 1 205 ? 3.225 -23.562 1.787 1 82.25 205 PHE B O 1
ATOM 3251 N N . GLN B 1 206 ? 2.131 -23.016 3.607 1 81.25 206 GLN B N 1
ATOM 3252 C CA . GLN B 1 206 ? 1.94 -24.422 3.994 1 81.25 206 GLN B CA 1
ATOM 3253 C C . GLN B 1 206 ? 1.002 -25.125 3.025 1 81.25 206 GLN B C 1
ATOM 3255 O O . GLN B 1 206 ? 1.136 -26.328 2.799 1 81.25 206 GLN B O 1
ATOM 3260 N N . GLN B 1 207 ? 0.11 -24.391 2.393 1 77 207 GLN B N 1
ATOM 3261 C CA . GLN B 1 207 ? -0.864 -24.969 1.478 1 77 207 GLN B CA 1
ATOM 3262 C C . GLN B 1 207 ? -0.301 -25.078 0.063 1 77 207 GLN B C 1
ATOM 3264 O O . GLN B 1 207 ? -0.852 -25.781 -0.782 1 77 207 GLN B O 1
ATOM 3269 N N . ALA B 1 208 ? 0.665 -24.406 -0.146 1 71.31 208 ALA B N 1
ATOM 3270 C CA . ALA B 1 208 ? 1.224 -24.375 -1.495 1 71.31 208 ALA B CA 1
ATOM 3271 C C . ALA B 1 208 ? 1.9 -25.688 -1.841 1 71.31 208 ALA B C 1
ATOM 3273 O O . ALA B 1 208 ? 2.623 -26.266 -1.02 1 71.31 208 ALA B O 1
ATOM 3274 N N . GLU B 1 209 ? 1.24 -26.344 -2.812 1 59.62 209 GLU B N 1
ATOM 3275 C CA . GLU B 1 209 ? 1.829 -27.578 -3.314 1 59.62 209 GLU B CA 1
ATOM 3276 C C . GLU B 1 209 ? 3.158 -27.312 -4.016 1 59.62 209 GLU B C 1
ATOM 3278 O O . GLU B 1 209 ? 3.209 -26.578 -5.004 1 59.62 209 GLU B O 1
ATOM 3283 N N . LEU B 1 210 ? 4.25 -27.031 -3.293 1 50.66 210 LEU B N 1
ATOM 3284 C CA . LEU B 1 210 ? 5.527 -26.938 -3.996 1 50.66 210 LEU B CA 1
ATOM 3285 C C . LEU B 1 210 ? 6.004 -28.312 -4.453 1 50.66 210 LEU B C 1
ATOM 3287 O O . LEU B 1 210 ? 5.688 -29.328 -3.822 1 50.66 210 LEU B O 1
#

pLDDT: mean 86.88, std 7.82, range [50.66, 96.5]

Secondary structure (DSSP, 8-state):
-HHHHHHHHHHTGGGGGGGGHHHHHHHHHSTT-HHHHHHHHHHHHHHHHHHHHHHHHHTTHHHHHHHSS--HHHHHHHHHHHHHHHHHHHHHHHHHHHHHHHHHH-------HHHHHHHHHHHHHHHHHHHHHHHHH-HHHHHHHHHHHHHHHHHHHHHHHHHHHSHHHHHHHHH-HHHHHHHHHHHHHHHHHHHHHHHHHHHHHHHS--/-HHHHHHHHHHTGGGGGGGGHHHHHHHHHSTT-HHHHHHHHHHHHHHHHHHHHHHHHHTTHHHHHHHSS--HHHHHHHHHHHHHHHHHHHHHHHHHHHHHHHHHH-------HHHHHHHHHHHHHHHHHHHHHHHHH-HHHHHHHHHHHHHHHHHHHHHHHHHHHSHHHHHHHHH-HHHHHHHHHHHHHHHHHHHHHHHHHHHHHHHS--

Sequence (420 aa):
MQQLILKEFFLQKKMFPFYFLIPILSIFKNSVEPMGIAIGLFITCSTIIYISFYYDEKSKAEKVLVSLPITRKEIIIAKYISSTLLIMAGLSVTFIVVILGNILLDRDIVMPGYAVFSAIVATLIYCVVTIPTNYIGGYKVITVLNLIMLFPLIGMIGLMCNIFGDKTIMLKVLHSQEATQAMGVLGIGVLVSIFISMFLSMKMFQQAELMQQLILKEFFLQKKMFPFYFLIPILSIFKNSVEPMGIAIGLFITCSTIIYISFYYDEKSKAEKVLVSLPITRKEIIIAKYISSTLLIMAGLSVTFIVVILGNILLDRDIVMPGYAVFSAIVATLIYCVVTIPTNYIGGYKVITVLNLIMLFPLIGMIGLMCNIFGDKTIMLKVLHSQEATQAMGVLGIGVLVSIFISMFLSMKMFQQAEL

Radius of gyration: 22.14 Å; Cα contacts (8 Å, |Δi|>4): 509; chains: 2; bounding box: 68×59×50 Å

Solvent-accessible surface area (backbone atoms only — not comparable to full-atom values): 21043 Å² total; per-residue (Å²): 103,70,64,60,30,49,44,55,54,62,72,42,53,86,49,53,73,60,55,49,50,46,36,50,52,22,48,67,73,42,51,81,41,45,47,38,46,19,50,19,41,27,51,34,26,47,48,55,52,49,50,45,53,50,49,36,60,73,64,42,40,66,65,54,48,65,71,39,102,54,55,69,58,54,55,51,51,27,49,56,51,35,49,52,50,46,40,52,49,29,51,50,50,37,49,53,47,49,54,47,41,29,69,74,65,68,42,90,62,65,81,50,69,64,24,53,48,38,21,50,52,44,40,49,55,51,47,41,52,43,55,32,37,34,60,60,32,26,64,72,37,38,61,51,47,56,61,37,50,47,34,43,42,49,18,49,34,39,38,48,32,47,49,53,63,35,63,71,46,32,50,47,36,69,66,28,66,67,37,45,48,26,52,48,47,25,52,48,24,44,54,50,22,39,52,49,25,51,54,51,31,43,57,44,41,68,65,50,87,125,103,68,66,61,31,48,43,54,54,61,71,40,54,87,49,54,74,62,54,49,51,45,35,48,52,20,48,67,73,42,52,83,39,45,48,37,48,20,49,20,41,28,50,33,26,47,46,56,52,49,50,45,52,50,50,37,60,74,65,42,41,64,65,54,47,66,72,40,102,53,56,69,59,54,55,52,53,28,49,56,52,34,50,53,50,47,40,51,50,28,52,48,50,38,51,51,47,48,52,47,39,28,69,76,64,69,42,88,60,67,79,49,68,64,26,53,49,36,21,49,52,44,39,50,53,50,47,39,52,44,56,32,37,34,60,60,33,26,64,72,36,39,61,53,47,57,60,36,50,46,34,45,42,49,18,50,32,40,39,48,31,47,50,51,63,35,63,71,48,31,51,49,37,69,68,27,67,67,36,44,48,24,52,49,45,24,52,47,24,43,54,51,21,39,53,50,25,51,54,51,31,42,58,44,42,69,65,49,84,123